Protein 8CK9 (pdb70)

B-factor: mean 19.4, std 9.94, range [6.7, 76.4]

Foldseek 3Di:
DCQLCVLFADAADQQDPQGPDADDDAAFKKKKFFKAWDPVQQPDLQSLLVLVVQLLVLLQVLQVCCRVPAQDPPALCPPGHSQHKGKFKWAACVSCVSNVNNVLDDPLRPDADDFPQAPADVLQEAHGMMIMIGGNDVRSRVRSVVVSVVSNVVTIDTSDMFMFGWDHSNPDPDSPAATAAPLLARPFLPADDPVDPVNCQFFAADQDPDVSHRQQHRWKKKKWWQKFFQVVVSVPDDQVRVCLLAQAHNPACHGQPDDHVNDDNDQCDADPVRATSNHPQHLCVLLPCVNQVNQAWHWDKGKGWPQADPVGGTGIGIGTMTIGNGCVSYVRSSVNSNRPVHRSSSVTMHTHYIYMTIGHGDDPPDGRCRVVSD

Radius of gyration: 20.76 Å; Cα contacts (8 Å, |Δi|>4): 846; chains: 1; bounding box: 67×46×50 Å

Nearest PDB structures (foldseek):
  8ck9-assembly1_A-2  TM=1.003E+00  e=2.961E-86  Thermobifida halotolerans
  4gs1-assembly1_A  TM=9.951E-01  e=9.183E-73  Thermobifida cellulosilytica
  3o72-assembly2_C  TM=8.729E-01  e=5.358E-33  Escherichia coli O157:H7 str. TW14359
  2y4e-assembly1_A  TM=8.913E-01  e=1.241E-31  Escherichia coli K-12
  2y4d-assembly1_B  TM=8.635E-01  e=1.319E-31  Escherichia coli K-12

Organism: NCBI:txid483545

Structure (mmCIF, N/CA/C/O back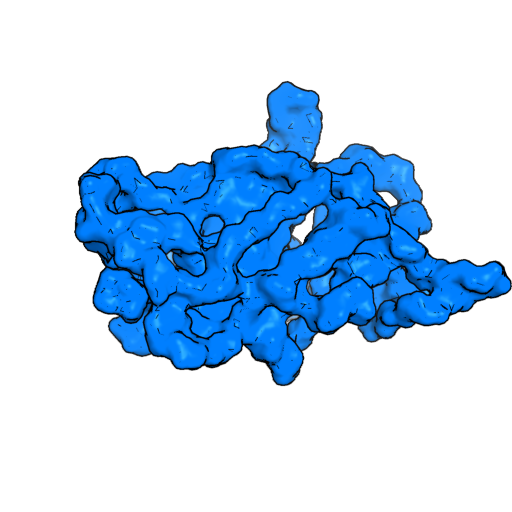bone):
data_8CK9
#
_entry.id   8CK9
#
_cell.length_a   70.358
_cell.length_b   78.370
_cell.length_c   135.649
_cell.angle_alpha   90.00
_cell.angle_beta   90.00
_cell.angle_gamma   90.00
#
_symmetry.space_group_name_H-M   'C 2 2 21'
#
loop_
_entity.id
_entity.type
_entity.pdbx_description
1 polymer Peroxidase
2 non-polymer 'PROTOPORPHYRIN IX CONTAINING FE'
3 non-polymer 'NITRATE ION'
4 water water
#
loop_
_atom_site.group_PDB
_atom_site.id
_atom_site.type_symbol
_atom_site.label_atom_id
_atom_site.label_alt_id
_atom_site.label_comp_id
_atom_site.label_asym_id
_atom_site.label_entity_id
_atom_site.label_seq_id
_atom_site.pdbx_PDB_ins_code
_atom_site.Cartn_x
_atom_site.Cartn_y
_atom_site.Cartn_z
_atom_site.occupancy
_atom_site.B_iso_or_equiv
_atom_site.auth_seq_id
_atom_site.auth_comp_id
_atom_site.auth_asym_id
_atom_site.auth_atom_id
_atom_site.pdbx_PDB_model_num
ATOM 1 N N . ALA A 1 54 ? 5.249 -5.248 -32.149 1.00 32.57 18 ALA A N 1
ATOM 2 C CA . ALA A 1 54 ? 3.894 -4.826 -32.493 1.00 32.08 18 ALA A CA 1
ATOM 3 C C . ALA A 1 54 ? 3.077 -4.461 -31.251 1.00 33.58 18 ALA A C 1
ATOM 4 O O . ALA A 1 54 ? 2.352 -3.461 -31.248 1.00 28.90 18 ALA A O 1
ATOM 6 N N . GLU A 1 55 ? 3.193 -5.274 -30.197 1.00 29.75 19 GLU A N 1
ATOM 7 C CA . GLU A 1 55 ? 2.439 -5.007 -28.973 1.00 35.07 19 GLU A CA 1
ATOM 8 C C . GLU A 1 55 ? 2.816 -3.657 -28.375 1.00 31.30 19 GLU A C 1
ATOM 9 O O . GLU A 1 55 ? 1.942 -2.874 -27.982 1.00 28.85 19 GLU A O 1
ATOM 15 N N . GLU A 1 56 ? 4.117 -3.361 -28.297 1.00 30.01 20 GLU A N 1
ATOM 16 C CA . GLU A 1 56 ? 4.542 -2.078 -27.750 1.00 32.56 20 GLU A CA 1
ATOM 17 C C . GLU A 1 56 ? 4.267 -0.921 -28.702 1.00 27.93 20 GLU A C 1
ATOM 18 O O . GLU A 1 56 ? 4.137 0.221 -28.247 1.00 27.58 20 GLU A O 1
ATOM 24 N N A ARG A 1 57 ? 4.180 -1.184 -30.008 0.51 27.32 21 ARG A N 1
ATOM 25 N N B ARG A 1 57 ? 4.173 -1.182 -30.007 0.49 27.32 21 ARG A N 1
ATOM 26 C CA A ARG A 1 57 ? 3.787 -0.129 -30.937 0.51 25.54 21 ARG A CA 1
ATOM 27 C CA B ARG A 1 57 ? 3.794 -0.125 -30.935 0.49 25.53 21 ARG A CA 1
ATOM 28 C C A ARG A 1 57 ? 2.332 0.275 -30.738 0.51 25.35 21 ARG A C 1
ATOM 29 C C B ARG A 1 57 ? 2.322 0.249 -30.807 0.49 25.35 21 ARG A C 1
ATOM 30 O O A ARG A 1 57 ? 1.974 1.436 -30.969 0.51 24.01 21 ARG A O 1
ATOM 31 O O B ARG A 1 57 ? 1.946 1.373 -31.159 0.49 24.12 21 ARG A O 1
ATOM 46 N N . LEU A 1 58 ? 1.484 -0.657 -30.303 1.00 24.79 22 LEU A N 1
ATOM 47 C CA . LEU A 1 58 ? 0.055 -0.403 -30.164 1.00 27.45 22 LEU A CA 1
ATOM 48 C C . LEU A 1 58 ? -0.379 -0.056 -28.743 1.00 26.01 22 LEU A C 1
ATOM 49 O O . LEU A 1 58 ? -1.489 0.465 -28.568 1.00 23.56 22 LEU A O 1
ATOM 54 N N . ARG A 1 59 ? 0.461 -0.311 -27.734 1.00 25.17 23 ARG A N 1
ATOM 55 C CA . ARG A 1 59 ? 0.016 -0.221 -26.343 1.00 27.11 23 ARG A CA 1
ATOM 56 C C . ARG A 1 59 ? -0.426 1.193 -25.977 1.00 25.84 23 ARG A C 1
ATOM 57 O O . ARG A 1 59 ? -1.484 1.385 -25.365 1.00 23.18 23 ARG A O 1
ATOM 65 N N . MET A 1 60 ? 0.375 2.201 -26.334 1.00 21.73 24 MET A N 1
ATOM 66 C CA . MET A 1 60 ? 0.072 3.561 -25.901 1.00 19.64 24 MET A CA 1
ATOM 67 C C . MET A 1 60 ? -1.245 4.050 -26.485 1.00 21.92 24 MET A C 1
ATOM 68 O O . MET A 1 60 ? -2.010 4.750 -25.811 1.00 21.57 24 MET A O 1
ATOM 73 N N . ALA A 1 61 ? -1.532 3.692 -27.735 1.00 21.66 25 ALA A N 1
ATOM 74 C CA . ALA A 1 61 ? -2.758 4.152 -28.368 1.00 19.48 25 ALA A CA 1
ATOM 75 C C . ALA A 1 61 ? -3.970 3.338 -27.931 1.00 24.81 25 ALA A C 1
ATOM 76 O O . ALA A 1 61 ? -5.095 3.848 -27.990 1.00 23.00 25 ALA A O 1
ATOM 78 N N . GLY A 1 62 ? -3.765 2.108 -27.467 1.00 22.03 26 GLY A N 1
ATOM 79 C CA . GLY A 1 62 ? -4.880 1.220 -27.200 1.00 21.22 26 GLY A CA 1
ATOM 80 C C . GLY A 1 62 ? -5.272 1.061 -25.744 1.00 26.01 26 GLY A C 1
ATOM 81 O O . GLY A 1 62 ? -6.301 0.440 -25.456 1.00 22.50 26 GLY A O 1
ATOM 82 N N . GLN A 1 63 ? -4.475 1.610 -24.813 1.00 20.99 27 GLN A N 1
ATOM 83 C CA . GLN A 1 63 ? -4.703 1.396 -23.389 1.00 21.92 27 GLN A CA 1
ATOM 84 C C . GLN A 1 63 ? -5.020 2.702 -22.671 1.00 22.85 27 GLN A C 1
ATOM 85 O O . GLN A 1 63 ? -4.569 3.767 -23.087 1.00 18.98 27 GLN A O 1
ATOM 91 N N . PRO A 1 64 ? -5.779 2.653 -21.580 1.00 24.86 28 PRO A N 1
ATOM 92 C CA . PRO A 1 64 ? -5.939 3.850 -20.749 1.00 19.23 28 PRO A CA 1
ATOM 93 C C . PRO A 1 64 ? -4.675 4.124 -19.952 1.00 19.70 28 PRO A C 1
ATOM 94 O O . PRO A 1 64 ? -3.858 3.236 -19.696 1.00 23.61 28 PRO A O 1
ATOM 98 N N . ALA A 1 65 ? -4.519 5.385 -19.565 1.00 18.54 29 ALA A N 1
ATOM 99 C CA . ALA A 1 65 ? -3.495 5.752 -18.601 1.00 17.82 29 ALA A CA 1
ATOM 100 C C . ALA A 1 65 ? -3.779 5.090 -17.254 1.00 19.80 29 ALA A C 1
ATOM 101 O O . ALA A 1 65 ? -4.899 4.654 -16.971 1.00 24.30 29 ALA A O 1
ATOM 103 N N . ASP A 1 66 ? -2.745 5.010 -16.418 1.00 22.92 30 ASP A N 1
ATOM 104 C CA . ASP A 1 66 ? -2.912 4.589 -15.026 1.00 18.26 30 ASP A CA 1
ATOM 105 C C . ASP A 1 66 ? -3.443 5.787 -14.245 1.00 22.22 30 ASP A C 1
ATOM 106 O O . ASP A 1 66 ? -2.693 6.705 -13.903 1.00 20.68 30 ASP A O 1
ATOM 111 N N . ALA A 1 67 ? -4.750 5.779 -13.958 1.00 22.80 31 ALA A N 1
ATOM 112 C CA . ALA A 1 67 ? -5.376 6.901 -13.266 1.00 23.59 31 ALA A CA 1
ATOM 113 C C . ALA A 1 67 ? -4.922 7.019 -11.818 1.00 25.75 31 ALA A C 1
ATOM 114 O O . ALA A 1 67 ? -5.126 8.074 -11.203 1.00 25.11 31 ALA A O 1
ATOM 116 N N . ALA A 1 68 ? -4.315 5.970 -11.264 1.00 23.32 32 ALA A N 1
ATOM 117 C CA . ALA A 1 68 ? -3.825 5.977 -9.895 1.00 25.61 32 ALA A CA 1
ATOM 118 C C . ALA A 1 68 ? -2.368 6.419 -9.787 1.00 26.79 32 ALA A C 1
ATOM 119 O O . ALA A 1 68 ? -1.801 6.364 -8.693 1.00 25.83 32 ALA A O 1
ATOM 121 N N . ALA A 1 69 ? -1.749 6.848 -10.888 1.00 22.15 33 ALA A N 1
ATOM 122 C CA . ALA A 1 69 ? -0.365 7.303 -10.830 1.00 19.41 33 ALA A CA 1
ATOM 123 C C . ALA A 1 69 ? -0.246 8.549 -9.959 1.00 24.06 33 ALA A C 1
ATOM 124 O O . ALA A 1 69 ? -1.121 9.425 -9.971 1.00 23.73 33 ALA A O 1
ATOM 126 N N . THR A 1 70 ? 0.844 8.627 -9.201 1.00 24.38 34 THR A N 1
ATOM 127 C CA . THR A 1 70 ? 1.037 9.710 -8.253 1.00 26.08 34 THR A CA 1
ATOM 128 C C . THR A 1 70 ? 2.134 10.659 -8.715 1.00 20.10 34 THR A C 1
ATOM 129 O O . THR A 1 70 ? 3.017 10.272 -9.488 1.00 26.81 34 THR A O 1
ATOM 133 N N . PRO A 1 71 ? 2.102 11.929 -8.280 1.00 24.78 35 PRO A N 1
ATOM 134 C CA . PRO A 1 71 ? 1.084 12.600 -7.441 1.00 23.41 35 PRO A CA 1
ATOM 135 C C . PRO A 1 71 ? -0.288 12.625 -8.111 1.00 19.01 35 PRO A C 1
ATOM 136 O O . PRO A 1 71 ? -1.343 12.521 -7.491 1.00 23.61 35 PRO A O 1
ATOM 140 N N . GLN A 1 72 ? -0.234 12.762 -9.424 1.00 15.17 36 GLN A N 1
ATOM 141 C CA . GLN A 1 72 ? -1.358 12.746 -10.340 1.00 13.77 36 GLN A CA 1
ATOM 142 C C . GLN A 1 72 ? -0.859 12.087 -11.612 1.00 16.04 36 GLN A C 1
ATOM 143 O O . GLN A 1 72 ? 0.352 11.990 -11.819 1.00 16.82 36 GLN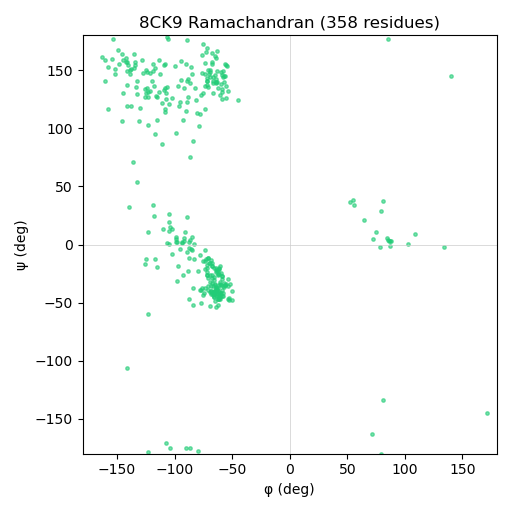 A O 1
ATOM 149 N N . PRO A 1 73 ? -1.759 11.657 -12.497 1.00 11.55 37 PRO A N 1
ATOM 150 C CA . PRO A 1 73 ? -1.320 11.208 -13.824 1.00 12.02 37 PRO A CA 1
ATOM 151 C C . PRO A 1 73 ? -0.571 12.318 -14.545 1.00 14.48 37 PRO A C 1
ATOM 152 O O . PRO A 1 73 ? -0.827 13.504 -14.335 1.00 14.78 37 PRO A O 1
ATOM 156 N N . GLY A 1 74 ? 0.379 11.923 -15.389 1.00 12.96 38 GLY A N 1
ATOM 157 C CA . GLY A 1 74 ? 1.164 12.879 -16.147 1.00 11.61 38 GLY A CA 1
ATOM 158 C C . GLY A 1 74 ? 2.615 13.045 -15.730 1.00 11.27 38 GLY A C 1
ATOM 159 O O . GLY A 1 74 ? 3.274 13.967 -16.230 1.00 11.59 38 GLY A O 1
ATOM 160 N N . ILE A 1 75 ? 3.134 12.198 -14.836 1.00 11.01 39 ILE A N 1
ATOM 161 C CA . ILE A 1 75 ? 4.537 12.270 -14.427 1.00 11.18 39 ILE A CA 1
ATOM 162 C C . ILE A 1 75 ? 5.199 10.923 -14.686 1.00 12.09 39 ILE A C 1
ATOM 163 O O . ILE A 1 75 ? 6.155 10.827 -15.463 1.00 12.90 39 ILE A O 1
ATOM 168 N N . THR A 1 76 ? 4.684 9.867 -14.050 1.00 13.45 40 THR A N 1
ATOM 169 C CA . THR A 1 76 ? 5.234 8.530 -14.204 1.00 12.58 40 THR A CA 1
ATOM 170 C C . THR A 1 76 ? 4.581 7.805 -15.377 1.00 14.85 40 THR A C 1
ATOM 171 O O . THR A 1 76 ? 3.634 8.288 -16.009 1.00 15.16 40 THR A O 1
ATOM 175 N N . GLY A 1 77 ? 5.078 6.601 -15.652 1.00 16.37 41 GLY A N 1
ATOM 176 C CA . GLY A 1 77 ? 4.618 5.830 -16.787 1.00 18.02 41 GLY A CA 1
ATOM 177 C C . GLY A 1 77 ? 5.258 6.305 -18.077 1.00 16.05 41 GLY A C 1
ATOM 178 O O . GLY A 1 77 ? 6.076 7.222 -18.108 1.00 16.10 41 GLY A O 1
ATOM 179 N N . ARG A 1 78 ? 4.886 5.646 -19.167 1.00 17.55 42 ARG A N 1
ATOM 180 C CA . ARG A 1 78 ? 5.351 6.090 -20.470 1.00 17.50 42 ARG A CA 1
ATOM 181 C C . ARG A 1 78 ? 4.663 7.398 -20.844 1.00 14.28 42 ARG A C 1
ATOM 182 O O . ARG A 1 78 ? 3.457 7.566 -20.647 1.00 16.08 42 ARG A O 1
ATOM 190 N N . ALA A 1 79 ? 5.439 8.328 -21.358 1.00 13.66 43 ALA A N 1
ATOM 191 C CA . ALA A 1 79 ? 4.879 9.607 -21.770 1.00 11.53 43 ALA A CA 1
ATOM 192 C C . ALA A 1 79 ? 4.165 9.454 -23.106 1.00 11.39 43 ALA A C 1
ATOM 193 O O . ALA A 1 79 ? 4.749 8.919 -24.055 1.00 13.96 43 ALA A O 1
ATOM 195 N N . PRO A 1 80 ? 2.919 9.902 -23.214 1.00 9.59 44 PRO A N 1
ATOM 196 C CA . PRO A 1 80 ? 2.211 9.834 -24.491 1.00 10.34 44 PRO A CA 1
ATOM 197 C C . PRO A 1 80 ? 2.856 10.723 -25.539 1.00 13.07 44 PRO A C 1
ATOM 198 O O . PRO A 1 80 ? 3.606 11.646 -25.231 1.00 12.34 44 PRO A O 1
ATOM 202 N N . ALA A 1 81 ? 2.510 10.441 -26.800 1.00 10.32 45 ALA A N 1
ATOM 203 C CA . ALA A 1 81 ? 3.101 11.148 -27.933 1.00 10.18 45 ALA A CA 1
ATOM 204 C C . ALA A 1 81 ? 2.697 12.619 -28.013 1.00 10.70 45 ALA A C 1
ATOM 205 O O . ALA A 1 81 ? 3.442 13.421 -28.583 1.00 10.82 45 ALA A O 1
ATOM 207 N N . PHE A 1 82 ? 1.538 13.008 -27.472 1.00 9.28 46 PHE A N 1
ATOM 208 C CA . PHE A 1 82 ? 1.059 14.379 -27.596 1.00 10.12 46 PHE A CA 1
ATOM 209 C C . PHE A 1 82 ? 0.773 14.985 -26.232 1.00 10.86 46 PHE A C 1
ATOM 210 O O . PHE A 1 82 ? 0.401 14.286 -25.287 1.00 10.03 46 PHE A O 1
ATOM 218 N N . VAL A 1 83 ? 0.939 16.305 -26.146 1.00 8.51 47 VAL A N 1
ATOM 219 C CA . VAL A 1 83 ? 0.621 17.053 -24.935 1.00 9.59 47 VAL A CA 1
ATOM 220 C C . VAL A 1 83 ? -0.054 18.359 -25.329 1.00 10.78 47 VAL A C 1
ATOM 221 O O . VAL A 1 83 ? 0.185 18.920 -26.403 1.00 10.29 47 VAL A O 1
ATOM 225 N N . HIS A 1 84 ? -0.921 18.838 -24.445 1.00 9.01 48 HIS A N 1
ATOM 226 C CA . HIS A 1 84 ? -1.450 20.186 -24.533 1.00 10.45 48 HIS A CA 1
ATOM 227 C C . HIS A 1 84 ? -1.265 20.788 -23.155 1.00 11.65 48 HIS A C 1
ATOM 228 O O . HIS A 1 84 ? -1.813 20.271 -22.176 1.00 11.17 48 HIS A O 1
ATOM 235 N N . VAL A 1 85 ? -0.464 21.842 -23.075 1.00 9.24 49 VAL A N 1
ATOM 236 C CA . VAL A 1 85 ? -0.184 22.535 -21.822 1.00 10.18 49 VAL A CA 1
ATOM 237 C C . VAL A 1 85 ? -0.978 23.831 -21.841 1.00 10.40 49 VAL A C 1
ATOM 238 O O . VAL A 1 85 ? -0.824 24.646 -22.760 1.00 11.85 49 VAL A O 1
ATOM 242 N N . LEU A 1 86 ? -1.856 24.015 -20.859 1.00 8.78 50 LEU A N 1
ATOM 243 C CA . LEU A 1 86 ? -2.708 25.198 -20.815 1.00 8.87 50 LEU A CA 1
ATOM 244 C C . LEU A 1 86 ? -2.541 25.895 -19.481 1.00 8.91 50 LEU A C 1
ATOM 245 O O . LEU A 1 86 ? -2.702 25.275 -18.425 1.00 11.43 50 LEU A O 1
ATOM 250 N N . SER A 1 87 ? -2.240 27.188 -19.533 1.00 8.47 51 SER A N 1
ATOM 251 C CA . SER A 1 87 ? -2.134 28.020 -18.346 1.00 8.50 51 SER A CA 1
ATOM 252 C C . SER A 1 87 ? -3.337 28.950 -18.283 1.00 9.44 51 SER A C 1
ATOM 253 O O . SER A 1 87 ? -3.663 29.613 -19.277 1.00 9.76 51 SER A O 1
ATOM 256 N N . PHE A 1 88 ? -3.997 28.986 -17.124 1.00 8.76 52 PHE A N 1
ATOM 257 C CA . PHE A 1 88 ? -5.211 29.765 -16.926 1.00 8.72 52 PHE A CA 1
ATOM 258 C C . PHE A 1 88 ? -5.002 30.806 -15.839 1.00 10.42 52 PHE A C 1
ATOM 259 O O . PHE A 1 88 ? -4.288 30.571 -14.865 1.00 11.52 52 PHE A O 1
ATOM 267 N N . ASP A 1 89 ? -5.697 31.933 -15.975 1.00 10.94 53 ASP A N 1
ATOM 268 C CA . ASP A 1 89 ? -5.815 32.902 -14.896 1.00 11.85 53 ASP A CA 1
ATOM 269 C C . ASP A 1 89 ? -7.256 32.932 -14.415 1.00 12.11 53 ASP A C 1
ATOM 270 O O . ASP A 1 89 ? -8.181 32.733 -15.204 1.00 14.55 53 ASP A O 1
ATOM 275 N N . LEU A 1 90 ? -7.449 33.163 -13.119 1.00 12.28 54 LEU A N 1
ATOM 276 C CA . LEU A 1 90 ? -8.797 33.452 -12.657 1.00 13.05 54 LEU A CA 1
ATOM 277 C C . LEU A 1 90 ? -9.330 34.658 -13.411 1.00 13.25 54 LEU A C 1
ATOM 278 O O . LEU A 1 90 ? -8.598 35.613 -13.684 1.00 13.68 54 LEU A O 1
ATOM 283 N N . ALA A 1 91 ? -10.601 34.596 -13.782 1.00 13.95 55 ALA A N 1
ATOM 284 C CA . ALA A 1 91 ? -11.185 35.675 -14.562 1.00 14.09 55 ALA A CA 1
ATOM 285 C C . ALA A 1 91 ? -11.182 36.973 -13.766 1.00 17.46 55 ALA A C 1
ATOM 286 O O . ALA A 1 91 ? -11.264 36.977 -12.537 1.00 17.20 55 ALA A O 1
ATOM 288 N N . ASP A 1 92 ? -11.074 38.097 -14.478 1.00 19.54 56 ASP A N 1
ATOM 289 C CA . ASP A 1 92 ? -11.062 39.371 -13.769 1.00 20.42 56 ASP A CA 1
ATOM 290 C C . ASP A 1 92 ? -12.361 39.591 -13.012 1.00 18.74 56 ASP A C 1
ATOM 291 O O . ASP A 1 92 ? -12.368 40.262 -11.975 1.00 22.71 56 ASP A O 1
ATOM 296 N N . THR A 1 93 ? -13.453 38.982 -13.474 1.00 20.11 57 THR A N 1
ATOM 297 C CA . THR A 1 93 ? -14.755 39.167 -12.848 1.00 20.48 57 THR A CA 1
ATOM 298 C C . THR A 1 93 ? -14.901 38.456 -11.506 1.00 21.47 57 THR A C 1
ATOM 299 O O . THR A 1 93 ? -15.868 38.736 -10.794 1.00 21.78 57 THR A O 1
ATOM 303 N N . VAL A 1 94 ? -13.988 37.559 -11.128 1.00 15.38 58 VAL A N 1
ATOM 304 C CA . VAL A 1 94 ? -14.123 36.841 -9.862 1.00 16.07 58 VAL A CA 1
ATOM 305 C C . VAL A 1 94 ? -13.162 37.365 -8.797 1.00 15.71 58 VAL A C 1
ATOM 306 O O . VAL A 1 94 ? -13.030 36.748 -7.731 1.00 13.99 58 VAL A O 1
ATOM 310 N N . ARG A 1 95 ? -12.513 38.506 -9.041 1.00 15.68 59 ARG A N 1
ATOM 311 C CA . ARG A 1 95 ? -11.476 39.029 -8.161 1.00 16.50 59 ARG A CA 1
ATOM 312 C C . ARG A 1 95 ? -11.935 40.215 -7.309 1.00 17.41 59 ARG A C 1
ATOM 313 O O . ARG A 1 95 ? -11.101 41.028 -6.898 1.00 17.84 59 ARG A O 1
ATOM 321 N N . GLU A 1 96 ? -13.239 40.329 -7.018 1.00 18.03 60 GLU A N 1
ATOM 322 C CA . GLU A 1 96 ? -13.699 41.370 -6.092 1.00 18.11 60 GLU A CA 1
ATOM 323 C C . GLU A 1 96 ? -12.889 41.355 -4.807 1.00 17.73 60 GLU A C 1
ATOM 324 O O . GLU A 1 96 ? -12.440 42.398 -4.316 1.00 18.78 60 GLU A O 1
ATOM 330 N N . ASN A 1 97 ? -12.719 40.173 -4.231 1.00 14.95 61 ASN A N 1
ATOM 331 C CA . ASN A 1 97 ? -11.965 40.017 -3.001 1.00 13.10 61 ASN A CA 1
ATOM 332 C C . ASN A 1 97 ? -11.410 38.605 -2.987 1.00 12.06 61 ASN A C 1
ATOM 333 O O . ASN A 1 97 ? -11.667 37.807 -3.897 1.00 13.54 61 ASN A O 1
ATOM 338 N N . THR A 1 98 ? -10.623 38.302 -1.955 1.00 12.13 62 THR A N 1
ATOM 339 C CA . THR A 1 98 ? -10.021 36.976 -1.856 1.00 12.37 62 THR A CA 1
ATOM 340 C C . THR A 1 98 ? -11.059 35.877 -1.687 1.00 13.62 62 THR A C 1
ATOM 341 O O . THR A 1 98 ? -10.774 34.720 -2.030 1.00 12.88 62 THR A O 1
ATOM 345 N N . GLY A 1 99 ? -12.249 36.208 -1.181 1.00 12.65 63 GLY A N 1
ATOM 346 C CA . GLY A 1 99 ? -13.299 35.228 -1.016 1.00 14.84 63 GLY A CA 1
ATOM 347 C C . GLY A 1 99 ? -13.961 34.857 -2.328 1.00 13.88 63 GLY A C 1
ATOM 348 O O . GLY A 1 99 ? -14.214 33.676 -2.575 1.00 14.16 63 GLY A O 1
ATOM 349 N N . THR A 1 100 ? -14.256 35.843 -3.180 1.00 12.59 64 THR A N 1
ATOM 350 C CA . THR A 1 100 ? -14.825 35.501 -4.479 1.00 12.24 64 THR A CA 1
ATOM 351 C C . THR A 1 100 ? -13.805 34.762 -5.332 1.00 13.59 64 THR A C 1
ATOM 352 O O . THR A 1 100 ? -14.173 33.850 -6.086 1.00 14.16 64 THR A O 1
ATOM 356 N N . ALA A 1 101 ? -12.518 35.100 -5.189 1.00 11.42 65 ALA A N 1
ATOM 357 C CA . ALA A 1 101 ? -11.489 34.386 -5.936 1.00 9.37 65 ALA A CA 1
ATOM 358 C C . ALA A 1 101 ? -11.363 32.951 -5.443 1.00 10.99 65 ALA A C 1
ATOM 359 O O . ALA A 1 101 ? -11.237 32.020 -6.248 1.00 11.60 65 ALA A O 1
ATOM 361 N N . ARG A 1 102 ? -11.402 32.751 -4.123 1.00 11.12 66 ARG A N 1
ATOM 362 C CA . ARG A 1 102 ? -11.294 31.396 -3.588 1.00 9.87 66 ARG A CA 1
ATOM 363 C C . ARG A 1 102 ? -12.483 30.537 -4.014 1.00 12.32 66 ARG A C 1
ATOM 364 O O . ARG A 1 102 ? -12.320 29.356 -4.347 1.00 12.36 66 ARG A O 1
ATOM 372 N N . GLU A 1 103 ? -13.689 31.113 -4.016 1.00 11.04 67 GLU A N 1
ATOM 373 C CA . GLU A 1 103 ? -14.859 30.355 -4.450 1.00 12.47 67 GLU A CA 1
ATOM 374 C C . GLU A 1 103 ? -14.748 29.977 -5.918 1.00 13.85 67 GLU A C 1
ATOM 375 O O . GLU A 1 103 ? -15.104 28.856 -6.300 1.00 14.95 67 GLU A O 1
ATOM 381 N N . ALA A 1 104 ? -14.231 30.887 -6.754 1.00 13.29 68 ALA A N 1
ATOM 382 C CA . ALA A 1 104 ? -14.015 30.551 -8.160 1.00 12.92 68 ALA A CA 1
ATOM 383 C C . ALA A 1 104 ? -12.999 29.427 -8.310 1.00 12.28 68 ALA A C 1
ATOM 384 O O . ALA A 1 104 ? -13.187 28.507 -9.122 1.00 12.32 68 ALA A O 1
ATOM 386 N N . ALA A 1 105 ? -11.899 29.506 -7.558 1.00 11.51 69 ALA A N 1
ATOM 387 C CA . ALA A 1 105 ? -10.877 28.469 -7.617 1.00 11.86 69 ALA A CA 1
ATOM 388 C C . ALA A 1 105 ? -11.447 27.118 -7.215 1.00 13.16 69 ALA A C 1
ATOM 389 O O . ALA A 1 105 ? -11.168 26.103 -7.862 1.00 12.67 69 ALA A O 1
ATOM 391 N N . ALA A 1 106 ? -12.253 27.086 -6.149 1.00 11.89 70 ALA A N 1
ATOM 392 C CA . ALA A 1 106 ? -12.848 25.827 -5.713 1.00 13.92 70 ALA A CA 1
ATOM 393 C C . ALA A 1 106 ? -13.780 25.266 -6.775 1.00 15.20 70 ALA A C 1
ATOM 394 O O . ALA A 1 106 ? -13.827 24.049 -6.998 1.00 15.24 70 ALA A O 1
ATOM 396 N N . THR A 1 107 ? -14.521 26.145 -7.450 1.00 11.92 71 THR A N 1
ATOM 397 C CA . THR A 1 107 ? -15.457 25.702 -8.475 1.00 12.68 71 THR A CA 1
ATOM 398 C C . THR A 1 107 ? -14.721 25.057 -9.642 1.00 13.17 71 THR A C 1
ATOM 399 O O . THR A 1 107 ? -15.076 23.955 -10.077 1.00 14.24 71 THR A O 1
ATOM 403 N N . VAL A 1 108 ? -13.681 25.716 -10.153 1.00 12.09 72 VAL A N 1
ATOM 404 C CA . VAL A 1 108 ? -13.026 25.179 -11.344 1.00 10.86 72 VAL A CA 1
ATOM 405 C C . VAL A 1 108 ? -12.192 23.949 -11.002 1.00 11.06 72 VAL A C 1
ATOM 406 O O . VAL A 1 108 ? -12.154 22.984 -11.772 1.00 11.44 72 VAL A O 1
ATOM 410 N N . LEU A 1 109 ? -11.532 23.936 -9.839 1.00 10.24 73 LEU A N 1
ATOM 411 C CA . LEU A 1 109 ? -10.732 22.764 -9.497 1.00 10.46 73 LEU A CA 1
ATOM 412 C C . LEU A 1 109 ? -11.602 21.529 -9.290 1.00 11.93 73 LEU A C 1
ATOM 413 O O . LEU A 1 109 ? -11.232 20.431 -9.719 1.00 12.11 73 LEU A O 1
ATOM 418 N N . ARG A 1 110 ? -12.759 21.678 -8.635 1.00 10.39 74 ARG A N 1
ATOM 419 C CA . ARG A 1 110 ? -13.653 20.532 -8.480 1.00 11.68 74 ARG A CA 1
ATOM 420 C C . ARG A 1 110 ? -14.205 20.086 -9.830 1.00 12.77 74 ARG A C 1
ATOM 421 O O . ARG A 1 110 ? -14.285 18.879 -10.105 1.00 13.46 74 ARG A O 1
ATOM 429 N N A SER A 1 111 ? -14.581 21.043 -10.687 0.46 12.14 75 SER A N 1
ATOM 430 N N B SER A 1 111 ? -14.570 21.043 -10.689 0.54 12.14 75 SER A N 1
ATOM 431 C CA A SER A 1 111 ? -15.109 20.704 -12.008 0.46 13.18 75 SER A CA 1
ATOM 432 C CA B SER A 1 111 ? -15.108 20.709 -12.006 0.54 13.17 75 SER A CA 1
ATOM 433 C C A SER A 1 111 ? -14.084 19.928 -12.826 0.46 12.76 75 SER A C 1
ATOM 434 C C B SER A 1 111 ? -14.088 19.938 -12.837 0.54 12.77 75 SER A C 1
ATOM 435 O O A SER A 1 111 ? -14.399 18.886 -13.419 0.46 12.67 75 SER A O 1
ATOM 436 O O B SER A 1 111 ? -14.409 18.907 -13.446 0.54 12.67 75 SER A O 1
ATOM 441 N N . TRP A 1 112 ? -12.847 20.426 -12.870 1.00 11.46 76 TRP A N 1
ATOM 442 C CA . TRP A 1 112 ? -11.807 19.738 -13.621 1.00 10.47 76 TRP A CA 1
ATOM 443 C C . TRP A 1 112 ? -11.566 18.341 -13.069 1.00 11.49 76 TRP A C 1
ATOM 444 O O . TRP A 1 112 ? -11.375 17.394 -13.832 1.00 11.59 76 TRP A O 1
ATOM 455 N N . ALA A 1 113 ? -11.573 18.195 -11.746 1.00 12.01 77 ALA A N 1
ATOM 456 C CA . ALA A 1 113 ? -11.308 16.886 -11.157 1.00 12.57 77 ALA A CA 1
ATOM 457 C C . ALA A 1 113 ? -12.407 15.895 -11.492 1.00 13.11 77 ALA A C 1
ATOM 458 O O . ALA A 1 113 ? -12.126 14.731 -11.798 1.00 12.69 77 ALA A O 1
ATOM 460 N N . GLU A 1 114 ? -13.668 16.332 -11.416 1.00 12.96 78 GLU A N 1
ATOM 461 C CA . GLU A 1 114 ? -14.779 15.453 -11.753 1.00 13.04 78 GLU A CA 1
ATOM 462 C C . GLU A 1 114 ? -14.722 15.037 -13.212 1.00 13.48 78 GLU A C 1
ATOM 463 O O . GLU A 1 114 ? -14.957 13.865 -13.552 1.00 14.35 78 GLU A O 1
ATOM 469 N N . LEU A 1 115 ? -14.415 15.988 -14.092 1.00 12.46 79 LEU A N 1
ATOM 470 C CA . LEU A 1 115 ? -14.314 15.677 -15.509 1.00 13.32 79 LEU A CA 1
ATOM 471 C C . LEU A 1 115 ? -13.103 14.799 -15.794 1.00 11.93 79 LEU A C 1
ATOM 472 O O . LEU A 1 115 ? -13.193 13.855 -16.585 1.00 13.93 79 LEU A O 1
ATOM 477 N N . ALA A 1 116 ? -11.965 15.086 -15.150 1.00 12.56 80 ALA A N 1
ATOM 478 C CA . ALA A 1 116 ? -10.787 14.233 -15.311 1.00 12.95 80 ALA A CA 1
ATOM 479 C C . ALA A 1 116 ? -11.079 12.792 -14.901 1.00 13.82 80 ALA A C 1
ATOM 480 O O . ALA A 1 116 ? -10.654 11.853 -15.583 1.00 14.73 80 ALA A O 1
ATOM 482 N N . THR A 1 117 ? -11.803 12.593 -13.793 1.00 12.81 81 THR A N 1
ATOM 483 C CA . THR A 1 117 ? -12.150 11.235 -13.377 1.00 16.29 81 THR A CA 1
ATOM 484 C C . THR A 1 117 ? -12.946 10.521 -14.460 1.00 16.56 81 THR A C 1
ATOM 485 O O . THR A 1 117 ? -12.660 9.363 -14.789 1.00 16.15 81 THR A O 1
ATOM 489 N N . ARG A 1 118 ? -13.926 11.208 -15.051 1.00 13.47 82 ARG A N 1
ATOM 490 C CA . ARG A 1 118 ? -14.713 10.601 -16.120 1.00 15.95 82 ARG A CA 1
ATOM 491 C C . ARG A 1 118 ? -13.858 10.335 -17.353 1.00 15.61 82 ARG A C 1
ATOM 492 O O . ARG A 1 118 ? -13.996 9.285 -17.997 1.00 18.07 82 ARG A O 1
ATOM 500 N N . LEU A 1 119 ? -12.970 11.272 -17.698 1.00 13.78 83 LEU A N 1
ATOM 501 C CA . 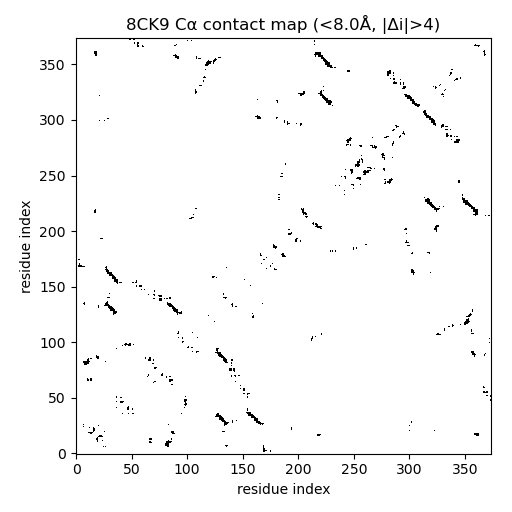LEU A 1 119 ? -12.115 11.087 -18.868 1.00 15.53 83 LEU A CA 1
ATOM 502 C C . LEU A 1 119 ? -11.151 9.927 -18.672 1.00 17.00 83 LEU A C 1
ATOM 503 O O . LEU A 1 119 ? -10.907 9.145 -19.601 1.00 17.63 83 LEU A O 1
ATOM 508 N N . HIS A 1 120 ? -10.567 9.816 -17.478 1.00 13.75 84 HIS A N 1
ATOM 509 C CA . HIS A 1 120 ? -9.657 8.705 -17.227 1.00 13.08 84 HIS A CA 1
ATOM 510 C C . HIS A 1 120 ? -10.390 7.372 -17.295 1.00 18.49 84 HIS A C 1
ATOM 511 O O . HIS A 1 120 ? -9.845 6.385 -17.796 1.00 20.42 84 HIS A O 1
ATOM 518 N N . GLU A 1 121 ? -11.634 7.327 -16.818 1.00 15.49 85 GLU A N 1
ATOM 519 C CA . GLU A 1 121 ? -12.336 6.050 -16.729 1.00 19.17 85 GLU A CA 1
ATOM 520 C C . GLU A 1 121 ? -13.011 5.666 -18.044 1.00 23.01 85 GLU A C 1
ATOM 521 O O . GLU A 1 121 ? -13.031 4.484 -18.406 1.00 26.39 85 GLU A O 1
ATOM 527 N N . ASP A 1 122 ? -13.568 6.635 -18.776 1.00 21.66 86 ASP A N 1
ATOM 528 C CA . ASP A 1 122 ? -14.367 6.344 -19.965 1.00 27.28 86 ASP A CA 1
ATOM 529 C C . ASP A 1 122 ? -13.912 7.046 -21.241 1.00 28.15 86 ASP A C 1
ATOM 530 O O . ASP A 1 122 ? -14.402 6.693 -22.323 1.00 31.29 86 ASP A O 1
ATOM 535 N N . GLY A 1 123 ? -13.025 8.036 -21.159 1.00 25.00 87 GLY A N 1
ATOM 536 C CA . GLY A 1 123 ? -12.628 8.798 -22.323 1.00 22.73 87 GLY A CA 1
ATOM 537 C C . GLY A 1 123 ? -13.571 9.951 -22.609 1.00 25.02 87 GLY A C 1
ATOM 538 O O . GLY A 1 123 ? -14.574 10.146 -21.913 1.00 25.86 87 GLY A O 1
ATOM 539 N N . PRO A 1 124 ? -13.254 10.760 -23.628 1.00 22.32 88 PRO A N 1
ATOM 540 C CA . PRO A 1 124 ? -14.185 11.820 -24.037 1.00 25.97 88 PRO A CA 1
ATOM 541 C C . PRO A 1 124 ? -15.517 11.227 -24.457 1.00 25.06 88 PRO A C 1
ATOM 542 O O . PRO A 1 124 ? -15.590 10.113 -24.977 1.00 27.06 88 PRO A O 1
ATOM 546 N N . ALA A 1 125 ? -16.577 11.991 -24.217 1.00 27.57 89 ALA A N 1
ATOM 547 C CA . ALA A 1 125 ? -17.919 11.460 -24.354 1.00 35.81 89 ALA A CA 1
ATOM 548 C C . ALA A 1 125 ? -18.206 11.058 -25.799 1.00 33.09 89 ALA A C 1
ATOM 549 O O . ALA A 1 125 ? -17.475 11.397 -26.739 1.00 25.95 89 ALA A O 1
ATOM 551 N N . GLU A 1 126 ? -19.287 10.305 -25.966 1.00 29.63 90 GLU A N 1
ATOM 552 C CA . GLU A 1 126 ? -19.894 10.193 -27.280 1.00 26.18 90 GLU A CA 1
ATOM 553 C C . GLU A 1 126 ? -20.242 11.587 -27.784 1.00 25.01 90 GLU A C 1
ATOM 554 O O . GLU A 1 126 ? -20.429 12.526 -27.003 1.00 29.14 90 GLU A O 1
ATOM 560 N N . GLY A 1 127 ? -20.317 11.727 -29.099 1.00 25.83 91 GLY A N 1
ATOM 561 C CA . GLY A 1 127 ? -20.615 13.024 -29.664 1.00 24.97 91 GLY A CA 1
ATOM 562 C C . GLY A 1 127 ? -19.473 14.012 -29.640 1.00 25.99 91 GLY A C 1
ATOM 563 O O . GLY A 1 127 ? -19.695 15.199 -29.905 1.00 29.29 91 GLY A O 1
ATOM 564 N N . THR A 1 128 ? -18.262 13.574 -29.316 1.00 21.44 92 THR A N 1
ATOM 565 C CA . THR A 1 128 ? -17.088 14.425 -29.424 1.00 18.49 92 THR A CA 1
ATOM 566 C C . THR A 1 128 ? -16.250 13.991 -30.620 1.00 16.88 92 THR A C 1
ATOM 567 O O . THR A 1 128 ? -16.568 13.020 -31.318 1.00 20.33 92 THR A O 1
ATOM 571 N N . ALA A 1 129 ? -15.157 14.728 -30.847 1.00 15.84 93 ALA A N 1
ATOM 572 C CA . ALA A 1 129 ? -14.222 14.381 -31.908 1.00 16.11 93 ALA A CA 1
ATOM 573 C C . ALA A 1 129 ? -13.588 13.013 -31.697 1.00 18.46 93 ALA A C 1
ATOM 574 O O . ALA A 1 129 ? -13.086 12.421 -32.659 1.00 22.61 93 ALA A O 1
ATOM 576 N N . ALA A 1 130 ? -13.603 12.489 -30.470 1.00 14.97 94 ALA A N 1
ATOM 577 C CA . ALA A 1 130 ? -12.906 11.252 -30.146 1.00 14.89 94 ALA A CA 1
ATOM 578 C C . ALA A 1 130 ? -13.821 10.034 -30.131 1.00 14.00 94 ALA A C 1
ATOM 579 O O . ALA A 1 130 ? -13.371 8.937 -29.782 1.00 16.83 94 ALA A O 1
ATOM 581 N N . THR A 1 131 ? -15.091 10.193 -30.501 1.00 14.32 95 THR A N 1
ATOM 582 C CA . THR A 1 131 ? -15.973 9.034 -30.574 1.00 15.49 95 THR A CA 1
ATOM 583 C C . THR A 1 131 ? -15.423 8.005 -31.554 1.00 16.55 95 THR A C 1
ATOM 584 O O . THR A 1 131 ? -14.992 8.348 -32.659 1.00 17.38 95 THR A O 1
ATOM 588 N N . GLY A 1 132 ? -15.424 6.738 -31.139 1.00 16.61 96 GLY A N 1
ATOM 589 C CA . GLY A 1 132 ? -14.898 5.668 -31.957 1.00 17.06 96 GLY A CA 1
ATOM 590 C C . GLY A 1 132 ? -13.420 5.402 -31.796 1.00 18.23 96 GLY A C 1
ATOM 591 O O . GLY A 1 132 ? -12.880 4.541 -32.506 1.00 18.58 96 GLY A O 1
ATOM 592 N N . LEU A 1 13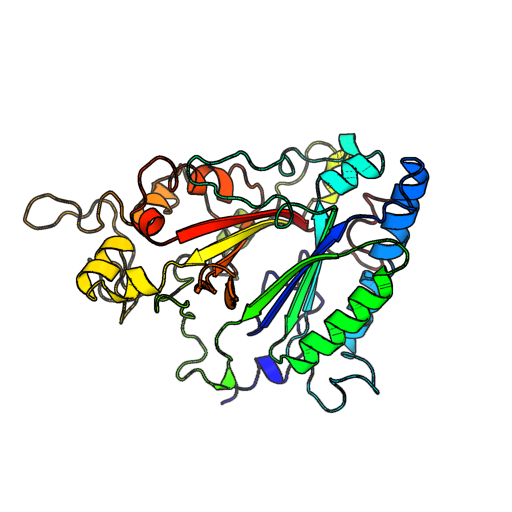3 ? -12.746 6.108 -30.894 1.00 14.67 97 LEU A N 1
ATOM 593 C CA . LEU A 1 133 ? -11.318 5.933 -30.691 1.00 14.13 97 LEU A CA 1
ATOM 594 C C . LEU A 1 133 ? -11.041 5.232 -29.368 1.00 13.45 97 LEU A C 1
ATOM 595 O O . LEU A 1 133 ? -11.830 5.296 -28.423 1.00 16.00 97 LEU A O 1
ATOM 600 N N . LEU A 1 134 ? -9.882 4.576 -29.321 1.00 14.37 98 LEU A N 1
ATOM 601 C CA . LEU A 1 134 ? -9.399 3.892 -28.133 1.00 13.37 98 LEU A CA 1
ATOM 602 C C . LEU A 1 134 ? -8.956 4.927 -27.092 1.00 13.29 98 LEU A C 1
ATOM 603 O O . LEU A 1 134 ? -8.864 6.122 -27.386 1.00 13.88 98 LEU A O 1
ATOM 608 N N . PRO A 1 135 ? -8.683 4.503 -25.855 1.00 12.66 99 PRO A N 1
ATOM 609 C CA . PRO A 1 135 ? -8.405 5.494 -24.799 1.00 14.15 99 PRO A CA 1
ATOM 610 C C . PRO A 1 135 ? -7.131 6.288 -25.014 1.00 13.08 99 PRO A C 1
ATOM 611 O O . PRO A 1 135 ? -7.034 7.428 -24.533 1.00 12.52 99 PRO A O 1
ATOM 615 N N . ALA A 1 136 ? -6.146 5.711 -25.705 1.00 12.12 100 ALA A N 1
ATOM 616 C CA . ALA A 1 136 ? -4.937 6.431 -26.115 1.00 12.39 100 ALA A CA 1
ATOM 617 C C . ALA A 1 136 ? -4.221 7.090 -24.936 1.00 12.10 100 ALA A C 1
ATOM 618 O O . ALA A 1 136 ? -3.688 8.196 -25.047 1.00 11.19 100 ALA A O 1
ATOM 620 N N . SER A 1 137 ? -4.201 6.397 -23.796 1.00 12.89 101 SER A N 1
ATOM 621 C CA . SER A 1 137 ? -3.407 6.809 -22.638 1.00 11.04 101 SER A CA 1
ATOM 622 C C . SER A 1 137 ? -3.739 8.230 -22.178 1.00 11.90 101 SER A C 1
ATOM 623 O O . SER A 1 137 ? -2.860 8.954 -21.718 1.00 11.35 101 SER A O 1
ATOM 626 N N . LEU A 1 138 ? -5.005 8.640 -22.301 1.00 10.75 102 LEU A N 1
ATOM 627 C CA . LEU A 1 138 ? -5.390 9.996 -21.918 1.00 8.50 102 LEU A CA 1
ATOM 628 C C . LEU A 1 138 ? -5.109 10.241 -20.441 1.00 10.63 102 LEU A C 1
ATOM 629 O O . LEU A 1 138 ? -5.510 9.449 -19.582 1.00 11.50 102 LEU A O 1
ATOM 634 N N . MET A 1 139 ? -4.412 11.338 -20.150 1.00 10.37 103 MET A N 1
ATOM 635 C CA . MET A 1 139 ? -4.060 11.676 -18.776 1.00 9.84 103 MET A CA 1
ATOM 636 C C . MET A 1 139 ? -4.166 13.177 -18.555 1.00 10.71 103 MET A C 1
ATOM 637 O O . MET A 1 139 ? -3.739 13.974 -19.401 1.00 9.57 103 MET A O 1
ATOM 642 N N . VAL A 1 140 ? -4.733 13.556 -17.409 1.00 8.51 104 VAL A N 1
ATOM 643 C CA . VAL A 1 140 ? -4.949 14.954 -17.046 1.00 9.23 104 VAL A CA 1
ATOM 644 C C . VAL A 1 140 ? -4.256 15.245 -15.722 1.00 9.00 104 VAL A C 1
ATOM 645 O O . VAL A 1 140 ? -4.518 14.567 -14.719 1.00 11.16 104 VAL A O 1
ATOM 649 N N . THR A 1 141 ? -3.419 16.287 -15.711 1.00 8.32 105 THR A N 1
ATOM 650 C CA . THR A 1 141 ? -2.705 16.782 -14.541 1.00 7.62 105 THR A CA 1
ATOM 651 C C . THR A 1 141 ? -3.137 18.207 -14.236 1.00 9.71 105 THR A C 1
ATOM 652 O O . THR A 1 141 ? -3.197 19.038 -15.145 1.00 8.96 105 THR A O 1
ATOM 656 N N . VAL A 1 142 ? -3.371 18.507 -12.958 1.00 8.58 106 VAL A N 1
ATOM 657 C CA . VAL A 1 142 ? -3.767 19.842 -12.507 1.00 8.60 106 VAL A CA 1
ATOM 658 C C . VAL A 1 142 ? -2.658 20.445 -11.651 1.00 9.72 106 VAL A C 1
ATOM 659 O O . VAL A 1 142 ? -2.168 19.806 -10.709 1.00 9.65 106 VAL A O 1
ATOM 663 N N . GLY A 1 143 ? -2.285 21.695 -11.950 1.00 9.42 107 GLY A N 1
ATOM 664 C CA . GLY A 1 143 ? -1.272 22.385 -11.182 1.00 9.46 107 GLY A CA 1
ATOM 665 C C . GLY A 1 143 ? -1.754 23.750 -10.730 1.00 9.30 107 GLY A C 1
ATOM 666 O O . GLY A 1 143 ? -2.674 24.330 -11.305 1.00 9.71 107 GLY A O 1
ATOM 667 N N . LEU A 1 144 ? -1.101 24.254 -9.677 1.00 9.06 108 LEU A N 1
ATOM 668 C CA . LEU A 1 144 ? -1.480 25.495 -9.006 1.00 8.29 108 LEU A CA 1
ATOM 669 C C . LEU A 1 144 ? -0.290 26.441 -8.982 1.00 9.03 108 LEU A C 1
ATOM 670 O O . LEU A 1 144 ? 0.806 26.043 -8.587 1.00 9.65 108 LEU A O 1
ATOM 675 N N . GLY A 1 145 ? -0.500 27.694 -9.403 1.00 9.24 109 GLY A N 1
ATOM 676 C CA . GLY A 1 145 ? 0.563 28.674 -9.370 1.00 9.33 109 GLY A CA 1
ATOM 677 C C . GLY A 1 145 ? 0.622 29.448 -8.060 1.00 10.94 109 GLY A C 1
ATOM 678 O O . GLY A 1 145 ? -0.369 29.581 -7.342 1.00 10.41 109 GLY A O 1
ATOM 679 N N . GLY A 1 146 ? 1.820 29.962 -7.745 1.00 10.33 110 GLY A N 1
ATOM 680 C CA . GLY A 1 146 ? 1.947 30.845 -6.594 1.00 10.12 110 GLY A CA 1
ATOM 681 C C . GLY A 1 146 ? 0.971 32.003 -6.652 1.00 11.27 110 GLY A C 1
ATOM 682 O O . GLY A 1 146 ? 0.434 32.429 -5.623 1.00 12.46 110 GLY A O 1
ATOM 683 N N . SER A 1 147 ? 0.708 32.511 -7.860 1.00 11.30 111 SER A N 1
ATOM 684 C CA . SER A 1 147 ? -0.207 33.642 -8.009 1.00 11.67 111 SER A CA 1
ATOM 685 C C . SER A 1 147 ? -1.631 33.270 -7.616 1.00 11.53 111 SER A C 1
ATOM 686 O O . SER A 1 147 ? -2.388 34.133 -7.158 1.00 12.47 111 SER A O 1
ATOM 689 N N . LEU A 1 148 ? -2.022 32.007 -7.799 1.00 11.18 112 LEU A N 1
ATOM 690 C CA . LEU A 1 148 ? -3.328 31.573 -7.318 1.00 9.62 112 LEU A CA 1
ATOM 691 C C . LEU A 1 148 ? -3.418 31.736 -5.812 1.00 11.82 112 LEU A C 1
ATOM 692 O O . LEU A 1 148 ? -4.417 32.243 -5.287 1.00 11.96 112 LEU A O 1
ATOM 697 N N . LEU A 1 149 ? -2.383 31.281 -5.096 1.00 10.06 113 LEU A N 1
ATOM 698 C CA . LEU A 1 149 ? -2.410 31.383 -3.646 1.00 11.54 113 LEU A CA 1
ATOM 699 C C . LEU A 1 149 ? -2.471 32.841 -3.207 1.00 13.59 113 LEU A C 1
ATOM 700 O O . LEU A 1 149 ? -3.167 33.178 -2.242 1.00 14.14 113 LEU A O 1
ATOM 705 N N . GLN A 1 150 ? -1.778 33.729 -3.922 1.00 11.87 114 GLN A N 1
ATOM 706 C CA . GLN A 1 150 ? -1.902 35.150 -3.611 1.00 14.76 114 GLN A CA 1
ATOM 707 C C . GLN A 1 150 ? -3.337 35.627 -3.804 1.00 14.44 114 GLN A C 1
ATOM 708 O O . GLN A 1 150 ? -3.892 36.327 -2.941 1.00 16.17 114 GLN A O 1
ATOM 714 N N . ALA A 1 151 ? -3.959 35.233 -4.919 1.00 12.52 115 ALA A N 1
ATOM 715 C CA . ALA A 1 151 ? -5.268 35.759 -5.286 1.00 13.62 115 ALA A CA 1
ATOM 716 C C . ALA A 1 151 ? -6.359 35.313 -4.327 1.00 15.08 115 ALA A C 1
ATOM 717 O O . ALA A 1 151 ? -7.344 36.040 -4.148 1.00 13.96 115 ALA A O 1
ATOM 719 N N . ILE A 1 152 ? -6.213 34.139 -3.706 1.00 13.40 116 ILE A N 1
ATOM 720 C CA . ILE A 1 152 ? -7.265 33.592 -2.843 1.00 12.27 116 ILE A CA 1
ATOM 721 C C . ILE A 1 152 ? -6.990 33.850 -1.368 1.00 14.17 116 ILE A C 1
ATOM 722 O O . ILE A 1 152 ? -7.711 33.331 -0.505 1.00 16.65 116 ILE A O 1
ATOM 727 N N . GLY A 1 153 ? -5.961 34.625 -1.055 1.00 14.71 117 GLY A N 1
ATOM 728 C CA . GLY A 1 153 ? -5.668 34.944 0.328 1.00 16.90 117 GLY A CA 1
ATOM 729 C C . GLY A 1 153 ? -4.950 33.849 1.074 1.00 18.13 117 GLY A C 1
ATOM 730 O O . GLY A 1 153 ? -5.101 33.738 2.293 1.00 22.62 117 GLY A O 1
ATOM 731 N N . ALA A 1 154 ? -4.154 33.037 0.373 1.00 15.89 118 ALA A N 1
ATOM 732 C CA . ALA A 1 154 ? -3.467 31.894 0.964 1.00 19.54 118 ALA A CA 1
ATOM 733 C C . ALA A 1 154 ? -1.949 32.018 0.856 1.00 18.70 118 ALA A C 1
ATOM 734 O O . ALA A 1 154 ? -1.243 31.011 0.721 1.00 17.23 118 ALA A O 1
ATOM 736 N N . ALA A 1 155 ? -1.428 33.248 0.936 1.00 19.69 119 ALA A N 1
ATOM 737 C CA . ALA A 1 155 ? 0.018 33.458 0.880 1.00 22.30 119 ALA A CA 1
ATOM 738 C C . ALA A 1 155 ? 0.757 32.672 1.956 1.00 19.47 119 ALA A C 1
ATOM 739 O O . ALA A 1 155 ? 1.869 32.186 1.712 1.00 23.18 119 ALA A O 1
ATOM 741 N N . ASP A 1 156 ? 0.161 32.516 3.141 1.00 20.86 120 ASP A N 1
ATOM 742 C CA . ASP A 1 156 ? 0.818 31.765 4.204 1.00 22.50 120 ASP A CA 1
ATOM 743 C C . ASP A 1 156 ? 0.805 30.266 3.962 1.00 22.55 120 ASP A C 1
ATOM 744 O O . ASP A 1 156 ? 1.409 29.527 4.750 1.00 25.85 120 ASP A O 1
ATOM 749 N N . ARG A 1 157 ? 0.144 29.796 2.902 1.00 16.45 121 ARG A N 1
ATOM 750 C CA . ARG A 1 157 ? 0.194 28.395 2.522 1.00 15.25 121 ARG A CA 1
ATOM 751 C C . ARG A 1 157 ? 1.243 28.114 1.454 1.00 12.65 121 ARG A C 1
ATOM 752 O O . ARG A 1 157 ? 1.435 26.949 1.091 1.00 14.27 121 ARG A O 1
ATOM 760 N N . ARG A 1 158 ? 1.914 29.141 0.944 1.00 15.41 122 ARG A N 1
ATOM 761 C CA . ARG A 1 158 ? 2.910 28.951 -0.116 1.00 13.45 122 ARG A CA 1
ATOM 762 C C . ARG A 1 158 ? 4.174 28.320 0.444 1.00 15.02 122 ARG A C 1
ATOM 763 O O . ARG A 1 158 ? 4.857 28.958 1.256 1.00 16.09 122 ARG A O 1
ATOM 771 N N . PRO A 1 159 ? 4.553 27.115 0.023 1.00 14.38 123 PRO A N 1
ATOM 772 C CA . PRO A 1 159 ? 5.845 26.570 0.451 1.00 13.27 123 PRO A CA 1
ATOM 773 C C . PRO A 1 159 ? 6.995 27.357 -0.155 1.00 15.54 123 PRO A C 1
ATOM 774 O O . PRO A 1 159 ? 6.864 27.998 -1.199 1.00 14.57 123 PRO A O 1
ATOM 778 N N . ASP A 1 160 ? 8.151 27.274 0.508 1.00 16.80 124 ASP A N 1
ATOM 779 C CA . ASP A 1 160 ? 9.344 27.921 -0.029 1.00 16.98 124 ASP A CA 1
ATOM 780 C C . ASP A 1 160 ? 9.648 27.452 -1.447 1.00 19.40 124 ASP A C 1
ATOM 781 O O . ASP A 1 160 ? 10.117 28.242 -2.275 1.00 16.50 124 ASP A O 1
ATOM 786 N N . ALA A 1 161 ? 9.366 26.184 -1.758 1.00 15.35 125 ALA A N 1
ATOM 787 C CA . ALA A 1 161 ? 9.658 25.663 -3.088 1.00 15.63 125 ALA A CA 1
ATOM 788 C C . ALA A 1 161 ? 8.797 26.289 -4.183 1.00 14.69 125 ALA A C 1
ATOM 789 O O . ALA A 1 161 ? 9.115 26.139 -5.371 1.00 15.55 125 ALA A O 1
ATOM 791 N N . LEU A 1 162 ? 7.703 26.960 -3.827 1.00 12.27 126 LEU A N 1
ATOM 792 C CA . LEU A 1 162 ? 6.866 27.636 -4.809 1.00 12.13 126 LEU A CA 1
ATOM 793 C C . LEU A 1 162 ? 7.293 29.083 -5.033 1.00 15.45 126 LEU A C 1
ATOM 794 O O . LEU A 1 162 ? 6.580 29.844 -5.701 1.00 15.85 126 LEU A O 1
ATOM 799 N N . ALA A 1 163 ? 8.452 29.475 -4.512 1.00 14.71 127 ALA A N 1
ATOM 800 C CA . ALA A 1 163 ? 8.948 30.814 -4.776 1.00 14.30 127 ALA A CA 1
ATOM 801 C C . ALA A 1 163 ? 9.119 31.036 -6.277 1.00 13.28 127 ALA A C 1
ATOM 802 O O . ALA A 1 163 ? 9.469 30.122 -7.027 1.00 15.19 127 ALA A O 1
ATOM 804 N N . ASP A 1 164 ? 8.874 32.269 -6.710 1.00 14.70 128 ASP A N 1
ATOM 805 C CA . ASP A 1 164 ? 9.022 32.598 -8.125 1.00 14.32 128 ASP A CA 1
ATOM 806 C C . ASP A 1 164 ? 10.423 32.262 -8.621 1.00 16.17 128 ASP A C 1
ATOM 807 O O . ASP A 1 164 ? 11.415 32.377 -7.893 1.00 16.72 128 ASP A O 1
ATOM 812 N N . LEU A 1 165 ? 10.497 31.817 -9.869 1.00 13.53 129 LEU A N 1
ATOM 813 C CA . LEU A 1 165 ? 11.795 31.546 -10.464 1.00 15.39 129 LEU A CA 1
ATOM 814 C C . LEU A 1 165 ? 12.561 32.857 -10.634 1.00 13.99 129 LEU A C 1
ATOM 815 O O . LEU A 1 165 ? 11.956 33.901 -10.902 1.00 17.10 129 LEU A O 1
ATOM 820 N N . PRO A 1 166 ? 13.878 32.848 -10.457 1.00 15.17 130 PRO A N 1
ATOM 821 C CA . PRO A 1 166 ? 14.661 34.063 -10.694 1.00 17.10 130 PRO A CA 1
ATOM 822 C C . PRO A 1 166 ? 14.768 34.353 -12.181 1.00 16.33 130 PRO A C 1
ATOM 823 O O . PRO A 1 166 ? 14.461 33.521 -13.033 1.00 15.59 130 PRO A O 1
ATOM 827 N N . GLU A 1 167 ? 15.189 35.572 -12.486 1.00 15.30 131 GLU A N 1
ATOM 828 C CA . GLU A 1 167 ? 15.603 35.886 -13.842 1.00 15.69 131 GLU A CA 1
ATOM 829 C C . GLU A 1 167 ? 16.957 35.245 -14.105 1.00 17.73 131 GLU A C 1
ATOM 830 O O . GLU A 1 167 ? 17.789 35.108 -13.201 1.00 19.86 131 GLU A O 1
ATOM 836 N N . PHE A 1 168 ? 17.172 34.829 -15.347 1.00 14.40 132 PHE A N 1
ATOM 837 C CA . PHE A 1 168 ? 18.471 34.327 -15.763 1.00 15.21 132 PHE A CA 1
ATOM 838 C C . PHE A 1 168 ? 19.022 35.216 -16.868 1.00 15.15 132 PHE A C 1
ATOM 839 O O . PHE A 1 168 ? 18.268 35.875 -17.591 1.00 15.99 132 PHE A O 1
ATOM 847 N N . SER A 1 169 ? 20.352 35.226 -16.994 1.00 15.24 133 SER A N 1
ATOM 848 C CA . SER A 1 169 ? 21.019 36.196 -17.859 1.00 16.02 133 SER A CA 1
ATOM 849 C C . SER A 1 169 ? 20.668 36.021 -19.333 1.00 17.43 133 SER A C 1
ATOM 850 O O . SER A 1 169 ? 20.780 36.980 -20.101 1.00 20.63 133 SER A O 1
ATOM 853 N N . THR A 1 170 ? 20.217 34.837 -19.740 1.00 17.14 134 THR A N 1
ATOM 854 C CA . THR A 1 170 ? 19.880 34.573 -21.132 1.00 14.12 134 THR A CA 1
ATOM 855 C C . THR A 1 170 ? 18.388 34.684 -21.427 1.00 15.81 134 THR A C 1
ATOM 856 O O . THR A 1 170 ? 17.990 34.440 -22.571 1.00 16.33 134 THR A O 1
ATOM 860 N N . ASP A 1 171 ? 17.567 35.042 -20.434 1.00 14.06 135 ASP A N 1
ATOM 861 C CA . ASP A 1 171 ? 16.120 35.149 -20.622 1.00 13.55 135 ASP A CA 1
ATOM 862 C C . ASP A 1 171 ? 15.765 36.088 -21.768 1.00 16.07 135 ASP A C 1
ATOM 863 O O . ASP A 1 171 ? 16.319 37.187 -21.887 1.00 17.00 135 ASP A O 1
ATOM 868 N N . GLU A 1 172 ? 14.801 35.667 -22.589 1.00 13.63 136 GLU A N 1
ATOM 869 C CA . GLU A 1 172 ? 14.120 36.537 -23.557 1.00 15.58 136 GLU A CA 1
ATOM 870 C C . GLU A 1 172 ? 12.612 36.321 -23.455 1.00 14.45 136 GLU A C 1
ATOM 871 O O . GLU A 1 172 ? 11.925 36.032 -24.434 1.00 14.48 136 GLU A O 1
ATOM 877 N N . LEU A 1 173 ? 12.090 36.464 -22.241 1.00 14.36 137 LEU A N 1
ATOM 878 C CA . LEU A 1 173 ? 10.754 35.986 -21.921 1.00 14.88 137 LEU A CA 1
ATOM 879 C C . LEU A 1 173 ? 9.691 36.985 -22.354 1.00 15.74 137 LEU A C 1
ATOM 880 O O . LEU A 1 173 ? 9.827 38.193 -22.125 1.00 19.81 137 LEU A O 1
ATOM 885 N N . ARG A 1 174 ? 8.634 36.471 -22.983 1.00 14.54 138 ARG A N 1
ATOM 886 C CA . ARG A 1 174 ? 7.448 37.275 -23.269 1.00 15.52 138 ARG A CA 1
ATOM 887 C C . ARG A 1 174 ? 6.494 37.176 -22.088 1.00 16.82 138 ARG A C 1
ATOM 888 O O . ARG A 1 174 ? 6.087 36.060 -21.738 1.00 14.53 138 ARG A O 1
ATOM 896 N N . PRO A 1 175 ? 6.095 38.289 -21.461 1.00 16.04 139 PRO A N 1
ATOM 897 C CA . PRO A 1 175 ? 5.223 38.189 -20.278 1.00 18.28 139 PRO A CA 1
ATOM 898 C C . PRO A 1 175 ? 3.919 37.437 -20.513 1.00 15.54 139 PRO A C 1
ATOM 899 O O . PRO A 1 175 ? 3.462 36.730 -19.605 1.00 16.54 139 PRO A O 1
ATOM 903 N N . ARG A 1 176 ? 3.313 37.542 -21.700 1.00 15.57 140 ARG A N 1
ATOM 904 C CA . ARG A 1 176 ? 2.067 36.828 -21.947 1.00 16.18 140 ARG A CA 1
ATOM 905 C C . ARG A 1 176 ? 2.267 35.324 -22.056 1.00 17.18 140 ARG A C 1
ATOM 906 O O . ARG A 1 176 ? 1.277 34.584 -22.044 1.00 20.72 140 ARG A O 1
ATOM 914 N N . TRP A 1 177 ? 3.512 34.861 -22.162 1.00 12.66 141 TRP A N 1
ATOM 915 C CA . TRP A 1 177 ? 3.822 33.438 -22.214 1.00 12.00 141 TRP A CA 1
ATOM 916 C C . TRP A 1 177 ? 4.392 32.936 -20.895 1.00 13.22 141 TRP A C 1
ATOM 917 O O . TRP A 1 177 ? 4.981 31.850 -20.857 1.00 12.01 141 TRP A O 1
ATOM 928 N N . CYS A 1 178 ? 4.256 33.711 -19.819 1.00 12.20 142 CYS A N 1
ATOM 929 C CA . CYS A 1 178 ? 4.833 33.354 -18.533 1.00 12.67 142 CYS A CA 1
ATOM 930 C C . CYS A 1 178 ? 3.762 33.262 -17.459 1.00 13.80 142 CYS A C 1
ATOM 931 O O . CYS A 1 178 ? 2.762 33.984 -17.491 1.00 15.70 142 CYS A O 1
ATOM 934 N N . GLY A 1 179 ? 3.994 32.362 -16.504 1.00 12.43 143 GLY A N 1
ATOM 935 C CA . GLY A 1 179 ? 3.172 32.286 -15.312 1.00 11.02 143 GLY A CA 1
ATOM 936 C C . GLY A 1 179 ? 1.778 31.737 -15.579 1.00 11.66 143 GLY A C 1
ATOM 937 O O . GLY A 1 179 ? 1.501 31.119 -16.604 1.00 11.37 143 GLY A O 1
ATOM 938 N N . GLY A 1 180 ? 0.896 31.984 -14.613 1.00 11.07 144 GLY A N 1
ATOM 939 C CA . GLY A 1 180 ? -0.476 31.522 -14.657 1.00 10.47 144 GLY A CA 1
ATOM 940 C C . GLY A 1 180 ? -0.953 31.049 -13.298 1.00 10.05 144 GLY A C 1
ATOM 941 O O . GLY A 1 180 ? -0.170 30.502 -12.514 1.00 10.92 144 GLY A O 1
ATOM 942 N N . ASP A 1 181 ? -2.233 31.283 -12.997 1.00 9.52 145 ASP A N 1
ATOM 943 C CA . ASP A 1 181 ? -2.798 30.821 -11.733 1.00 10.76 145 ASP A CA 1
ATOM 944 C C . ASP A 1 181 ? -2.968 29.306 -11.704 1.00 10.20 145 ASP A C 1
ATOM 945 O O . ASP A 1 181 ? -2.847 28.689 -10.643 1.00 9.65 145 ASP A O 1
ATOM 950 N N . LEU A 1 182 ? -3.308 28.700 -12.839 1.00 9.01 146 LEU A N 1
ATOM 951 C CA . LEU A 1 182 ? -3.712 27.303 -12.873 1.00 9.27 146 LEU A CA 1
ATOM 952 C C . LEU A 1 182 ? -3.145 26.647 -14.118 1.00 10.36 146 LEU A C 1
ATOM 953 O O . LEU A 1 182 ? -2.974 27.298 -15.153 1.00 9.85 146 LEU A O 1
ATOM 958 N N . LEU A 1 183 ? -2.861 25.351 -14.006 1.00 9.03 147 LEU A N 1
ATOM 959 C CA . LEU A 1 183 ? -2.289 24.555 -15.089 1.00 7.48 147 LEU A CA 1
ATOM 960 C C . LEU A 1 183 ? -3.144 23.333 -15.372 1.00 9.06 147 LEU A C 1
ATOM 961 O O . LEU A 1 183 ? -3.536 22.622 -14.443 1.00 10.31 147 LEU A O 1
ATOM 966 N N . LEU A 1 184 ? -3.409 23.066 -16.651 1.00 7.38 148 LEU A N 1
ATOM 967 C CA . LEU A 1 184 ? -3.787 21.730 -17.089 1.00 8.35 148 LEU A CA 1
ATOM 968 C C . LEU A 1 184 ? -2.698 21.205 -18.004 1.00 7.87 148 LEU A C 1
ATOM 969 O O . LEU A 1 184 ? -2.290 21.887 -18.948 1.00 9.37 148 LEU A O 1
ATOM 974 N N . GLN A 1 185 ? -2.188 20.021 -17.695 1.00 7.74 149 GLN A N 1
ATOM 975 C CA . GLN A 1 185 ? -1.357 19.272 -18.628 1.00 7.89 149 GLN A CA 1
ATOM 976 C C . GLN A 1 185 ? -2.194 18.100 -19.096 1.00 8.74 149 GLN A C 1
ATOM 977 O O . GLN A 1 185 ? -2.613 17.279 -18.277 1.00 9.63 149 GLN A O 1
ATOM 983 N N . ILE A 1 186 ? -2.491 18.054 -20.393 1.00 7.51 150 ILE A N 1
ATOM 984 C CA . ILE A 1 186 ? -3.319 16.996 -20.955 1.00 7.76 150 ILE A CA 1
ATOM 985 C C . ILE A 1 186 ? -2.459 16.210 -21.925 1.00 8.92 150 ILE A C 1
ATOM 986 O O . ILE A 1 186 ? -1.814 16.799 -22.798 1.00 10.17 150 ILE A O 1
ATOM 991 N N . GLY A 1 187 ? -2.427 14.895 -21.766 1.00 8.13 151 GLY A N 1
ATOM 992 C CA . GLY A 1 187 ? -1.621 14.054 -22.629 1.00 9.65 151 GLY A CA 1
ATOM 993 C C . GLY A 1 187 ? -2.448 12.936 -23.224 1.00 8.93 151 GLY A C 1
ATOM 994 O O . GLY A 1 187 ? -3.399 12.445 -22.612 1.00 9.37 151 GLY A O 1
ATOM 995 N N . ALA A 1 188 ? -2.081 12.545 -24.444 1.00 8.18 152 ALA A N 1
ATOM 996 C CA . ALA A 1 188 ? -2.690 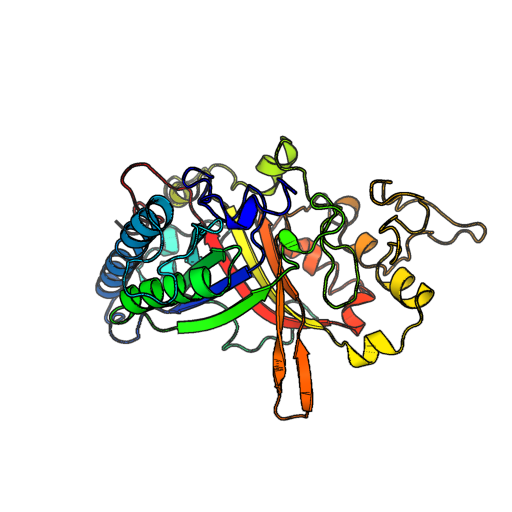11.380 -25.075 1.00 8.97 152 ALA A CA 1
ATOM 997 C C . ALA A 1 188 ? -1.814 10.929 -26.231 1.00 8.33 152 ALA A C 1
ATOM 998 O O . ALA A 1 188 ? -0.966 11.682 -26.726 1.00 11.21 152 ALA A O 1
ATOM 1000 N N . GLU A 1 189 ? -2.021 9.682 -26.648 1.00 8.76 153 GLU A N 1
ATOM 1001 C CA . GLU A 1 189 ? -1.274 9.107 -27.766 1.00 11.81 153 GLU A CA 1
ATOM 1002 C C . GLU A 1 189 ? -1.911 9.437 -29.111 1.00 14.15 153 GLU A C 1
ATOM 1003 O O . GLU A 1 189 ? -1.346 9.106 -30.166 1.00 14.74 153 GLU A O 1
ATOM 1009 N N . ASP A 1 190 ? -3.058 10.103 -29.097 1.00 11.68 154 ASP A N 1
ATOM 1010 C CA . ASP A 1 190 ? -3.788 10.457 -30.292 1.00 10.13 154 ASP A CA 1
ATOM 1011 C C . ASP A 1 190 ? -4.238 11.911 -30.237 1.00 10.14 154 ASP A C 1
ATOM 1012 O O . ASP A 1 190 ? -4.751 12.366 -29.203 1.00 11.31 154 ASP A O 1
ATOM 1017 N N . PRO A 1 191 ? -4.075 12.661 -31.333 1.00 11.20 155 PRO A N 1
ATOM 1018 C CA . PRO A 1 191 ? -4.390 14.097 -31.298 1.00 11.34 155 PRO A CA 1
ATOM 1019 C C . PRO A 1 191 ? -5.871 14.393 -31.242 1.00 12.60 155 PRO A C 1
ATOM 1020 O O . PRO A 1 191 ? -6.253 15.465 -30.761 1.00 12.42 155 PRO A O 1
ATOM 1024 N N . MET A 1 192 ? -6.723 13.495 -31.739 1.00 11.44 156 MET A N 1
ATOM 1025 C CA . MET A 1 192 ? -8.159 13.726 -31.641 1.00 11.04 156 MET A CA 1
ATOM 1026 C C . MET A 1 192 ? -8.675 13.434 -30.243 1.00 10.85 156 MET A C 1
ATOM 1027 O O . MET A 1 192 ? -9.540 14.160 -29.739 1.00 13.16 156 MET A O 1
ATOM 1032 N N . VAL A 1 193 ? -8.160 12.383 -29.597 1.00 10.62 157 VAL A N 1
ATOM 1033 C CA . VAL A 1 193 ? -8.489 12.152 -28.193 1.00 10.39 157 VAL A CA 1
ATOM 1034 C C . VAL A 1 193 ? -8.079 13.359 -27.362 1.00 12.52 157 VAL A C 1
ATOM 1035 O O . VAL A 1 193 ? -8.848 13.855 -26.523 1.00 12.66 157 VAL A O 1
ATOM 1039 N N . LEU A 1 194 ? -6.879 13.881 -27.621 1.00 11.23 158 LEU A N 1
ATOM 1040 C CA . LEU A 1 194 ? -6.392 15.054 -26.903 1.00 11.51 158 LEU A CA 1
ATOM 1041 C C . LEU A 1 194 ? -7.285 16.261 -27.153 1.00 13.58 158 LEU A C 1
ATOM 1042 O O . LEU A 1 194 ? -7.675 16.966 -26.213 1.00 14.35 158 LEU A O 1
ATOM 1047 N N . ALA A 1 195 ? -7.627 16.509 -28.419 1.00 10.46 159 ALA A N 1
ATOM 1048 C CA . ALA A 1 195 ? -8.426 17.684 -28.755 1.00 10.65 159 ALA A CA 1
ATOM 1049 C C . ALA A 1 195 ? -9.793 17.618 -28.091 1.00 12.30 159 ALA A C 1
ATOM 1050 O O . ALA A 1 195 ? -10.304 18.632 -27.606 1.00 13.06 159 ALA A O 1
ATOM 1052 N N . ALA A 1 196 ? -10.401 16.428 -28.059 1.00 10.96 160 ALA A N 1
ATOM 1053 C CA . ALA A 1 196 ? -11.723 16.310 -27.453 1.00 11.24 160 ALA A CA 1
ATOM 1054 C C . ALA A 1 196 ? -11.662 16.544 -25.949 1.00 14.11 160 ALA A C 1
ATOM 1055 O O . ALA A 1 196 ? -12.526 17.224 -25.389 1.00 13.78 160 ALA A O 1
ATOM 1057 N N . ALA A 1 197 ? -10.640 16.002 -25.280 1.00 11.84 161 ALA A N 1
ATOM 1058 C CA . ALA A 1 197 ? -10.513 16.198 -23.837 1.00 11.81 161 ALA A CA 1
ATOM 1059 C C . ALA A 1 197 ? -10.226 17.655 -23.505 1.00 10.53 161 ALA A C 1
ATOM 1060 O O . ALA A 1 197 ? -10.818 18.211 -22.572 1.00 12.52 161 ALA A O 1
ATOM 1062 N N . ALA A 1 198 ? -9.329 18.293 -24.268 1.00 11.10 162 ALA A N 1
ATOM 1063 C CA . ALA A 1 198 ? -9.009 19.693 -24.022 1.00 11.38 162 ALA A CA 1
ATOM 1064 C C . ALA A 1 198 ? -10.242 20.573 -24.192 1.00 12.71 162 ALA A C 1
ATOM 1065 O O . ALA A 1 198 ? -10.463 21.494 -23.398 1.00 13.68 162 ALA A O 1
ATOM 1067 N N . ASP A 1 199 ? -11.065 20.294 -25.210 1.00 12.97 163 ASP A N 1
ATOM 1068 C CA . ASP A 1 199 ? -12.275 21.088 -25.424 1.00 13.83 163 ASP A CA 1
ATOM 1069 C C . ASP A 1 199 ? -13.214 20.991 -24.229 1.00 13.99 163 ASP A C 1
ATOM 1070 O O . ASP A 1 199 ? -13.769 22.002 -23.776 1.00 13.90 163 ASP A O 1
ATOM 1075 N N . GLU A 1 200 ? -13.416 19.774 -23.713 1.00 13.70 164 GLU A N 1
ATOM 1076 C CA . GLU A 1 200 ? -14.300 19.599 -22.563 1.00 12.86 164 GLU A CA 1
ATOM 1077 C C . GLU A 1 200 ? -13.744 20.298 -21.334 1.00 11.18 164 GLU A C 1
ATOM 1078 O O . GLU A 1 200 ? -14.495 20.903 -20.559 1.00 13.49 164 GLU A O 1
ATOM 1084 N N . LEU A 1 201 ? -12.428 20.212 -21.124 1.00 10.55 165 LEU A N 1
ATOM 1085 C CA . LEU A 1 201 ? -11.860 20.787 -19.910 1.00 10.91 165 LEU A CA 1
ATOM 1086 C C . LEU A 1 201 ? -11.879 22.311 -19.958 1.00 10.59 165 LEU A C 1
ATOM 1087 O O . LEU A 1 201 ? -12.148 22.968 -18.946 1.00 11.86 165 LEU A O 1
ATOM 1092 N N . VAL A 1 202 ? -11.605 22.893 -21.129 1.00 11.51 166 VAL A N 1
ATOM 1093 C CA . VAL A 1 202 ? -11.685 24.343 -21.258 1.00 11.95 166 VAL A CA 1
ATOM 1094 C C . VAL A 1 202 ? -13.128 24.804 -21.092 1.00 12.96 166 VAL A C 1
ATOM 1095 O O . VAL A 1 202 ? -13.392 25.822 -20.444 1.00 14.74 166 VAL A O 1
ATOM 1099 N N . ALA A 1 203 ? -14.087 24.054 -21.648 1.00 12.63 167 ALA A N 1
ATOM 1100 C CA . ALA A 1 203 ? -15.487 24.450 -21.513 1.00 14.67 167 ALA A CA 1
ATOM 1101 C C . ALA A 1 203 ? -15.905 24.505 -20.052 1.00 17.50 167 ALA A C 1
ATOM 1102 O O . ALA A 1 203 ? -16.712 25.359 -19.660 1.00 19.62 167 ALA A O 1
ATOM 1104 N N . ALA A 1 204 ? -15.353 23.614 -19.229 1.00 13.37 168 ALA A N 1
ATOM 1105 C CA . ALA A 1 204 ? -15.690 23.566 -17.815 1.00 16.04 168 ALA A CA 1
ATOM 1106 C C . ALA A 1 204 ? -15.135 24.751 -17.048 1.00 19.61 168 ALA A C 1
ATOM 1107 O O . ALA A 1 204 ? -15.529 24.961 -15.900 1.00 21.53 168 ALA A O 1
ATOM 1109 N N . SER A 1 205 ? -14.244 25.525 -17.656 1.00 13.71 169 SER A N 1
ATOM 1110 C CA . SER A 1 205 ? -13.530 26.595 -16.977 1.00 16.32 169 SER A CA 1
ATOM 1111 C C . SER A 1 205 ? -14.014 27.985 -17.373 1.00 18.51 169 SER A C 1
ATOM 1112 O O . SER A 1 205 ? -13.480 28.975 -16.866 1.00 16.19 169 SER A O 1
ATOM 1115 N N . THR A 1 206 ? -15.021 28.091 -18.248 1.00 17.45 170 THR A N 1
ATOM 1116 C CA . THR A 1 206 ? -15.258 29.359 -18.944 1.00 20.36 170 THR A CA 1
ATOM 1117 C C . THR A 1 206 ? -15.750 30.461 -18.012 1.00 23.49 170 THR A C 1
ATOM 1118 O O . THR A 1 206 ? -15.412 31.634 -18.211 1.00 27.29 170 THR A O 1
ATOM 1122 N N . ARG A 1 207 ? -16.566 30.131 -17.013 1.00 21.70 171 ARG A N 1
ATOM 1123 C CA . ARG A 1 207 ? -17.122 31.206 -16.192 1.00 26.18 171 ARG A CA 1
ATOM 1124 C C . ARG A 1 207 ? -16.183 31.666 -15.083 1.00 24.96 171 ARG A C 1
ATOM 1125 O O . ARG A 1 207 ? -16.425 32.714 -14.472 1.00 27.56 171 ARG A O 1
ATOM 1133 N N . THR A 1 208 ? -15.117 30.927 -14.814 1.00 18.23 172 THR A N 1
ATOM 1134 C CA . THR A 1 208 ? -14.240 31.234 -13.702 1.00 16.11 172 THR A CA 1
ATOM 1135 C C . THR A 1 208 ? -12.834 31.624 -14.122 1.00 15.23 172 THR A C 1
ATOM 1136 O O . THR A 1 208 ? -12.121 32.235 -13.321 1.00 15.61 172 THR A O 1
ATOM 1140 N N . THR A 1 209 ? -12.414 31.285 -15.337 1.00 16.81 173 THR A N 1
ATOM 1141 C CA . THR A 1 209 ? -11.027 31.462 -15.737 1.00 13.27 173 THR A CA 1
ATOM 1142 C C . THR A 1 209 ? -10.957 31.916 -17.184 1.00 14.28 173 THR A C 1
ATOM 1143 O O . THR A 1 209 ? -11.931 31.842 -17.939 1.00 16.81 173 THR A O 1
ATOM 1147 N N A THR A 1 210 ? -9.772 32.380 -17.577 0.55 14.23 174 THR A N 1
ATOM 1148 N N B THR A 1 210 ? -9.769 32.373 -17.564 0.45 14.24 174 THR A N 1
ATOM 1149 C CA A THR A 1 210 ? -9.448 32.687 -18.964 0.55 14.91 174 THR A CA 1
ATOM 1150 C CA B THR A 1 210 ? -9.428 32.677 -18.943 0.45 14.93 174 THR A CA 1
ATOM 1151 C C A THR A 1 210 ? -8.113 32.046 -19.307 0.55 14.52 174 THR A C 1
ATOM 1152 C C B THR A 1 210 ? -8.134 31.951 -19.279 0.45 14.54 174 THR A C 1
ATOM 1153 O O A THR A 1 210 ? -7.219 31.972 -18.460 0.55 14.53 174 THR A O 1
ATOM 1154 O O B THR A 1 210 ? -7.307 31.695 -18.401 0.45 14.28 174 THR A O 1
ATOM 1161 N N . VAL A 1 211 ? -7.976 31.582 -20.548 1.00 13.13 175 VAL A N 1
ATOM 1162 C CA . VAL A 1 211 ? -6.717 30.989 -20.978 1.00 14.04 175 VAL A CA 1
ATOM 1163 C C . VAL A 1 211 ? -5.677 32.096 -21.069 1.00 16.29 175 VAL A C 1
ATOM 1164 O O . VAL A 1 211 ? -5.873 33.097 -21.773 1.00 18.13 175 VAL A O 1
ATOM 1168 N N . ARG A 1 212 ? -4.576 31.930 -20.334 1.00 12.60 176 ARG A N 1
ATOM 1169 C CA . ARG A 1 212 ? -3.484 32.893 -20.402 1.00 12.09 176 ARG A CA 1
ATOM 1170 C C . ARG A 1 212 ? -2.561 32.588 -21.576 1.00 14.08 176 ARG A C 1
ATOM 1171 O O . ARG A 1 212 ? -2.268 33.468 -22.394 1.00 15.59 176 ARG A O 1
ATOM 1179 N N . TRP A 1 213 ? -2.089 31.346 -21.666 1.00 12.22 177 TRP A N 1
ATOM 1180 C CA . TRP A 1 213 ? -1.328 30.887 -22.818 1.00 10.79 177 TRP A CA 1
ATOM 1181 C C . TRP A 1 213 ? -1.491 29.379 -22.909 1.00 11.36 177 TRP A C 1
ATOM 1182 O O . TRP A 1 213 ? -1.855 28.717 -21.933 1.00 11.45 177 TRP A O 1
ATOM 1193 N N . ALA A 1 214 ? -1.237 28.838 -24.098 1.00 10.34 178 ALA A N 1
ATOM 1194 C CA . ALA A 1 214 ? -1.362 27.402 -24.298 1.00 9.86 178 ALA A CA 1
ATOM 1195 C C . ALA A 1 214 ? -0.418 26.971 -25.402 1.00 12.70 178 ALA A C 1
ATOM 1196 O O . ALA A 1 214 ? -0.168 27.718 -26.354 1.00 15.03 178 ALA A O 1
ATOM 1198 N N . LEU A 1 215 ? 0.110 25.758 -25.262 1.00 10.51 179 LEU A N 1
ATOM 1199 C CA . LEU A 1 215 ? 1.041 25.245 -26.254 1.00 9.89 179 LEU A CA 1
ATOM 1200 C C . LEU A 1 215 ? 0.827 23.750 -26.412 1.00 12.28 179 LEU A C 1
ATOM 1201 O O . LEU A 1 215 ? 0.758 23.021 -25.414 1.00 12.10 179 LEU A O 1
ATOM 1206 N N . ARG A 1 216 ? 0.699 23.309 -27.660 1.00 12.17 180 ARG A N 1
ATOM 1207 C CA . ARG A 1 216 ? 0.614 21.903 -27.995 1.00 10.57 180 ARG A CA 1
ATOM 1208 C C . ARG A 1 216 ? 2.009 21.394 -28.335 1.00 13.17 180 ARG A C 1
ATOM 1209 O O . ARG A 1 216 ? 2.804 22.103 -28.966 1.00 14.30 180 ARG A O 1
ATOM 1217 N N . GLY A 1 217 ? 2.298 20.164 -27.911 1.00 11.36 181 GLY A N 1
ATOM 1218 C CA . GLY A 1 217 ? 3.593 19.567 -28.148 1.00 13.16 181 GLY A CA 1
ATOM 1219 C C . GLY A 1 217 ? 3.462 18.134 -28.624 1.00 11.11 181 GLY A C 1
ATOM 1220 O O . GLY A 1 217 ? 2.412 17.504 -28.483 1.00 9.62 181 GLY A O 1
ATOM 1221 N N . PHE A 1 218 ? 4.559 17.615 -29.184 1.00 9.96 182 PHE A N 1
ATOM 1222 C CA . PHE A 1 218 ? 4.536 16.263 -29.719 1.00 10.89 182 PHE A CA 1
ATOM 1223 C C . PHE A 1 218 ? 5.900 15.600 -29.589 1.00 10.78 182 PHE A C 1
ATOM 1224 O O . PHE A 1 218 ? 6.940 16.262 -29.490 1.00 11.58 182 PHE A O 1
ATOM 1232 N N . ARG A 1 219 ? 5.856 14.274 -29.560 1.00 11.38 183 ARG A N 1
ATOM 1233 C CA . ARG A 1 219 ? 6.983 13.364 -29.739 1.00 10.94 183 ARG A CA 1
ATOM 1234 C C . ARG A 1 219 ? 6.646 12.438 -30.897 1.00 12.77 183 ARG A C 1
ATOM 1235 O O . ARG A 1 219 ? 5.568 12.518 -31.488 1.00 13.93 183 ARG A O 1
ATOM 1243 N N . HIS A 1 220 ? 7.545 11.513 -31.196 1.00 13.55 184 HIS A N 1
ATOM 1244 C CA . HIS A 1 220 ? 7.145 10.481 -32.136 1.00 13.63 184 HIS A CA 1
ATOM 1245 C C . HIS A 1 220 ? 6.078 9.600 -31.504 1.00 14.27 184 HIS A C 1
ATOM 1246 O O . HIS A 1 220 ? 5.968 9.495 -30.275 1.00 15.87 184 HIS A O 1
ATOM 1253 N N . THR A 1 221 ? 5.271 8.976 -32.356 1.00 12.57 185 THR A N 1
ATOM 1254 C CA . THR A 1 221 ? 4.257 8.046 -31.888 1.00 12.75 185 THR A CA 1
ATOM 1255 C C . THR A 1 221 ? 4.866 6.664 -31.704 1.00 14.40 185 THR A C 1
ATOM 1256 O O . THR A 1 221 ? 5.779 6.259 -32.429 1.00 15.89 185 THR A O 1
ATOM 1260 N N . ALA A 1 222 ? 4.353 5.937 -30.713 1.00 15.77 186 ALA A N 1
ATOM 1261 C CA . ALA A 1 222 ? 4.848 4.588 -30.481 1.00 15.84 186 ALA A CA 1
ATOM 1262 C C . ALA A 1 222 ? 4.691 3.729 -31.727 1.00 17.15 186 ALA A C 1
ATOM 1263 O O . ALA A 1 222 ? 5.554 2.900 -32.032 1.00 17.64 186 ALA A O 1
ATOM 1265 N N . ALA A 1 223 ? 3.603 3.932 -32.474 1.00 16.04 187 ALA A N 1
ATOM 1266 C CA . ALA A 1 223 ? 3.350 3.101 -33.646 1.00 16.20 187 ALA A CA 1
ATOM 1267 C C . ALA A 1 223 ? 4.442 3.244 -34.702 1.00 19.53 187 ALA A C 1
ATOM 1268 O O . ALA A 1 223 ? 4.660 2.320 -35.489 1.00 18.71 187 ALA A O 1
ATOM 1270 N N . ALA A 1 224 ? 5.148 4.371 -34.729 1.00 15.90 188 ALA A N 1
ATOM 1271 C CA . ALA A 1 224 ? 6.160 4.624 -35.750 1.00 13.90 188 ALA A CA 1
ATOM 1272 C C . ALA A 1 224 ? 7.581 4.316 -35.289 1.00 16.79 188 ALA A C 1
ATOM 1273 O O . ALA A 1 224 ? 8.526 4.522 -36.058 1.00 18.71 188 ALA A O 1
ATOM 1275 N N . ALA A 1 225 ? 7.765 3.826 -34.067 1.00 15.54 189 ALA A N 1
ATOM 1276 C CA . ALA A 1 225 ? 9.103 3.566 -33.557 1.00 17.74 189 ALA A CA 1
ATOM 1277 C C . ALA A 1 225 ? 9.604 2.224 -34.076 1.00 22.49 189 ALA A C 1
ATOM 1278 O O . ALA A 1 225 ? 8.949 1.195 -33.876 1.00 22.45 189 ALA A O 1
ATOM 1280 N N . ARG A 1 226 ? 10.761 2.233 -34.739 1.00 19.21 190 ARG A N 1
ATOM 1281 C CA . ARG A 1 226 ? 11.409 0.970 -35.084 1.00 21.88 190 ARG A CA 1
ATOM 1282 C C . ARG A 1 226 ? 11.717 0.163 -33.830 1.00 27.73 190 ARG A C 1
ATOM 1283 O O . ARG A 1 226 ? 11.515 -1.057 -33.798 1.00 30.65 190 ARG A O 1
ATOM 1291 N N . ASN A 1 227 ? 12.186 0.833 -32.782 1.00 26.51 191 ASN A N 1
ATOM 1292 C CA . ASN A 1 227 ? 12.443 0.215 -31.480 1.00 24.74 191 ASN A CA 1
ATOM 1293 C C . ASN A 1 227 ? 11.635 0.977 -30.442 1.00 29.98 191 ASN A C 1
ATOM 1294 O O . ASN A 1 227 ? 12.030 2.082 -30.030 1.00 25.93 191 ASN A O 1
ATOM 1299 N N . PRO A 1 228 ? 10.505 0.435 -29.985 1.00 31.24 192 PRO A N 1
ATOM 1300 C CA . PRO A 1 228 ? 9.606 1.225 -29.127 1.00 38.76 192 PRO A CA 1
ATOM 1301 C C . PRO A 1 228 ? 10.213 1.617 -27.788 1.00 32.70 192 PRO A C 1
ATOM 1302 O O . PRO A 1 228 ? 9.736 2.577 -27.170 1.00 34.49 192 PRO A O 1
ATOM 1306 N N . ASP A 1 229 ? 11.255 0.930 -27.332 1.00 33.19 193 ASP A N 1
ATOM 1307 C CA . ASP A 1 229 ? 11.923 1.284 -26.087 1.00 40.08 193 ASP A CA 1
ATOM 1308 C C . ASP A 1 229 ? 13.023 2.321 -26.268 1.00 32.38 193 ASP A C 1
ATOM 1309 O O . ASP A 1 229 ? 13.617 2.746 -25.273 1.00 28.34 193 ASP A O 1
ATOM 1314 N N . ALA A 1 230 ? 13.310 2.738 -27.497 1.00 26.70 194 ALA A N 1
ATOM 1315 C CA . ALA A 1 230 ? 14.400 3.676 -27.720 1.00 23.41 194 ALA A CA 1
ATOM 1316 C C . ALA A 1 230 ? 14.043 5.059 -27.191 1.00 22.33 194 ALA A C 1
ATOM 1317 O O . ALA A 1 230 ? 12.876 5.456 -27.143 1.00 21.23 194 ALA A O 1
ATOM 1319 N N . THR A 1 231 ? 15.073 5.787 -26.780 1.00 18.88 195 THR A N 1
ATOM 1320 C CA . THR A 1 231 ? 14.901 7.146 -26.294 1.00 15.91 195 THR A CA 1
ATOM 1321 C C . THR A 1 231 ? 14.450 8.054 -27.442 1.00 15.62 195 THR A C 1
ATOM 1322 O O . THR A 1 231 ? 14.951 7.926 -28.563 1.00 17.36 195 THR A O 1
ATOM 1326 N N . PRO A 1 232 ? 13.508 8.969 -27.204 1.00 14.82 196 PRO A N 1
ATOM 1327 C CA . PRO A 1 232 ? 13.047 9.865 -28.277 1.00 14.32 196 PRO A CA 1
ATOM 1328 C C . PRO A 1 232 ? 14.134 10.844 -28.708 1.00 14.03 196 PRO A C 1
ATOM 1329 O O . PRO A 1 232 ? 15.141 11.047 -28.029 1.00 14.93 196 PRO A O 1
ATOM 1333 N N . ARG A 1 233 ? 13.906 11.468 -29.863 1.00 13.47 197 ARG A N 1
ATOM 1334 C CA . ARG A 1 233 ? 14.749 12.551 -30.358 1.00 12.24 197 ARG A CA 1
ATOM 1335 C C . ARG A 1 233 ? 13.977 13.867 -30.379 1.00 13.47 197 ARG A C 1
ATOM 1336 O O . ARG A 1 233 ? 12.744 13.889 -30.388 1.00 16.44 197 ARG A O 1
ATOM 1344 N N . ASN A 1 234 ? 14.720 14.978 -30.380 1.00 11.48 198 ASN A N 1
ATOM 1345 C CA . ASN A 1 234 ? 14.122 16.305 -30.447 1.00 9.92 198 ASN A CA 1
ATOM 1346 C C . ASN A 1 234 ? 14.290 16.864 -31.858 1.00 11.22 198 ASN A C 1
ATOM 1347 O O . ASN A 1 234 ? 14.786 16.184 -32.757 1.00 12.36 198 ASN A O 1
ATOM 1352 N N . LEU A 1 235 ? 13.872 18.121 -32.055 1.00 10.53 199 LEU A N 1
ATOM 1353 C CA . LEU A 1 235 ? 13.878 18.708 -33.391 1.00 10.15 199 LEU A CA 1
ATOM 1354 C C . LEU A 1 235 ? 15.279 19.053 -33.879 1.00 11.95 199 LEU A C 1
ATOM 1355 O O . LEU A 1 235 ? 15.456 19.306 -35.079 1.00 15.32 199 LEU A O 1
ATOM 1360 N N . MET A 1 236 ? 16.268 19.071 -32.987 1.00 10.95 200 MET A N 1
ATOM 1361 C CA . MET A 1 236 ? 17.662 19.179 -33.395 1.00 12.08 200 MET A CA 1
ATOM 1362 C C . MET A 1 236 ? 18.253 17.834 -33.791 1.00 11.95 200 MET A C 1
ATOM 1363 O O . MET A 1 236 ? 19.433 17.780 -34.158 1.00 14.07 200 MET A O 1
ATOM 1368 N N . GLY A 1 237 ? 17.465 16.764 -33.728 1.00 11.07 201 GLY A N 1
ATOM 1369 C CA . GLY A 1 237 ? 17.900 15.427 -34.073 1.00 13.49 201 GLY A CA 1
ATOM 1370 C C . GLY A 1 237 ? 18.598 14.684 -32.962 1.00 11.08 201 GLY A C 1
ATOM 1371 O O . GLY A 1 237 ? 19.082 13.567 -33.196 1.00 13.15 201 GLY A O 1
ATOM 1372 N N . GLN A 1 238 ? 18.644 15.259 -31.762 1.00 10.60 202 GLN A N 1
ATOM 1373 C CA . GLN A 1 238 ? 19.411 14.701 -30.655 1.00 11.25 202 GLN A CA 1
ATOM 1374 C C . GLN A 1 238 ? 18.583 13.706 -29.861 1.00 13.32 202 GLN A C 1
ATOM 1375 O O . GLN A 1 238 ? 17.387 13.910 -29.641 1.00 12.56 202 GLN A O 1
ATOM 1381 N N . ILE A 1 239 ? 19.234 12.640 -29.404 1.00 11.55 203 ILE A N 1
ATOM 1382 C CA . ILE A 1 239 ? 18.591 11.729 -28.470 1.00 12.34 203 ILE A CA 1
ATOM 1383 C C . ILE A 1 239 ? 18.369 12.465 -27.158 1.00 12.44 203 ILE A C 1
ATOM 1384 O O . ILE A 1 239 ? 19.285 13.101 -26.627 1.00 11.43 203 ILE A O 1
ATOM 1389 N N . ASP A 1 240 ? 17.146 12.400 -26.637 1.00 12.33 204 ASP A N 1
ATOM 1390 C CA . ASP A 1 240 ? 16.686 13.316 -25.596 1.00 14.98 204 ASP A CA 1
ATOM 1391 C C . ASP A 1 240 ? 16.055 12.513 -24.466 1.00 14.51 204 ASP A C 1
ATOM 1392 O O . ASP A 1 240 ? 14.936 12.007 -24.614 1.00 18.37 204 ASP A O 1
ATOM 1397 N N . GLY A 1 241 ? 16.760 12.411 -23.334 1.00 11.99 205 GLY A N 1
ATOM 1398 C CA . GLY A 1 241 ? 16.201 11.798 -22.138 1.00 14.63 205 GLY A CA 1
ATOM 1399 C C . GLY A 1 241 ? 17.112 10.808 -21.431 1.00 12.71 205 GLY A C 1
ATOM 1400 O O . GLY A 1 241 ? 16.763 10.270 -20.374 1.00 14.12 205 GLY A O 1
ATOM 1401 N N . THR A 1 242 ? 18.291 10.569 -21.998 1.00 12.94 206 THR A N 1
ATOM 1402 C CA . THR A 1 242 ? 19.168 9.499 -21.527 1.00 12.19 206 THR A CA 1
ATOM 1403 C C . THR A 1 242 ? 19.450 9.562 -20.027 1.00 12.49 206 THR A C 1
ATOM 1404 O O . THR A 1 242 ? 19.390 8.538 -19.331 1.00 13.77 206 THR A O 1
ATOM 1408 N N . ALA A 1 243 ? 19.779 10.747 -19.513 1.00 12.56 207 ALA A N 1
ATOM 1409 C CA . ALA A 1 243 ? 20.254 10.857 -18.138 1.00 11.37 207 ALA A CA 1
ATOM 1410 C C . ALA A 1 243 ? 19.140 10.987 -17.107 1.00 14.96 207 ALA A C 1
ATOM 1411 O O . ALA A 1 243 ? 19.438 11.135 -15.915 1.00 16.19 207 ALA A O 1
ATOM 1413 N N . ASN A 1 244 ? 17.882 10.913 -17.521 1.00 12.72 208 ASN A N 1
ATOM 1414 C CA . ASN A 1 244 ? 16.790 10.926 -16.551 1.00 14.48 208 ASN A CA 1
ATOM 1415 C C . ASN A 1 244 ? 16.935 9.782 -15.553 1.00 16.01 208 ASN A C 1
ATOM 1416 O O . ASN A 1 244 ? 17.366 8.684 -15.925 1.00 15.61 208 ASN A O 1
ATOM 1421 N N . PRO A 1 245 ? 16.567 9.994 -14.290 1.00 13.15 209 PRO A N 1
ATOM 1422 C CA . PRO A 1 245 ? 16.495 8.870 -13.345 1.00 16.04 209 PRO A CA 1
ATOM 1423 C C . PRO A 1 245 ? 15.431 7.869 -13.776 1.00 17.83 209 PRO A C 1
ATOM 1424 O O . PRO A 1 245 ? 14.342 8.249 -14.210 1.00 16.11 209 PRO A O 1
ATOM 1428 N N . ALA A 1 246 ? 15.754 6.579 -13.639 1.00 19.63 210 ALA A N 1
ATOM 1429 C CA . ALA A 1 246 ? 14.818 5.523 -14.001 1.00 20.14 210 ALA A CA 1
ATOM 1430 C C . ALA A 1 246 ? 13.641 5.495 -13.031 1.00 17.78 210 ALA A C 1
ATOM 1431 O O . ALA A 1 246 ? 13.798 5.730 -11.832 1.00 17.68 210 ALA A O 1
ATOM 1433 N N . GLN A 1 247 ? 12.452 5.196 -13.558 1.00 17.21 211 GLN A N 1
ATOM 1434 C CA . GLN A 1 247 ? 11.246 5.329 -12.746 1.00 19.08 211 GLN A CA 1
ATOM 1435 C C . GLN A 1 247 ? 11.148 4.256 -11.670 1.00 24.72 211 GLN A C 1
ATOM 1436 O O . GLN A 1 247 ? 10.500 4.479 -10.642 1.00 24.48 211 GLN A O 1
ATOM 1442 N N . ASP A 1 248 ? 11.767 3.094 -11.877 1.00 22.26 212 ASP A N 1
ATOM 1443 C CA . ASP A 1 248 ? 11.709 2.024 -10.885 1.00 29.78 212 ASP A CA 1
ATOM 1444 C C . ASP A 1 248 ? 12.840 2.118 -9.863 1.00 31.76 212 ASP A C 1
ATOM 1445 O O . ASP A 1 248 ? 13.187 1.114 -9.230 1.00 34.58 212 ASP A O 1
ATOM 1450 N N . HIS A 1 249 ? 13.389 3.312 -9.678 1.00 30.36 213 HIS A N 1
ATOM 1451 C CA . HIS A 1 249 ? 14.621 3.576 -8.951 1.00 22.79 213 HIS A CA 1
ATOM 1452 C C . HIS A 1 249 ? 14.304 4.506 -7.786 1.00 25.08 213 HIS A C 1
ATOM 1453 O O . HIS A 1 249 ? 13.502 5.435 -7.933 1.00 22.40 213 HIS A O 1
ATOM 1460 N N . ALA A 1 250 ? 14.923 4.276 -6.622 1.00 25.14 214 ALA A N 1
ATOM 1461 C CA . ALA A 1 250 ? 14.706 5.202 -5.514 1.00 22.61 214 ALA A CA 1
ATOM 1462 C C . ALA A 1 250 ? 15.167 6.616 -5.853 1.00 18.13 214 ALA A C 1
ATOM 1463 O O . ALA A 1 250 ? 14.651 7.580 -5.280 1.00 20.52 214 ALA A O 1
ATOM 1465 N N . LEU A 1 251 ? 16.123 6.754 -6.778 1.00 19.78 215 LEU A N 1
ATOM 1466 C CA . LEU A 1 251 ? 16.553 8.080 -7.216 1.00 16.41 215 LEU A CA 1
ATOM 1467 C C . LEU A 1 251 ? 15.406 8.874 -7.830 1.00 17.98 215 LEU A C 1
ATOM 1468 O O . LEU A 1 251 ? 15.372 10.104 -7.712 1.00 16.70 215 LEU A O 1
ATOM 1473 N N . PHE A 1 252 ? 14.461 8.203 -8.491 1.00 16.18 216 PHE A N 1
ATOM 1474 C CA . PHE A 1 252 ? 13.358 8.935 -9.115 1.00 13.88 216 PHE A CA 1
ATOM 1475 C C . PHE A 1 252 ? 12.526 9.668 -8.070 1.00 13.70 216 PHE A C 1
ATOM 1476 O O . PHE A 1 252 ? 12.274 10.873 -8.191 1.00 15.20 216 PHE A O 1
ATOM 1484 N N . ASP A 1 253 ? 12.080 8.956 -7.030 1.00 18.47 217 ASP A N 1
ATOM 1485 C CA . ASP A 1 253 ? 11.269 9.614 -6.013 1.00 18.79 217 ASP A CA 1
ATOM 1486 C C . ASP A 1 253 ? 12.065 10.689 -5.279 1.00 16.93 217 ASP A C 1
ATOM 1487 O O . ASP A 1 253 ? 11.527 11.755 -4.966 1.00 16.08 217 ASP A O 1
ATOM 1492 N N . ARG A 1 254 ? 13.355 10.437 -5.007 1.00 14.94 218 ARG A N 1
ATOM 1493 C CA . ARG A 1 254 ? 14.183 11.463 -4.373 1.00 17.63 218 ARG A CA 1
ATOM 1494 C C . ARG A 1 254 ? 14.258 12.718 -5.228 1.00 17.14 218 ARG A C 1
ATOM 1495 O O . ARG A 1 254 ? 14.335 13.834 -4.702 1.00 17.39 218 ARG A O 1
ATOM 1503 N N . THR A 1 255 ? 14.260 12.547 -6.547 1.00 14.95 219 THR A N 1
ATOM 1504 C CA . THR A 1 255 ? 14.397 13.671 -7.462 1.00 13.66 219 THR A CA 1
ATOM 1505 C C . THR A 1 255 ? 13.088 14.442 -7.611 1.00 12.99 219 THR A C 1
ATOM 1506 O O . THR A 1 255 ? 13.100 15.677 -7.680 1.00 13.00 219 THR A O 1
ATOM 1510 N N . VAL A 1 256 ? 11.957 13.734 -7.650 1.00 13.66 220 VAL A N 1
ATOM 1511 C CA . VAL A 1 256 ? 10.694 14.310 -8.119 1.00 10.85 220 VAL A CA 1
ATOM 1512 C C . VAL A 1 256 ? 9.790 14.769 -6.975 1.00 11.42 220 VAL A C 1
ATOM 1513 O O . VAL A 1 256 ? 9.042 15.739 -7.129 1.00 12.71 220 VAL A O 1
ATOM 1517 N N . THR A 1 257 ? 9.849 14.106 -5.825 1.00 12.35 221 THR A N 1
ATOM 1518 C CA . THR A 1 257 ? 8.832 14.291 -4.793 1.00 12.77 221 THR A CA 1
ATOM 1519 C C . THR A 1 257 ? 9.219 15.388 -3.806 1.00 14.51 221 THR A C 1
ATOM 1520 O O . THR A 1 257 ? 10.355 15.426 -3.323 1.00 15.77 221 THR A O 1
ATOM 1524 N N . ALA A 1 258 ? 8.262 16.268 -3.492 1.00 15.67 222 ALA A N 1
ATOM 1525 C CA . ALA A 1 258 ? 8.501 17.318 -2.508 1.00 13.46 222 ALA A CA 1
ATOM 1526 C C . ALA A 1 258 ? 8.935 16.730 -1.175 1.00 18.55 222 ALA A C 1
ATOM 1527 O O . ALA A 1 258 ? 8.490 15.653 -0.781 1.00 18.55 222 ALA A O 1
ATOM 1529 N N . ARG A 1 259 ? 9.819 17.444 -0.488 1.00 19.05 223 ARG A N 1
ATOM 1530 C CA . ARG A 1 259 ? 10.212 17.043 0.853 1.00 20.76 223 ARG A CA 1
ATOM 1531 C C . ARG A 1 259 ? 9.074 17.308 1.828 1.00 20.08 223 ARG A C 1
ATOM 1532 O O . ARG A 1 259 ? 8.422 18.354 1.771 1.00 18.71 223 ARG A O 1
ATOM 1540 N N . GLU A 1 260 ? 8.842 16.345 2.723 1.00 19.96 224 GLU A N 1
ATOM 1541 C CA . GLU A 1 260 ? 7.757 16.438 3.692 1.00 18.75 224 GLU A CA 1
ATOM 1542 C C . GLU A 1 260 ? 7.842 17.745 4.467 1.00 19.42 224 GLU A C 1
ATOM 1543 O O . GLU A 1 260 ? 8.908 18.120 4.969 1.00 21.13 224 GLU A O 1
ATOM 1549 N N . ALA A 1 261 ? 6.707 18.427 4.571 1.00 17.62 225 ALA A N 1
ATOM 1550 C CA . ALA A 1 261 ? 6.686 19.760 5.146 1.00 16.57 225 ALA A CA 1
ATOM 1551 C C . ALA A 1 261 ? 6.903 19.694 6.649 1.00 18.10 225 ALA A C 1
ATOM 1552 O O . ALA A 1 261 ? 6.377 18.811 7.333 1.00 21.85 225 ALA A O 1
ATOM 1554 N N . ARG A 1 262 ? 7.672 20.647 7.164 1.00 21.48 226 ARG A N 1
ATOM 1555 C CA . ARG A 1 262 ? 7.734 20.834 8.607 1.00 20.76 226 ARG A CA 1
ATOM 1556 C C . ARG A 1 262 ? 6.663 21.791 9.110 1.00 22.04 226 ARG A C 1
ATOM 1557 O O . ARG A 1 262 ? 6.291 21.726 10.288 1.00 24.12 226 ARG A O 1
ATOM 1565 N N . ASP A 1 263 ? 6.157 22.667 8.239 1.00 21.07 227 ASP A N 1
ATOM 1566 C CA . ASP A 1 263 ? 5.074 23.579 8.566 1.00 20.74 227 ASP A CA 1
ATOM 1567 C C . ASP A 1 263 ? 3.776 22.953 8.090 1.00 17.72 227 ASP A C 1
ATOM 1568 O O . ASP A 1 263 ? 3.649 22.696 6.885 1.00 16.46 227 ASP A O 1
ATOM 1573 N N . PRO A 1 264 ? 2.806 22.666 8.962 1.00 16.18 228 PRO A N 1
ATOM 1574 C CA . PRO A 1 264 ? 1.571 22.033 8.482 1.00 16.83 228 PRO A CA 1
ATOM 1575 C C . PRO A 1 264 ? 0.827 22.883 7.476 1.00 14.89 228 PRO A C 1
ATOM 1576 O O . PRO A 1 264 ? 0.034 22.340 6.699 1.00 18.19 228 PRO A O 1
ATOM 1580 N N . ALA A 1 265 ? 1.071 24.196 7.448 1.00 14.09 229 ALA A N 1
ATOM 1581 C CA . ALA A 1 265 ? 0.423 25.042 6.451 1.00 15.72 229 ALA A CA 1
ATOM 1582 C C . ALA A 1 265 ? 0.881 24.703 5.046 1.00 15.51 229 ALA A C 1
ATOM 1583 O O . ALA A 1 265 ? 0.190 25.046 4.082 1.00 15.24 229 ALA A O 1
ATOM 1585 N N . HIS A 1 266 ? 2.028 24.044 4.914 1.00 15.13 230 HIS A N 1
ATOM 1586 C CA . HIS A 1 266 ? 2.593 23.682 3.621 1.00 14.37 230 HIS A CA 1
ATOM 1587 C C . HIS A 1 266 ? 2.434 22.208 3.297 1.00 14.29 230 HIS A C 1
ATOM 1588 O O . HIS A 1 266 ? 2.877 21.775 2.222 1.00 15.36 230 HIS A O 1
ATOM 1595 N N . ALA A 1 267 ? 1.819 21.432 4.191 1.00 14.68 231 ALA A N 1
ATOM 1596 C CA . ALA A 1 267 ? 1.718 19.991 4.030 1.00 14.18 231 ALA A CA 1
ATOM 1597 C C . ALA A 1 267 ? 0.807 19.590 2.884 1.00 13.16 231 ALA A C 1
ATOM 1598 O O . ALA A 1 267 ? 0.820 18.417 2.501 1.00 14.51 231 ALA A O 1
ATOM 1600 N N . TRP A 1 268 ? 0.015 20.521 2.345 1.00 13.42 232 TRP A N 1
ATOM 1601 C CA . TRP A 1 268 ? -0.810 20.188 1.190 1.00 13.16 232 TRP A CA 1
ATOM 1602 C C . TRP A 1 268 ? 0.031 19.759 -0.002 1.00 14.93 232 TRP A C 1
ATOM 1603 O O . TRP A 1 268 ? -0.504 19.110 -0.910 1.00 12.89 232 TRP A O 1
ATOM 1614 N N . MET A 1 269 ? 1.326 20.088 -0.019 1.00 12.44 233 MET A N 1
ATOM 1615 C CA . MET A 1 269 ? 2.201 19.617 -1.086 1.00 10.09 233 MET A CA 1
ATOM 1616 C C . MET A 1 269 ? 2.943 18.321 -0.758 1.00 13.13 233 MET A C 1
ATOM 1617 O O . MET A 1 269 ? 3.735 17.863 -1.586 1.00 14.08 233 MET A O 1
ATOM 1622 N N . ASP A 1 270 ? 2.714 17.710 0.406 1.00 13.02 234 ASP A N 1
ATOM 1623 C CA . ASP A 1 270 ? 3.360 16.437 0.711 1.00 12.33 234 ASP A CA 1
ATOM 1624 C C . ASP A 1 270 ? 2.990 15.399 -0.341 1.00 12.14 234 ASP A C 1
ATOM 1625 O O . ASP A 1 270 ? 1.809 15.231 -0.675 1.00 13.43 234 ASP A O 1
ATOM 1630 N N . GLY A 1 271 ? 4.003 14.705 -0.867 1.00 12.27 235 GLY A N 1
ATOM 1631 C CA . GLY A 1 271 ? 3.798 13.750 -1.939 1.00 14.15 235 GLY A CA 1
ATOM 1632 C C . GLY A 1 271 ? 3.623 14.345 -3.322 1.00 13.68 235 GLY A C 1
ATOM 1633 O O . GLY A 1 271 ? 3.464 13.583 -4.288 1.00 13.85 235 GLY A O 1
ATOM 1634 N N . GLY A 1 272 ? 3.620 15.673 -3.450 1.00 12.13 236 GLY A N 1
ATOM 1635 C CA . GLY A 1 272 ? 3.473 16.328 -4.733 1.00 9.52 236 GLY A CA 1
ATOM 1636 C C . GLY A 1 272 ? 4.812 16.577 -5.399 1.00 11.55 236 GLY A C 1
ATOM 1637 O O . GLY A 1 272 ? 5.869 16.155 -4.922 1.00 12.79 236 GLY A O 1
ATOM 1638 N N . SER A 1 273 ? 4.755 17.276 -6.532 1.00 9.87 237 SER A N 1
ATOM 1639 C CA . SER A 1 273 ? 5.957 17.630 -7.270 1.00 9.19 237 SER A CA 1
ATOM 1640 C C . SER A 1 273 ? 5.793 19.033 -7.835 1.00 9.73 237 SER A C 1
ATOM 1641 O O . SER A 1 273 ? 4.679 19.533 -7.987 1.00 9.98 237 SER A O 1
ATOM 1644 N N . TYR A 1 274 ? 6.914 19.662 -8.174 1.00 8.72 238 TYR A N 1
ATOM 1645 C CA . TYR A 1 274 ? 6.910 20.977 -8.803 1.00 8.73 238 TYR A CA 1
ATOM 1646 C C . TYR A 1 274 ? 7.342 20.850 -10.250 1.00 9.19 238 TYR A C 1
ATOM 1647 O O . TYR A 1 274 ? 8.353 20.205 -10.542 1.00 10.11 238 TYR A O 1
ATOM 1656 N N . LEU A 1 275 ? 6.581 21.487 -11.138 1.00 8.80 239 LEU A N 1
ATOM 1657 C CA . LEU A 1 275 ? 6.843 21.483 -12.567 1.00 7.27 239 LEU A CA 1
ATOM 1658 C C . LEU A 1 275 ? 7.358 22.851 -12.991 1.00 8.72 239 LEU A C 1
ATOM 1659 O O . LEU A 1 275 ? 6.704 23.872 -12.733 1.00 8.08 239 LEU A O 1
ATOM 1664 N N . VAL A 1 276 ? 8.524 22.872 -13.643 1.00 7.96 240 VAL A N 1
ATOM 1665 C CA . VAL A 1 276 ? 9.010 24.052 -14.357 1.00 7.88 240 VAL A CA 1
ATOM 1666 C C . VAL A 1 276 ? 8.775 23.839 -15.843 1.00 8.37 240 VAL A C 1
ATOM 1667 O O . VAL A 1 276 ? 9.211 22.826 -16.405 1.00 10.24 240 VAL A O 1
ATOM 1671 N N . ILE A 1 277 ? 8.094 24.793 -16.479 1.00 7.18 241 ILE A N 1
ATOM 1672 C CA . ILE A 1 277 ? 7.892 24.803 -17.923 1.00 7.53 241 ILE A CA 1
ATOM 1673 C C . ILE A 1 277 ? 8.740 25.919 -18.519 1.00 8.35 241 ILE A C 1
ATOM 1674 O O . ILE A 1 277 ? 8.748 27.043 -18.000 1.00 9.55 241 ILE A O 1
ATOM 1679 N N . ARG A 1 278 ? 9.446 25.619 -19.605 1.00 8.56 242 ARG A N 1
ATOM 1680 C CA . ARG A 1 278 ? 10.145 26.642 -20.378 1.00 9.94 242 ARG A CA 1
ATOM 1681 C C . ARG A 1 278 ? 9.833 26.440 -21.849 1.00 11.21 242 ARG A C 1
ATOM 1682 O O . ARG A 1 278 ? 9.941 25.325 -22.367 1.00 10.53 242 ARG A O 1
ATOM 1690 N N . ARG A 1 279 ? 9.424 27.512 -22.513 1.00 8.47 243 ARG A N 1
ATOM 1691 C CA . ARG A 1 279 ? 9.211 27.497 -23.953 1.00 8.44 243 ARG A CA 1
ATOM 1692 C C . ARG A 1 279 ? 10.511 27.951 -24.589 1.00 9.94 243 ARG A C 1
ATOM 1693 O O . ARG A 1 279 ? 10.860 29.130 -24.511 1.00 11.57 243 ARG A O 1
ATOM 1701 N N . ILE A 1 280 ? 11.242 27.016 -25.193 1.00 9.03 244 ILE A N 1
ATOM 1702 C CA . ILE A 1 280 ? 12.605 27.282 -25.663 1.00 8.92 244 ILE A CA 1
ATOM 1703 C C . ILE A 1 280 ? 12.625 27.159 -27.178 1.00 8.91 244 ILE A C 1
ATOM 1704 O O . ILE A 1 280 ? 12.587 26.049 -27.721 1.00 11.08 244 ILE A O 1
ATOM 1709 N N . ARG A 1 281 ? 12.729 28.295 -27.863 1.00 10.00 245 ARG A N 1
ATOM 1710 C CA . ARG A 1 281 ? 12.802 28.278 -29.315 1.00 10.91 245 ARG A CA 1
ATOM 1711 C C . ARG A 1 281 ? 14.176 27.781 -29.740 1.00 12.09 245 ARG A C 1
ATOM 1712 O O . ARG A 1 281 ? 15.193 28.165 -29.162 1.00 12.67 245 ARG A O 1
ATOM 1720 N N . MET A 1 282 ? 14.202 26.898 -30.732 1.00 12.00 246 MET A N 1
ATOM 1721 C CA . MET A 1 282 ? 15.448 26.423 -31.317 1.00 12.18 246 MET A CA 1
ATOM 1722 C C . MET A 1 282 ? 15.755 27.206 -32.582 1.00 13.82 246 MET A C 1
ATOM 1723 O O . MET A 1 282 ? 14.871 27.441 -33.412 1.00 15.35 246 MET A O 1
ATOM 1728 N N . LEU A 1 283 ? 17.021 27.602 -32.722 1.00 14.23 247 LEU A N 1
ATOM 1729 C CA . LEU A 1 283 ? 17.495 28.319 -33.906 1.00 14.80 247 LEU A CA 1
ATOM 1730 C C . LEU A 1 283 ? 17.893 27.283 -34.953 1.00 16.57 247 LEU A C 1
ATOM 1731 O O . LEU A 1 283 ? 19.068 27.029 -35.217 1.00 16.04 247 LEU A O 1
ATOM 1736 N N . LEU A 1 284 ? 16.875 26.681 -35.576 1.00 16.52 248 LEU A N 1
ATOM 1737 C CA . LEU A 1 284 ? 17.114 25.513 -36.423 1.00 16.38 248 LEU A CA 1
ATOM 1738 C C . LEU A 1 284 ? 17.825 25.866 -37.726 1.00 17.89 248 LEU A C 1
ATOM 1739 O O . LEU A 1 284 ? 18.552 25.028 -38.272 1.00 19.03 248 LEU A O 1
ATOM 1744 N N . ASP A 1 285 ? 17.641 27.081 -38.249 1.00 18.02 249 ASP A N 1
ATOM 1745 C CA . ASP A 1 285 ? 18.365 27.447 -39.465 1.00 20.47 249 ASP A CA 1
ATOM 1746 C C . ASP A 1 285 ? 19.859 27.572 -39.197 1.00 20.73 249 ASP A C 1
ATOM 1747 O O . ASP A 1 285 ? 20.682 27.141 -40.016 1.00 24.26 249 ASP A O 1
ATOM 1752 N N . GLU A 1 286 ? 20.227 28.152 -38.053 1.00 18.26 250 GLU A N 1
ATOM 1753 C CA . GLU A 1 286 ? 21.631 28.209 -37.660 1.00 19.18 250 GLU A CA 1
ATOM 1754 C C . GLU A 1 286 ? 22.176 26.814 -37.378 1.00 16.74 250 GLU A C 1
ATOM 1755 O O . GLU A 1 286 ? 23.287 26.470 -37.803 1.00 18.27 250 GLU A O 1
ATOM 1761 N N . TRP A 1 287 ? 21.387 25.990 -36.685 1.00 15.11 251 TRP A N 1
ATOM 1762 C CA . TRP A 1 287 ? 21.799 24.626 -36.380 1.00 14.82 251 TRP A CA 1
ATOM 1763 C C . TRP A 1 287 ? 22.081 23.835 -37.647 1.00 16.18 251 TRP A C 1
ATOM 1764 O O . TRP A 1 287 ? 23.034 23.048 -37.701 1.00 16.06 251 TRP A O 1
ATOM 1775 N N . ARG A 1 288 ? 21.265 24.043 -38.686 1.00 16.83 252 ARG A N 1
ATOM 1776 C CA . ARG A 1 288 ? 21.449 23.347 -39.952 1.00 17.29 252 ARG A CA 1
ATOM 1777 C C . ARG A 1 288 ? 22.808 23.642 -40.574 1.00 17.65 252 ARG A C 1
ATOM 1778 O O . ARG A 1 288 ? 23.322 22.816 -41.335 1.00 21.51 252 ARG A O 1
ATOM 1786 N N . GLY A 1 289 ? 23.419 24.783 -40.241 1.00 19.23 253 GLY A N 1
ATOM 1787 C CA . GLY A 1 289 ? 24.720 25.125 -40.786 1.00 22.86 253 GLY A CA 1
ATOM 1788 C C . GLY A 1 289 ? 25.887 24.367 -40.180 1.00 24.90 253 GLY A C 1
ATOM 1789 O O . GLY A 1 289 ? 26.986 24.400 -40.743 1.00 29.15 253 GLY A O 1
ATOM 1790 N N . LEU A 1 290 ? 25.686 23.693 -39.048 1.00 17.57 254 LEU A N 1
ATOM 1791 C CA . LEU A 1 290 ? 26.779 22.987 -38.385 1.00 18.52 254 LEU A CA 1
ATOM 1792 C C . LEU A 1 290 ? 26.946 21.584 -38.950 1.00 20.71 254 LEU A C 1
ATOM 1793 O O . LEU A 1 290 ? 25.962 20.876 -39.188 1.00 18.34 254 LEU A O 1
ATOM 1798 N N . ASP A 1 291 ? 28.196 21.163 -39.136 1.00 17.16 255 ASP A N 1
ATOM 1799 C CA . ASP A 1 291 ? 28.365 19.761 -39.472 1.00 17.20 255 ASP A CA 1
ATOM 1800 C C . ASP A 1 291 ? 28.157 18.899 -38.223 1.00 17.76 255 ASP A C 1
ATOM 1801 O O . ASP A 1 291 ? 27.981 19.396 -37.102 1.00 16.04 255 ASP A O 1
ATOM 1806 N N . VAL A 1 292 ? 28.129 17.588 -38.432 1.00 16.15 256 VAL A N 1
ATOM 1807 C CA . VAL A 1 292 ? 27.813 16.672 -37.335 1.00 16.50 256 VAL A CA 1
ATOM 1808 C C . VAL A 1 292 ? 28.832 16.762 -36.204 1.00 15.20 256 VAL A C 1
ATOM 1809 O O . VAL A 1 292 ? 28.416 16.846 -35.034 1.00 15.55 256 VAL A O 1
ATOM 1813 N N . PRO A 1 293 ? 30.149 16.755 -36.453 1.00 15.26 257 PRO A N 1
ATOM 1814 C CA . PRO A 1 293 ? 31.080 16.880 -35.319 1.00 15.87 257 PRO A CA 1
ATOM 1815 C C . PRO A 1 293 ? 30.867 18.152 -34.519 1.00 15.89 257 PRO A C 1
ATOM 1816 O O . PRO A 1 293 ? 31.004 18.132 -33.287 1.00 16.63 257 PRO A O 1
ATOM 1820 N N . ALA A 1 294 ? 30.517 19.254 -35.188 1.00 16.68 258 ALA A N 1
ATOM 1821 C CA . ALA A 1 294 ? 30.265 20.505 -34.482 1.00 15.36 258 ALA A CA 1
ATOM 1822 C C . ALA A 1 294 ? 29.009 20.413 -33.631 1.00 15.68 258 ALA A C 1
ATOM 1823 O O . ALA A 1 294 ? 28.986 20.918 -32.503 1.00 14.38 258 ALA A O 1
ATOM 1825 N N . ARG A 1 295 ? 27.959 19.772 -34.148 1.00 12.72 259 ARG A N 1
ATOM 1826 C CA . ARG A 1 295 ? 26.760 19.564 -33.336 1.00 12.71 259 ARG A CA 1
ATOM 1827 C C . ARG A 1 295 ? 27.080 18.733 -32.104 1.00 13.23 259 ARG A C 1
ATOM 1828 O O . ARG A 1 295 ? 26.586 19.014 -31.002 1.00 11.97 259 ARG A O 1
ATOM 1836 N N . GLU A 1 296 ? 27.901 17.697 -32.272 1.00 12.73 260 GLU A N 1
ATOM 1837 C CA . GLU A 1 296 ? 28.224 16.825 -31.149 1.00 11.76 260 GLU A CA 1
ATOM 1838 C C . GLU A 1 296 ? 29.092 17.543 -30.120 1.00 12.90 260 GLU A C 1
ATOM 1839 O O . GLU A 1 296 ? 28.953 17.289 -28.917 1.00 15.18 260 GLU A O 1
ATOM 1845 N N . ARG A 1 297 ? 29.955 18.463 -30.566 1.00 13.04 261 ARG A N 1
ATOM 1846 C CA . ARG A 1 297 ? 30.770 19.239 -29.634 1.00 12.62 261 ARG A CA 1
ATOM 1847 C C . ARG A 1 297 ? 29.911 20.176 -28.788 1.00 14.30 261 ARG A C 1
ATOM 1848 O O . ARG A 1 297 ? 30.201 20.392 -27.609 1.00 14.13 261 ARG A O 1
ATOM 1856 N N . VAL A 1 298 ? 28.851 20.737 -29.376 1.00 11.67 262 VAL A N 1
ATOM 1857 C CA . VAL A 1 298 ? 27.927 21.593 -28.634 1.00 12.33 262 VAL A CA 1
ATOM 1858 C C . VAL A 1 298 ? 27.264 20.819 -27.502 1.00 11.94 262 VAL A C 1
ATOM 1859 O O . VAL A 1 298 ? 27.128 21.320 -26.374 1.00 11.95 262 VAL A O 1
ATOM 1863 N N . LEU A 1 299 ? 26.834 19.586 -27.781 1.00 10.43 263 LEU A N 1
ATOM 1864 C CA . LEU A 1 299 ? 26.060 18.820 -26.808 1.00 9.18 263 LEU A CA 1
ATOM 1865 C C . LEU A 1 299 ? 26.940 18.026 -25.845 1.00 11.54 263 LEU A C 1
ATOM 1866 O O . LEU A 1 299 ? 26.709 18.038 -24.628 1.00 10.61 263 LEU A O 1
ATOM 1871 N N . GLY A 1 300 ? 27.939 17.318 -26.370 1.00 11.30 264 GLY A N 1
ATOM 1872 C CA . GLY A 1 300 ? 28.717 16.397 -25.569 1.00 10.03 264 GLY A CA 1
ATOM 1873 C C . GLY A 1 300 ? 28.349 14.943 -25.767 1.00 10.18 264 GLY A C 1
ATOM 1874 O O . GLY A 1 300 ? 28.939 14.072 -25.117 1.00 11.47 264 GLY A O 1
ATOM 1875 N N . ARG A 1 301 ? 27.378 14.659 -26.634 1.00 10.16 265 ARG A N 1
ATOM 1876 C CA . ARG A 1 301 ? 26.966 13.304 -26.958 1.00 10.20 265 ARG A CA 1
ATOM 1877 C C . ARG A 1 301 ? 26.824 13.179 -28.466 1.00 12.60 265 ARG A C 1
ATOM 1878 O O . ARG A 1 301 ? 26.582 14.164 -29.170 1.00 13.21 265 ARG A O 1
ATOM 1886 N N . ARG A 1 302 ? 26.981 11.946 -28.947 1.00 13.08 266 ARG A N 1
ATOM 1887 C CA . ARG A 1 302 ? 26.981 11.648 -30.373 1.00 13.87 266 ARG A CA 1
ATOM 1888 C C . ARG A 1 302 ? 25.574 11.676 -30.953 1.00 13.25 266 ARG A C 1
ATOM 1889 O O . ARG A 1 302 ? 24.593 11.309 -30.300 1.00 14.19 266 ARG A O 1
ATOM 1897 N N . LEU A 1 303 ? 25.485 12.087 -32.212 1.00 13.45 267 LEU A N 1
ATOM 1898 C CA . LEU A 1 303 ? 24.176 12.194 -32.837 1.00 14.70 267 LEU A CA 1
ATOM 1899 C C . LEU A 1 303 ? 23.621 10.825 -33.226 1.00 17.45 267 LEU A C 1
ATOM 1900 O O . LEU A 1 303 ? 22.416 10.584 -33.084 1.00 21.87 267 LEU A O 1
ATOM 1905 N N . ASP A 1 304 ? 24.467 9.905 -33.699 1.00 18.16 268 ASP A N 1
ATOM 1906 C CA . ASP A 1 304 ? 23.932 8.610 -34.117 1.00 21.24 268 ASP A CA 1
ATOM 1907 C C . ASP A 1 304 ? 23.624 7.705 -32.923 1.00 19.66 268 ASP A C 1
ATOM 1908 O O . ASP A 1 304 ? 22.516 7.170 -32.813 1.00 22.18 268 ASP A O 1
ATOM 1913 N N . THR A 1 305 ? 24.572 7.542 -32.002 1.00 17.28 269 THR A N 1
ATOM 1914 C CA . THR A 1 305 ? 24.408 6.591 -30.907 1.00 16.87 269 THR A CA 1
ATOM 1915 C C . THR A 1 305 ? 23.907 7.215 -29.614 1.00 16.39 269 THR A C 1
ATOM 1916 O O . THR A 1 305 ? 23.431 6.480 -28.736 1.00 19.27 269 THR A O 1
ATOM 1920 N N . GLY A 1 306 ? 24.018 8.532 -29.460 1.00 14.01 270 GLY A N 1
ATOM 1921 C CA . GLY A 1 306 ? 23.773 9.150 -28.170 1.00 11.44 270 GLY A CA 1
ATOM 1922 C C . GLY A 1 306 ? 24.846 8.905 -27.132 1.00 13.29 270 GLY A C 1
ATOM 1923 O O . GLY A 1 306 ? 24.679 9.327 -25.984 1.00 12.15 270 GLY A O 1
ATOM 1924 N N . ALA A 1 307 ? 25.941 8.244 -27.487 1.00 14.07 271 ALA A N 1
ATOM 1925 C CA . ALA A 1 307 ? 26.998 7.999 -26.524 1.00 12.80 271 ALA A CA 1
ATOM 1926 C C . ALA A 1 307 ? 27.704 9.304 -26.154 1.00 11.75 271 ALA A C 1
ATOM 1927 O O . ALA A 1 307 ? 27.797 10.228 -26.968 1.00 13.46 271 ALA A O 1
ATOM 1929 N N . PRO A 1 308 ? 28.231 9.403 -24.938 1.00 12.07 272 PRO A N 1
ATOM 1930 C CA . PRO A 1 308 ? 29.164 10.495 -24.645 1.00 10.47 272 PRO A CA 1
ATOM 1931 C C . PRO A 1 308 ? 30.312 10.455 -25.643 1.00 13.09 272 PRO A C 1
ATOM 1932 O O . PRO A 1 308 ? 30.622 9.408 -26.211 1.00 14.54 272 PRO A O 1
ATOM 1936 N N . LEU A 1 309 ? 30.943 11.612 -25.870 1.00 13.48 273 LEU A N 1
ATOM 1937 C CA . LEU A 1 309 ? 31.956 11.677 -26.926 1.00 11.79 273 LEU A CA 1
ATOM 1938 C C . LEU A 1 309 ? 33.069 10.656 -26.715 1.00 18.07 273 LEU A C 1
ATOM 1939 O O . LEU A 1 309 ? 33.617 10.131 -27.687 1.00 18.68 273 LEU A O 1
ATOM 1944 N N . GLY A 1 310 ? 33.412 10.352 -25.468 1.00 15.68 274 GLY A N 1
ATOM 1945 C CA . GLY A 1 310 ? 34.446 9.361 -25.230 1.00 19.80 274 GLY A CA 1
ATOM 1946 C C . GLY A 1 310 ? 33.965 7.937 -25.068 1.00 24.21 274 GLY A C 1
ATOM 1947 O O . GLY A 1 310 ? 34.785 7.046 -24.810 1.00 25.11 274 GLY A O 1
ATOM 1948 N N . GLY A 1 311 ? 32.663 7.690 -25.222 1.00 20.89 275 GLY A N 1
ATOM 1949 C CA . GLY A 1 311 ? 32.086 6.379 -25.043 1.00 21.48 275 GLY A CA 1
ATOM 1950 C C . GLY A 1 311 ? 31.666 5.728 -26.350 1.00 17.96 275 GLY A C 1
ATOM 1951 O O . GLY A 1 311 ? 31.947 6.212 -27.446 1.00 22.55 275 GLY A O 1
ATOM 1952 N N . ARG A 1 312 ? 30.962 4.601 -26.212 1.00 19.45 276 ARG A N 1
ATOM 1953 C CA . ARG A 1 312 ? 30.557 3.786 -27.348 1.00 17.99 276 ARG A CA 1
ATOM 1954 C C . ARG A 1 312 ? 29.067 3.505 -27.410 1.00 18.62 276 ARG A C 1
ATOM 1955 O O . ARG A 1 312 ? 28.574 3.128 -28.477 1.00 22.70 276 ARG A O 1
ATOM 1963 N N . LYS A 1 313 ? 28.340 3.702 -26.317 1.00 18.03 277 LYS A N 1
ATOM 1964 C CA . LYS A 1 313 ? 26.941 3.324 -26.199 1.00 21.64 277 LYS A CA 1
ATOM 1965 C C . LYS A 1 313 ? 26.200 4.446 -25.483 1.00 16.67 277 LYS A C 1
ATOM 1966 O O . LYS A 1 313 ? 26.789 5.167 -24.673 1.00 16.64 277 LYS A O 1
ATOM 1972 N N . GLU A 1 314 ? 24.902 4.591 -25.791 1.00 15.54 278 GLU A N 1
ATOM 1973 C CA . GLU A 1 314 ? 24.098 5.653 -25.184 1.00 16.61 278 GLU A CA 1
ATOM 1974 C C . GLU A 1 314 ? 24.246 5.671 -23.671 1.00 19.73 278 GLU A C 1
ATOM 1975 O O . GLU A 1 314 ? 24.347 6.742 -23.061 1.00 17.04 278 GLU A O 1
ATOM 1981 N N . THR A 1 315 ? 24.291 4.494 -23.051 1.00 18.50 279 THR A N 1
ATOM 1982 C CA . THR A 1 315 ? 24.282 4.369 -21.598 1.00 21.20 279 THR A CA 1
ATOM 1983 C C . THR A 1 315 ? 25.667 4.429 -20.967 1.00 21.94 279 THR A C 1
ATOM 1984 O O . THR A 1 315 ? 25.777 4.285 -19.743 1.00 21.84 279 THR A O 1
ATOM 1988 N N . ASP A 1 316 ? 26.726 4.624 -21.752 1.00 18.88 280 ASP A N 1
ATOM 1989 C CA . ASP A 1 316 ? 28.039 4.815 -21.155 1.00 17.54 280 ASP A CA 1
ATOM 1990 C C . ASP A 1 316 ? 28.059 6.110 -20.347 1.00 20.04 280 ASP A C 1
ATOM 1991 O O . ASP A 1 316 ? 27.398 7.087 -20.707 1.00 17.75 280 ASP A O 1
ATOM 1996 N N . PRO A 1 317 ? 28.804 6.145 -19.250 1.00 18.42 281 PRO A N 1
ATOM 1997 C CA . PRO A 1 317 ? 28.808 7.348 -18.414 1.00 17.11 281 PRO A CA 1
ATOM 1998 C C . PRO A 1 317 ? 29.517 8.510 -19.090 1.00 16.56 281 PRO A C 1
ATOM 1999 O O . PRO A 1 317 ? 30.474 8.336 -19.852 1.00 16.95 281 PRO A O 1
ATOM 2003 N N . VAL A 1 318 ? 29.025 9.713 -18.811 1.00 16.36 282 VAL A N 1
ATOM 2004 C CA . VAL A 1 318 ? 29.716 10.937 -19.201 1.00 14.58 282 VAL A CA 1
ATOM 2005 C C . VAL A 1 318 ? 30.850 11.131 -18.203 1.00 15.95 282 VAL A C 1
ATOM 2006 O O . VAL A 1 318 ? 30.610 11.370 -17.016 1.00 20.27 282 VAL A O 1
ATOM 2010 N N . VAL A 1 319 ? 32.087 11.000 -18.667 1.00 12.35 283 VAL A N 1
ATOM 2011 C CA . VAL A 1 319 ? 33.245 11.054 -17.785 1.00 13.50 283 VAL A CA 1
ATOM 2012 C C . VAL A 1 319 ? 33.814 12.467 -17.879 1.00 14.85 283 VAL A C 1
ATOM 2013 O O . VAL A 1 319 ? 34.601 12.778 -18.773 1.00 14.91 283 VAL A O 1
ATOM 2017 N N . LEU A 1 320 ? 33.426 13.328 -16.934 1.00 15.51 284 LEU A N 1
ATOM 2018 C CA . LEU A 1 320 ? 33.808 14.733 -17.012 1.00 14.41 284 LEU A CA 1
ATOM 2019 C C . LEU A 1 320 ? 35.287 14.955 -16.719 1.00 15.56 284 LEU A C 1
ATOM 2020 O O . LEU A 1 320 ? 35.821 16.012 -17.071 1.00 14.64 284 LEU A O 1
ATOM 2025 N N . THR A 1 321 ? 35.968 13.985 -16.102 1.00 14.37 285 THR A N 1
ATOM 2026 C CA . THR A 1 321 ? 37.399 14.106 -15.841 1.00 15.13 285 THR A CA 1
ATOM 2027 C C . THR A 1 321 ? 38.274 13.581 -16.968 1.00 17.12 285 THR A C 1
ATOM 2028 O O . THR A 1 321 ? 39.502 13.729 -16.895 1.00 17.70 285 THR A O 1
ATOM 2032 N N . ALA A 1 322 ? 37.687 12.965 -17.990 1.00 14.42 286 ALA A N 1
ATOM 2033 C CA . ALA A 1 322 ? 38.478 12.333 -19.036 1.00 15.58 286 ALA A CA 1
ATOM 2034 C C . ALA A 1 322 ? 39.148 13.388 -19.906 1.00 16.37 286 ALA A C 1
ATOM 2035 O O . ALA A 1 322 ? 38.564 14.430 -20.204 1.00 15.55 286 ALA A O 1
ATOM 2037 N N . ARG A 1 323 ? 40.390 13.119 -20.300 1.00 15.32 287 ARG A N 1
ATOM 2038 C CA . ARG A 1 323 ? 41.164 14.033 -21.127 1.00 16.65 287 ARG A CA 1
ATOM 2039 C C . ARG A 1 323 ? 41.630 13.311 -22.385 1.00 17.88 287 ARG A C 1
ATOM 2040 O O . ARG A 1 323 ? 41.855 12.095 -22.374 1.00 18.30 287 ARG A O 1
ATOM 2048 N N . ASP A 1 324 ? 41.758 14.061 -23.480 1.00 16.11 288 ASP A N 1
ATOM 2049 C CA . ASP A 1 324 ? 42.249 13.480 -24.720 1.00 18.27 288 ASP A CA 1
ATOM 2050 C C . ASP A 1 324 ? 43.778 13.525 -24.737 1.00 19.71 288 ASP A C 1
ATOM 2051 O O . ASP A 1 324 ? 44.424 13.926 -23.765 1.00 21.07 288 ASP A O 1
ATOM 2056 N N . ALA A 1 325 ? 44.367 13.112 -25.861 1.00 21.95 289 ALA A N 1
ATOM 2057 C CA . ALA A 1 325 ? 45.822 13.034 -25.944 1.00 23.91 289 ALA A CA 1
ATOM 2058 C C . ALA A 1 325 ? 46.489 14.395 -25.772 1.00 23.68 289 ALA A C 1
ATOM 2059 O O . ALA A 1 325 ? 47.666 14.450 -25.397 1.00 32.52 289 ALA A O 1
ATOM 2061 N N . SER A 1 326 ? 45.770 15.488 -26.019 1.00 24.64 290 SER A N 1
ATOM 2062 C CA . SER A 1 326 ? 46.316 16.832 -25.862 1.00 23.28 290 SER A CA 1
ATOM 2063 C C . SER A 1 326 ? 46.230 17.352 -24.435 1.00 25.46 290 SER A C 1
ATOM 2064 O O . SER A 1 326 ? 46.727 18.451 -24.163 1.00 27.75 290 SER A O 1
ATOM 2067 N N . GLY A 1 327 ? 45.607 16.612 -23.523 1.00 22.15 291 GLY A N 1
ATOM 2068 C CA . GLY A 1 327 ? 45.390 17.094 -22.179 1.00 21.03 291 GLY A CA 1
ATOM 2069 C C . GLY A 1 327 ? 44.138 17.920 -21.988 1.00 23.88 291 GLY A C 1
ATOM 2070 O O . GLY A 1 327 ? 43.902 18.413 -20.876 1.00 25.24 291 GLY A O 1
ATOM 2071 N N . ARG A 1 328 ? 43.326 18.086 -23.030 1.00 21.61 292 ARG A N 1
ATOM 2072 C CA . ARG A 1 328 ? 42.079 18.829 -22.968 1.00 20.24 292 ARG A CA 1
ATOM 2073 C C . ARG A 1 328 ? 40.913 17.890 -22.700 1.00 15.49 292 ARG A C 1
ATOM 2074 O O . ARG A 1 328 ? 40.996 16.688 -22.966 1.00 15.14 292 ARG A O 1
ATOM 2082 N N . PRO A 1 329 ? 39.807 18.408 -22.169 1.00 14.92 293 PRO A N 1
ATOM 2083 C CA . PRO A 1 329 ? 38.673 17.538 -21.828 1.00 14.88 293 PRO A CA 1
ATOM 2084 C C . PRO A 1 329 ? 38.072 16.854 -23.052 1.00 12.88 293 PRO A C 1
ATOM 2085 O O . PRO A 1 329 ? 37.902 17.460 -24.118 1.00 15.17 293 PRO A O 1
ATOM 2089 N N . VAL A 1 330 ? 37.715 15.579 -22.872 1.00 12.16 294 VAL A N 1
ATOM 2090 C CA . VAL A 1 330 ? 36.967 14.857 -23.899 1.00 9.74 294 VAL A CA 1
ATOM 2091 C C . VAL A 1 330 ? 35.582 15.466 -24.076 1.00 12.70 294 VAL A C 1
ATOM 2092 O O . VAL A 1 330 ? 35.109 15.680 -25.205 1.00 13.58 294 VAL A O 1
ATOM 2096 N N . ILE A 1 331 ? 34.905 15.744 -22.966 1.00 12.39 295 ILE A N 1
ATOM 2097 C CA . ILE A 1 331 ? 33.639 16.471 -22.980 1.00 10.41 295 ILE A CA 1
ATOM 2098 C C . ILE A 1 331 ? 33.973 17.956 -22.863 1.00 10.63 295 ILE A C 1
ATOM 2099 O O . ILE A 1 331 ? 34.499 18.372 -21.822 1.00 13.01 295 ILE A O 1
ATOM 2104 N N . PRO A 1 332 ? 33.696 18.765 -23.875 1.00 11.33 296 PRO A N 1
ATOM 2105 C CA . PRO A 1 332 ? 34.142 20.164 -23.861 1.00 12.68 296 PRO A CA 1
ATOM 2106 C C . PRO A 1 332 ? 33.706 20.936 -22.619 1.00 12.39 296 PRO A C 1
ATOM 2107 O O . PRO A 1 332 ? 32.683 20.639 -21.986 1.00 11.92 296 PRO A O 1
ATOM 2111 N N . GLU A 1 333 ? 34.508 21.957 -22.295 1.00 13.54 297 GLU A N 1
ATOM 2112 C CA . GLU A 1 333 ? 34.265 22.800 -21.134 1.00 15.20 297 GLU A CA 1
ATOM 2113 C C . GLU A 1 333 ? 32.901 23.479 -21.191 1.00 15.24 297 GLU A C 1
ATOM 2114 O O . GLU A 1 333 ? 32.304 23.751 -20.140 1.00 17.16 297 GLU A O 1
ATOM 2120 N N . ASP A 1 334 ? 32.390 23.759 -22.394 1.00 13.42 298 ASP A N 1
ATOM 2121 C CA . ASP A 1 334 ? 31.099 24.424 -22.553 1.00 14.76 298 ASP A CA 1
ATOM 2122 C C . ASP A 1 334 ? 30.023 23.506 -23.122 1.00 13.18 298 ASP A C 1
ATOM 2123 O O . ASP A 1 334 ? 28.967 23.992 -23.540 1.00 13.45 298 ASP A O 1
ATOM 2128 N N . ALA A 1 335 ? 30.261 22.196 -23.159 1.00 11.35 299 ALA A N 1
ATOM 2129 C CA . ALA A 1 335 ? 29.241 21.282 -23.657 1.00 10.71 299 ALA A CA 1
ATOM 2130 C C . ALA A 1 335 ? 28.045 21.261 -22.721 1.00 11.58 299 ALA A C 1
ATOM 2131 O O . ALA A 1 335 ? 28.196 21.280 -21.497 1.00 10.69 299 ALA A O 1
ATOM 2133 N N . HIS A 1 336 ? 26.851 21.200 -23.319 1.00 9.30 300 HIS A N 1
ATOM 2134 C CA . HIS A 1 336 ? 25.610 21.199 -22.552 1.00 9.56 300 HIS A CA 1
ATOM 2135 C C . HIS A 1 336 ? 25.600 20.119 -21.480 1.00 9.11 300 HIS A C 1
ATOM 2136 O O . HIS A 1 336 ? 25.217 20.377 -20.333 1.00 9.68 300 HIS A O 1
ATOM 2143 N N . VAL A 1 337 ? 25.978 18.888 -21.835 1.00 8.53 301 VAL A N 1
ATOM 2144 C CA . VAL A 1 337 ? 25.842 17.825 -20.842 1.00 9.79 301 VAL A CA 1
ATOM 2145 C C . VAL A 1 337 ? 26.869 17.955 -19.729 1.00 10.02 301 VAL A C 1
ATOM 2146 O O . VAL A 1 337 ? 26.659 17.406 -18.644 1.00 12.52 301 VAL A O 1
ATOM 2150 N N . ARG A 1 338 ? 27.969 18.683 -19.947 1.00 8.49 302 ARG A N 1
ATOM 2151 C CA . ARG A 1 338 ? 28.860 18.984 -18.827 1.00 9.69 302 ARG A CA 1
ATOM 2152 C C . ARG A 1 338 ? 28.210 19.962 -17.852 1.00 10.99 302 ARG A C 1
ATOM 2153 O O . ARG A 1 338 ? 28.138 19.700 -16.642 1.00 12.34 302 ARG A O 1
ATOM 2161 N N . LEU A 1 339 ? 27.732 21.098 -18.357 1.00 10.05 303 LEU A N 1
ATOM 2162 C CA . LEU A 1 339 ? 27.211 22.125 -17.466 1.00 9.20 303 LEU A CA 1
ATOM 2163 C C . LEU A 1 339 ? 25.881 21.745 -16.835 1.00 11.40 303 LEU A C 1
ATOM 2164 O O . LEU A 1 339 ? 25.558 22.275 -15.767 1.00 11.60 303 LEU A O 1
ATOM 2169 N N . ALA A 1 340 ? 25.106 20.848 -17.455 1.00 10.28 304 ALA A N 1
ATOM 2170 C CA . ALA A 1 340 ? 23.830 20.422 -16.885 1.00 9.22 304 ALA A CA 1
ATOM 2171 C C . ALA A 1 340 ? 23.957 19.244 -15.917 1.00 10.35 304 ALA A C 1
ATOM 2172 O O . ALA A 1 340 ? 22.994 18.943 -15.202 1.00 10.87 304 ALA A O 1
ATOM 2174 N N . ASN A 1 341 ? 25.112 18.592 -15.874 1.00 10.56 305 ASN A N 1
ATOM 2175 C CA . ASN A 1 341 ? 25.296 17.384 -15.079 1.00 11.73 305 ASN A CA 1
ATOM 2176 C C . ASN A 1 341 ? 25.139 17.696 -13.593 1.00 12.25 305 ASN A C 1
ATOM 2177 O O . ASN A 1 341 ? 25.639 18.723 -13.123 1.00 11.43 305 ASN A O 1
ATOM 2182 N N . PRO A 1 342 ? 24.481 16.824 -12.818 1.00 11.70 306 PRO A N 1
ATOM 2183 C CA . PRO A 1 342 ? 24.449 17.034 -11.362 1.00 11.92 306 PRO A CA 1
ATOM 2184 C C . PRO A 1 342 ? 25.827 17.242 -10.755 1.00 11.26 306 PRO A C 1
ATOM 2185 O O . PRO A 1 342 ? 25.951 18.036 -9.815 1.00 13.00 306 PRO A O 1
ATOM 2189 N N . GLU A 1 343 ? 26.865 16.586 -11.293 1.00 13.66 307 GLU A N 1
ATOM 2190 C CA . GLU A 1 343 ? 28.225 16.738 -10.771 1.00 14.49 307 GLU A CA 1
ATOM 2191 C C . GLU A 1 343 ? 28.749 18.160 -10.903 1.00 16.14 307 GLU A C 1
ATOM 2192 O O . GLU A 1 343 ? 29.671 18.541 -10.175 1.00 16.83 307 GLU A O 1
ATOM 2198 N N . SER A 1 344 ? 28.198 18.943 -11.817 1.00 12.33 308 SER A N 1
ATOM 2199 C CA . SER A 1 344 ? 28.599 20.326 -12.018 1.00 12.50 308 SER A CA 1
ATOM 2200 C C . SER A 1 344 ? 27.738 21.295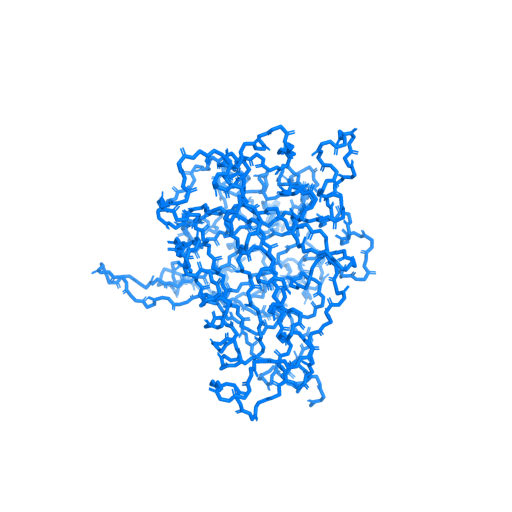 -11.231 1.00 15.16 308 SER A C 1
ATOM 2201 O O . SER A 1 344 ? 27.940 22.512 -11.341 1.00 15.73 308 SER A O 1
ATOM 2204 N N . ASN A 1 345 ? 26.778 20.782 -10.454 1.00 13.11 309 ASN A N 1
ATOM 2205 C CA . ASN A 1 345 ? 25.747 21.601 -9.833 1.00 12.48 309 ASN A CA 1
ATOM 2206 C C . ASN A 1 345 ? 25.459 21.153 -8.406 1.00 14.07 309 ASN A C 1
ATOM 2207 O O . ASN A 1 345 ? 24.316 21.244 -7.950 1.00 15.10 309 ASN A O 1
ATOM 2212 N N . LEU A 1 346 ? 26.476 20.641 -7.704 1.00 14.98 310 LEU A N 1
ATOM 2213 C CA . LEU A 1 346 ? 26.333 20.207 -6.305 1.00 15.40 310 LEU A CA 1
ATOM 2214 C C . LEU A 1 346 ? 25.167 19.232 -6.129 1.00 17.74 310 LEU A C 1
ATOM 2215 O O . LEU A 1 346 ? 24.451 19.257 -5.123 1.00 19.08 310 LEU A O 1
ATOM 2220 N N . GLY A 1 347 ? 24.970 18.365 -7.121 1.00 12.96 311 GLY A N 1
ATOM 2221 C CA . GLY A 1 347 ? 23.980 17.309 -7.058 1.00 13.83 311 GLY A CA 1
ATOM 2222 C C . GLY A 1 347 ? 22.577 17.671 -7.513 1.00 14.59 311 GLY A C 1
ATOM 2223 O O . GLY A 1 347 ? 21.682 16.818 -7.421 1.00 14.92 311 GLY A O 1
ATOM 2224 N N . ALA A 1 348 ? 22.351 18.896 -7.986 1.00 12.78 312 ALA A N 1
ATOM 2225 C CA . ALA A 1 348 ? 21.024 19.278 -8.457 1.00 13.22 312 ALA A CA 1
ATOM 2226 C C . ALA A 1 348 ? 20.600 18.377 -9.605 1.00 11.87 312 ALA A C 1
ATOM 2227 O O . ALA A 1 348 ? 21.396 18.071 -10.493 1.00 13.55 312 ALA A O 1
ATOM 2229 N N . ARG A 1 349 ? 19.336 17.958 -9.584 1.00 11.74 313 ARG A N 1
ATOM 2230 C CA . ARG A 1 349 ? 18.849 16.927 -10.487 1.00 11.81 313 ARG A CA 1
ATOM 2231 C C . ARG A 1 349 ? 17.363 17.161 -10.729 1.00 11.03 313 ARG A C 1
ATOM 2232 O O . ARG A 1 349 ? 16.661 17.713 -9.874 1.00 12.01 313 ARG A O 1
ATOM 2240 N N . MET A 1 350 ? 16.889 16.745 -11.902 1.00 10.94 314 MET A N 1
ATOM 2241 C CA . MET A 1 350 ? 15.472 16.875 -12.233 1.00 9.17 314 MET A CA 1
ATOM 2242 C C . MET A 1 350 ? 15.070 15.737 -13.160 1.00 10.44 314 MET A C 1
ATOM 2243 O O . MET A 1 350 ? 15.914 15.017 -13.696 1.00 11.57 314 MET A O 1
ATOM 2248 N N . PHE A 1 351 ? 13.758 15.571 -13.330 1.00 9.77 315 PHE A N 1
ATOM 2249 C CA . PHE A 1 351 ? 13.201 14.602 -14.266 1.00 10.21 315 PHE A CA 1
ATOM 2250 C C . PHE A 1 351 ? 12.612 15.387 -15.427 1.00 9.26 315 PHE A C 1
ATOM 2251 O O . PHE A 1 351 ? 11.639 16.127 -15.253 1.00 10.23 315 PHE A O 1
ATOM 2259 N N . ARG A 1 352 ? 13.201 15.235 -16.610 1.00 8.00 316 ARG A N 1
ATOM 2260 C CA . ARG A 1 352 ? 12.804 15.996 -17.786 1.00 8.55 316 ARG A CA 1
ATOM 2261 C C . ARG A 1 352 ? 11.809 15.194 -18.627 1.00 8.98 316 ARG A C 1
ATOM 2262 O O . ARG A 1 352 ? 12.111 14.085 -19.071 1.00 12.42 316 ARG A O 1
ATOM 2270 N N . ARG A 1 353 ? 10.616 15.765 -18.857 1.00 8.33 317 ARG A N 1
ATOM 2271 C CA . ARG A 1 353 ? 9.546 15.070 -19.560 1.00 10.27 317 ARG A CA 1
ATOM 2272 C C . ARG A 1 353 ? 8.936 16.066 -20.556 1.00 8.67 317 ARG A C 1
ATOM 2273 O O . ARG A 1 353 ? 7.818 16.570 -20.393 1.00 9.50 317 ARG A O 1
ATOM 2281 N N . GLY A 1 354 ? 9.703 16.376 -21.602 1.00 10.86 318 GLY A N 1
ATOM 2282 C CA . GLY A 1 354 ? 9.385 17.453 -22.511 1.00 11.38 318 GLY A CA 1
ATOM 2283 C C . GLY A 1 354 ? 8.867 16.972 -23.856 1.00 10.06 318 GLY A C 1
ATOM 2284 O O . GLY A 1 354 ? 8.809 15.781 -24.156 1.00 11.94 318 GLY A O 1
ATOM 2285 N N . TYR A 1 355 ? 8.501 17.958 -24.674 1.00 8.77 319 TYR A N 1
ATOM 2286 C CA . TYR A 1 355 ? 7.864 17.742 -25.964 1.00 10.07 319 TYR A CA 1
ATOM 2287 C C . TYR A 1 355 ? 8.414 18.753 -26.954 1.00 11.32 319 TYR A C 1
ATOM 2288 O O . TYR A 1 355 ? 8.906 19.813 -26.576 1.00 12.74 319 TYR A O 1
ATOM 2297 N N . SER A 1 356 ? 8.323 18.419 -28.229 1.00 9.70 320 SER A N 1
ATOM 2298 C CA . SER A 1 356 ? 8.648 19.390 -29.260 1.00 9.16 320 SER A CA 1
ATOM 2299 C C . SER A 1 356 ? 7.417 20.239 -29.566 1.00 10.41 320 SER A C 1
ATOM 2300 O O . SER A 1 356 ? 6.284 19.783 -29.410 1.00 13.90 320 SER A O 1
ATOM 2303 N N . TYR A 1 357 ? 7.635 21.470 -30.027 1.00 10.96 321 TYR A N 1
ATOM 2304 C CA . TYR A 1 357 ? 6.516 22.273 -30.514 1.00 10.36 321 TYR A CA 1
ATOM 2305 C C . TYR A 1 357 ? 6.871 22.929 -31.838 1.00 15.18 321 TYR A C 1
ATOM 2306 O O . TYR A 1 357 ? 8.044 23.135 -32.163 1.00 14.07 321 TYR A O 1
ATOM 2315 N N . ASP A 1 358 ? 5.829 23.277 -32.594 1.00 13.98 322 ASP A N 1
ATOM 2316 C CA . ASP A 1 358 ? 5.991 23.936 -33.889 1.00 14.76 322 ASP A CA 1
ATOM 2317 C C . ASP A 1 358 ? 4.835 24.914 -34.067 1.00 14.78 322 ASP A C 1
ATOM 2318 O O . ASP A 1 358 ? 3.698 24.497 -34.313 1.00 20.55 322 ASP A O 1
ATOM 2323 N N . GLU A 1 359 ? 5.123 26.210 -33.933 1.00 15.30 323 GLU A N 1
ATOM 2324 C CA . GLU A 1 359 ? 4.121 27.260 -34.054 1.00 16.70 323 GLU A CA 1
ATOM 2325 C C . GLU A 1 359 ? 4.238 28.010 -35.374 1.00 20.26 323 GLU A C 1
ATOM 2326 O O . GLU A 1 359 ? 3.750 29.140 -35.488 1.00 26.99 323 GLU A O 1
ATOM 2332 N N . GLY A 1 360 ? 4.891 27.409 -36.360 1.00 15.61 324 GLY A N 1
ATOM 2333 C CA . GLY A 1 360 ? 4.939 27.998 -37.697 1.00 19.54 324 GLY A CA 1
ATOM 2334 C C . GLY A 1 360 ? 5.981 29.083 -37.805 1.00 17.61 324 GLY A C 1
ATOM 2335 O O . GLY A 1 360 ? 7.123 28.914 -37.373 1.00 21.51 324 GLY A O 1
ATOM 2336 N N . TRP A 1 361 ? 5.594 30.202 -38.408 1.00 20.36 325 TRP A N 1
ATOM 2337 C CA . TRP A 1 361 ? 6.489 31.322 -38.652 1.00 20.77 325 TRP A CA 1
ATOM 2338 C C . TRP A 1 361 ? 5.887 32.571 -38.033 1.00 22.55 325 TRP A C 1
ATOM 2339 O O . TRP A 1 361 ? 4.692 32.829 -38.195 1.00 27.22 325 TRP A O 1
ATOM 2350 N N . ARG A 1 362 ? 6.715 33.337 -37.332 1.00 22.88 326 ARG A N 1
ATOM 2351 C CA . ARG A 1 362 ? 6.275 34.597 -36.757 1.00 27.84 326 ARG A CA 1
ATOM 2352 C C . ARG A 1 362 ? 6.272 35.675 -37.833 1.00 28.31 326 ARG A C 1
ATOM 2353 O O . ARG A 1 362 ? 6.597 35.431 -38.996 1.00 29.39 326 ARG A O 1
ATOM 2361 N N . ASP A 1 363 ? 5.928 36.898 -37.426 1.00 34.26 327 ASP A N 1
ATOM 2362 C CA . ASP A 1 363 ? 5.762 37.975 -38.397 1.00 30.87 327 ASP A CA 1
ATOM 2363 C C . ASP A 1 363 ? 7.085 38.399 -39.023 1.00 34.39 327 ASP A C 1
ATOM 2364 O O . ASP A 1 363 ? 7.094 38.908 -40.148 1.00 35.59 327 ASP A O 1
ATOM 2369 N N . ASP A 1 364 ? 8.206 38.199 -38.331 1.00 28.93 328 ASP A N 1
ATOM 2370 C CA . ASP A 1 364 ? 9.512 38.532 -38.885 1.00 31.55 328 ASP A CA 1
ATOM 2371 C C . ASP A 1 364 ? 10.095 37.414 -39.745 1.00 32.96 328 ASP A C 1
ATOM 2372 O O . ASP A 1 364 ? 11.251 37.514 -40.171 1.00 33.16 328 ASP A O 1
ATOM 2377 N N . GLY A 1 365 ? 9.329 36.355 -40.001 1.00 28.69 329 GLY A N 1
ATOM 2378 C CA . GLY A 1 365 ? 9.732 35.314 -40.922 1.00 31.81 329 GLY A CA 1
ATOM 2379 C C . GLY A 1 365 ? 10.574 34.199 -40.342 1.00 27.17 329 GLY A C 1
ATOM 2380 O O . GLY A 1 365 ? 10.938 33.277 -41.082 1.00 31.96 329 GLY A O 1
ATOM 2381 N N . VAL A 1 366 ? 10.907 34.247 -39.062 1.00 29.07 330 VAL A N 1
ATOM 2382 C CA . VAL A 1 366 ? 11.721 33.204 -38.446 1.00 31.19 330 VAL A CA 1
ATOM 2383 C C . VAL A 1 366 ? 10.808 32.105 -37.922 1.00 24.13 330 VAL A C 1
ATOM 2384 O O . VAL A 1 366 ? 9.715 32.370 -37.402 1.00 24.07 330 VAL A O 1
ATOM 2388 N N . ARG A 1 367 ? 11.254 30.865 -38.087 1.00 26.76 331 ARG A N 1
ATOM 2389 C CA . ARG A 1 367 ? 10.507 29.714 -37.608 1.00 24.91 331 ARG A CA 1
ATOM 2390 C C . ARG A 1 367 ? 10.374 29.765 -36.091 1.00 20.46 331 ARG A C 1
ATOM 2391 O O . ARG A 1 367 ? 11.341 30.054 -35.379 1.00 21.94 331 ARG A O 1
ATOM 2399 N N . ASP A 1 368 ? 9.170 29.497 -35.595 1.00 19.11 332 ASP A N 1
ATOM 2400 C CA . ASP A 1 368 ? 8.930 29.416 -34.156 1.00 17.18 332 ASP A CA 1
ATOM 2401 C C . ASP A 1 368 ? 8.646 27.955 -33.820 1.00 17.98 332 ASP A C 1
ATOM 2402 O O . ASP A 1 368 ? 7.494 27.519 -33.775 1.00 17.53 332 ASP A O 1
ATOM 2407 N N . ALA A 1 369 ? 9.716 27.205 -33.581 1.00 15.24 333 ALA A N 1
ATOM 2408 C CA . ALA A 1 369 ? 9.644 25.807 -33.192 1.00 12.77 333 ALA A CA 1
ATOM 2409 C C . ALA A 1 369 ? 10.745 25.567 -32.174 1.00 10.61 333 ALA A C 1
ATOM 2410 O O . ALA A 1 369 ? 11.733 26.302 -32.124 1.00 12.46 333 ALA A O 1
ATOM 2412 N N . GLY A 1 370 ? 10.575 24.541 -31.353 1.00 10.55 334 GLY A N 1
ATOM 2413 C CA . GLY A 1 370 ? 11.595 24.278 -30.359 1.00 10.18 334 GLY A CA 1
ATOM 2414 C C . GLY A 1 370 ? 11.209 23.219 -29.360 1.00 11.17 334 GLY A C 1
ATOM 2415 O O . GLY A 1 370 ? 10.525 22.241 -29.693 1.00 11.69 334 GLY A O 1
ATOM 2416 N N . LEU A 1 371 ? 11.656 23.412 -28.128 1.00 9.22 335 LEU A N 1
ATOM 2417 C CA . LEU A 1 371 ? 11.459 22.446 -27.057 1.00 10.55 335 LEU A CA 1
ATOM 2418 C C . LEU A 1 371 ? 10.485 23.026 -26.048 1.00 8.81 335 LEU A C 1
ATOM 2419 O O . LEU A 1 371 ? 10.738 24.098 -25.487 1.00 9.76 335 LEU A O 1
ATOM 2424 N N . LEU A 1 372 ? 9.380 22.312 -25.822 1.00 10.14 336 LEU A N 1
ATOM 2425 C CA . LEU A 1 372 ? 8.510 22.548 -24.672 1.00 10.25 336 LEU A CA 1
ATOM 2426 C C . LEU A 1 372 ? 9.146 21.771 -23.526 1.00 10.53 336 LEU A C 1
ATOM 2427 O O . LEU A 1 372 ? 8.877 20.588 -23.312 1.00 10.09 336 LEU A O 1
ATOM 2432 N N . PHE A 1 373 ? 10.052 22.456 -22.830 1.00 8.10 337 PHE A N 1
ATOM 2433 C CA . PHE A 1 373 ? 10.810 21.900 -21.724 1.00 7.81 337 PHE A CA 1
ATOM 2434 C C . PHE A 1 373 ? 9.917 21.792 -20.500 1.00 9.07 337 PHE A C 1
ATOM 2435 O O . PHE A 1 373 ? 9.241 22.757 -20.126 1.00 10.51 337 PHE A O 1
ATOM 2443 N N . MET A 1 374 ? 9.919 20.619 -19.874 1.00 7.74 338 MET A N 1
ATOM 2444 C CA . MET A 1 374 ? 9.163 20.401 -18.647 1.00 8.38 338 MET A CA 1
ATOM 2445 C C . MET A 1 374 ? 10.037 19.600 -17.703 1.00 9.85 338 MET A C 1
ATOM 2446 O O . MET A 1 374 ? 10.472 18.496 -18.044 1.00 12.34 338 MET A O 1
ATOM 2451 N N . ALA A 1 375 ? 10.336 20.172 -16.545 1.00 7.48 339 ALA A N 1
ATOM 2452 C CA . ALA A 1 375 ? 11.183 19.514 -15.562 1.00 8.70 339 ALA A CA 1
ATOM 2453 C C . ALA A 1 375 ? 10.412 19.364 -14.267 1.00 9.18 339 ALA A C 1
ATOM 2454 O O . ALA A 1 375 ? 9.784 20.321 -13.801 1.00 9.05 339 ALA A O 1
ATOM 2456 N N . TRP A 1 376 ? 10.456 18.157 -13.707 1.00 8.08 340 TRP A N 1
ATOM 2457 C CA . TRP A 1 376 ? 9.809 17.807 -12.448 1.00 8.96 340 TRP A CA 1
ATOM 2458 C C . TRP A 1 376 ? 10.855 17.656 -11.348 1.00 9.87 340 TRP A C 1
ATOM 2459 O O . TRP A 1 376 ? 11.899 17.032 -11.563 1.00 10.08 340 TRP A O 1
ATOM 2470 N N . GLN A 1 377 ? 10.576 18.214 -10.168 1.00 9.19 341 GLN A N 1
ATOM 2471 C CA . GLN A 1 377 ? 11.511 18.112 -9.051 1.00 9.88 341 GLN A CA 1
ATOM 2472 C C . GLN A 1 377 ? 10.774 18.391 -7.752 1.00 9.84 341 GLN A C 1
ATOM 2473 O O . GLN A 1 377 ? 9.721 19.029 -7.738 1.00 9.91 341 GLN A O 1
ATOM 2479 N N . GLY A 1 378 ? 11.356 17.921 -6.647 1.00 11.17 342 GLY A N 1
ATOM 2480 C CA . GLY A 1 378 ? 10.755 18.212 -5.356 1.00 11.17 342 GLY A CA 1
ATOM 2481 C C . GLY A 1 378 ? 10.950 19.641 -4.895 1.00 13.05 342 GLY A C 1
ATOM 2482 O O . GLY A 1 378 ? 10.180 20.117 -4.058 1.00 14.44 342 GLY A O 1
ATOM 2483 N N . ASP A 1 379 ? 11.957 20.337 -5.428 1.00 12.15 343 ASP A N 1
ATOM 2484 C CA . ASP A 1 379 ? 12.244 21.724 -5.088 1.00 12.16 343 ASP A CA 1
ATOM 2485 C C . ASP A 1 379 ? 13.037 22.342 -6.225 1.00 13.24 343 ASP A C 1
ATOM 2486 O O . ASP A 1 379 ? 14.164 21.903 -6.493 1.00 12.61 343 ASP A O 1
ATOM 2491 N N . PRO A 1 380 ? 12.505 23.355 -6.903 1.00 11.06 344 PRO A N 1
ATOM 2492 C CA . PRO A 1 380 ? 13.282 24.016 -7.964 1.00 11.63 344 PRO A CA 1
ATOM 2493 C C . PRO A 1 380 ? 14.654 24.491 -7.514 1.00 11.45 344 PRO A C 1
ATOM 2494 O O . PRO A 1 380 ? 15.589 24.504 -8.321 1.00 13.52 344 PRO A O 1
ATOM 2498 N N . ALA A 1 381 ? 14.820 24.846 -6.239 1.00 14.34 345 ALA A N 1
ATOM 2499 C CA . ALA A 1 381 ? 16.118 25.316 -5.763 1.00 16.14 345 ALA A CA 1
ATOM 2500 C C . ALA A 1 381 ? 17.188 24.229 -5.774 1.00 17.74 345 ALA A C 1
ATOM 2501 O O . ALA A 1 381 ? 18.383 24.551 -5.732 1.00 17.35 345 ALA A O 1
ATOM 2503 N N . THR A 1 382 ? 16.803 22.954 -5.822 1.00 15.17 346 THR A N 1
ATOM 2504 C CA . THR A 1 382 ? 17.765 21.861 -5.940 1.00 18.45 346 THR A CA 1
ATOM 2505 C C . THR A 1 382 ? 17.553 21.070 -7.227 1.00 16.56 346 THR A C 1
ATOM 2506 O O . THR A 1 382 ? 17.930 19.894 -7.318 1.00 15.77 346 THR A O 1
ATOM 2510 N N . GLY A 1 383 ? 16.963 21.712 -8.229 1.00 12.06 347 GLY A N 1
ATOM 2511 C CA . GLY A 1 383 ? 16.727 21.107 -9.518 1.00 11.16 347 GLY A CA 1
ATOM 2512 C C . GLY A 1 383 ? 16.963 22.123 -10.615 1.00 11.84 347 GLY A C 1
ATOM 2513 O O . GLY A 1 383 ? 18.110 22.507 -10.881 1.00 12.59 347 GLY A O 1
ATOM 2514 N N . PHE A 1 384 ? 15.874 22.605 -11.212 1.00 9.98 348 PHE A N 1
ATOM 2515 C CA . PHE A 1 384 ? 15.970 23.498 -12.362 1.00 10.70 348 PHE A CA 1
ATOM 2516 C C . PHE A 1 384 ? 16.851 24.715 -12.100 1.00 10.71 348 PHE A C 1
ATOM 2517 O O . PHE A 1 384 ? 17.670 25.082 -12.942 1.00 10.75 348 PHE A O 1
ATOM 2525 N N . VAL A 1 385 ? 16.670 25.391 -10.961 1.00 10.87 349 VAL A N 1
ATOM 2526 C CA . VAL A 1 385 ? 17.237 26.737 -10.815 1.00 10.22 349 VAL A CA 1
ATOM 2527 C C . VAL A 1 385 ? 18.765 26.748 -10.853 1.00 11.75 349 VAL A C 1
ATOM 2528 O O . VAL A 1 385 ? 19.332 27.491 -11.671 1.00 12.70 349 VAL A O 1
ATOM 2532 N N . PRO A 1 386 ? 19.483 25.969 -10.036 1.00 11.90 350 PRO A N 1
ATOM 2533 C CA . PRO A 1 386 ? 20.956 26.019 -10.134 1.00 11.80 350 PRO A CA 1
ATOM 2534 C C . PRO A 1 386 ? 21.480 25.521 -11.465 1.00 10.62 350 PRO A C 1
ATOM 2535 O O . PRO A 1 386 ? 22.500 26.036 -11.948 1.00 12.74 350 PRO A O 1
ATOM 2539 N N . VAL A 1 387 ? 20.827 24.523 -12.066 1.00 10.52 351 VAL A N 1
ATOM 2540 C CA . VAL A 1 387 ? 21.284 24.042 -13.368 1.00 9.89 351 VAL A CA 1
ATOM 2541 C C . VAL A 1 387 ? 21.108 25.124 -14.427 1.00 11.85 351 VAL A C 1
ATOM 2542 O O . VAL A 1 387 ? 22.021 25.388 -15.213 1.00 11.70 351 VAL A O 1
ATOM 2546 N N . GLN A 1 388 ? 19.952 25.800 -14.443 1.00 10.52 352 GLN A N 1
ATOM 2547 C CA . GLN A 1 388 ? 19.754 26.851 -15.437 1.00 10.88 352 GLN A CA 1
ATOM 2548 C C . GLN A 1 388 ? 20.720 28.006 -15.219 1.00 12.31 352 GLN A C 1
ATOM 2549 O O . GLN A 1 388 ? 21.177 28.616 -16.190 1.00 13.14 352 GLN A O 1
ATOM 2555 N N . ARG A 1 389 ? 21.061 28.307 -13.962 1.00 11.90 353 ARG A N 1
ATOM 2556 C CA . ARG A 1 389 ? 22.063 29.338 -13.712 1.00 14.44 353 ARG A CA 1
ATOM 2557 C C . ARG A 1 389 ? 23.420 28.925 -14.272 1.00 15.53 353 ARG A C 1
ATOM 2558 O O . ARG A 1 389 ? 24.155 29.760 -14.812 1.00 14.18 353 ARG A O 1
ATOM 2566 N N A SER A 1 390 ? 23.755 27.637 -14.175 0.33 12.66 354 SER A N 1
ATOM 2567 N N B SER A 1 390 ? 23.768 27.641 -14.171 0.67 12.59 354 SER A N 1
ATOM 2568 C CA A SER A 1 390 ? 25.002 27.139 -14.749 0.33 13.40 354 SER A CA 1
ATOM 2569 C CA B SER A 1 390 ? 25.020 27.170 -14.764 0.67 13.34 354 SER A CA 1
ATOM 2570 C C A SER A 1 390 ? 25.009 27.292 -16.267 0.33 13.77 354 SER A C 1
ATOM 2571 C C B SER A 1 390 ? 25.002 27.331 -16.279 0.67 13.75 354 SER A C 1
ATOM 2572 O O A SER A 1 390 ? 25.995 27.755 -16.854 0.33 13.40 354 SER A O 1
ATOM 2573 O O B SER A 1 390 ? 25.968 27.823 -16.877 0.67 13.35 354 SER A O 1
ATOM 2578 N N . LEU A 1 391 ? 23.913 26.901 -16.919 1.00 11.47 355 LEU A N 1
ATOM 2579 C CA . LEU A 1 391 ? 23.833 27.013 -18.371 1.00 10.89 355 LEU A CA 1
ATOM 2580 C C . LEU A 1 391 ? 23.919 28.468 -18.816 1.00 13.53 355 LEU A C 1
ATOM 2581 O O . LEU A 1 391 ? 24.614 28.790 -19.787 1.00 14.15 355 LEU A O 1
ATOM 2586 N N . ALA A 1 392 ? 23.230 29.362 -18.109 1.00 13.20 356 ALA A N 1
ATOM 2587 C CA . ALA A 1 392 ? 23.150 30.757 -18.526 1.00 15.34 356 ALA A CA 1
ATOM 2588 C C . ALA A 1 392 ? 24.451 31.499 -18.255 1.00 18.56 356 ALA A C 1
ATOM 2589 O O . ALA A 1 392 ? 24.902 32.284 -19.099 1.00 21.94 356 ALA A O 1
ATOM 2591 N N . ASP A 1 393 ? 25.071 31.254 -17.095 1.00 15.69 357 ASP A N 1
ATOM 2592 C CA . ASP A 1 393 ? 26.215 32.045 -16.652 1.00 17.81 357 ASP A CA 1
ATOM 2593 C C . ASP A 1 393 ? 27.557 31.462 -17.064 1.00 18.93 357 ASP A C 1
ATOM 2594 O O . ASP A 1 393 ? 28.532 32.214 -17.191 1.00 22.16 357 ASP A O 1
ATOM 2599 N N . ARG A 1 394 ? 27.651 30.146 -17.263 1.00 17.37 358 ARG A N 1
ATOM 2600 C CA . ARG A 1 394 ? 28.927 29.510 -17.559 1.00 16.91 358 ARG A CA 1
ATOM 2601 C C . ARG A 1 394 ? 29.081 29.167 -19.038 1.00 17.34 358 ARG A C 1
ATOM 2602 O O . ARG A 1 394 ? 29.993 28.417 -19.402 1.00 23.06 358 ARG A O 1
ATOM 2610 N N . GLY A 1 395 ? 28.213 29.698 -19.895 1.00 18.30 359 GLY A N 1
ATOM 2611 C CA . GLY A 1 395 ? 28.473 29.705 -21.320 1.00 17.52 359 GLY A CA 1
ATOM 2612 C C . GLY A 1 395 ? 28.165 28.434 -22.072 1.00 16.47 359 GLY A C 1
ATOM 2613 O O . GLY A 1 395 ? 28.904 28.084 -23.000 1.00 18.49 359 GLY A O 1
ATOM 2614 N N . ASP A 1 396 ? 27.083 27.744 -21.712 1.00 14.55 360 ASP A N 1
ATOM 2615 C CA . ASP A 1 396 ? 26.613 26.587 -22.475 1.00 14.64 360 ASP A CA 1
ATOM 2616 C C . ASP A 1 396 ? 26.624 26.888 -23.965 1.00 13.44 360 ASP A C 1
ATOM 2617 O O . ASP A 1 396 ? 26.043 27.882 -24.414 1.00 13.02 360 ASP A O 1
ATOM 2622 N N . ALA A 1 397 ? 27.322 26.040 -24.730 1.00 13.25 361 ALA A N 1
ATOM 2623 C CA . ALA A 1 397 ? 27.363 26.216 -26.174 1.00 12.76 361 ALA A CA 1
ATOM 2624 C C . ALA A 1 397 ? 25.968 26.174 -26.780 1.00 12.80 361 ALA A C 1
ATOM 2625 O O . ALA A 1 397 ? 25.727 26.791 -27.825 1.00 14.14 361 ALA A O 1
ATOM 2627 N N . LEU A 1 398 ? 25.034 25.479 -26.127 1.00 11.11 362 LEU A N 1
ATOM 2628 C CA . LEU A 1 398 ? 23.663 25.415 -26.614 1.00 10.85 362 LEU A CA 1
ATOM 2629 C C . LEU A 1 398 ? 22.954 26.763 -26.524 1.00 13.75 362 LEU A C 1
ATOM 2630 O O . LEU A 1 398 ? 21.948 26.960 -27.220 1.00 14.68 362 LEU A O 1
ATOM 2635 N N . ASN A 1 399 ? 23.457 27.703 -25.705 1.00 12.89 363 ASN A N 1
ATOM 2636 C CA . ASN A 1 399 ? 22.867 29.043 -25.665 1.00 11.95 363 ASN A CA 1
ATOM 2637 C C . ASN A 1 399 ? 22.897 29.716 -27.036 1.00 13.38 363 ASN A C 1
ATOM 2638 O O . ASN A 1 399 ? 22.055 30.574 -27.319 1.00 16.21 363 ASN A O 1
ATOM 2643 N N . ARG A 1 400 ? 23.857 29.355 -27.897 1.00 13.44 364 ARG A N 1
ATOM 2644 C CA . ARG A 1 400 ? 23.953 29.987 -29.207 1.00 16.40 364 ARG A CA 1
ATOM 2645 C C . ARG A 1 400 ? 22.804 29.581 -30.124 1.00 16.52 364 ARG A C 1
ATOM 2646 O O . ARG A 1 400 ? 22.551 30.258 -31.127 1.00 20.32 364 ARG A O 1
ATOM 2654 N N . TYR A 1 401 ? 22.079 28.518 -29.780 1.00 13.14 365 TYR A N 1
ATOM 2655 C CA . TYR A 1 401 ? 21.066 27.945 -30.656 1.00 13.34 365 TYR A CA 1
ATOM 2656 C C . TYR A 1 401 ? 19.694 27.877 -30.007 1.00 13.21 365 TYR A C 1
ATOM 2657 O O . TYR A 1 401 ? 18.786 27.249 -30.568 1.00 14.06 365 TYR A O 1
ATOM 2666 N N . THR A 1 402 ? 19.507 28.516 -28.854 1.00 12.67 366 THR A N 1
ATOM 2667 C CA . THR A 1 402 ? 18.236 28.439 -28.147 1.00 11.38 366 THR A CA 1
ATOM 2668 C C . THR A 1 402 ? 17.879 29.789 -27.543 1.00 13.92 366 THR A C 1
ATOM 2669 O O . THR A 1 402 ? 18.756 30.603 -27.238 1.00 14.40 366 THR A O 1
ATOM 2673 N N . ARG A 1 403 ? 16.576 30.003 -27.346 1.00 11.36 367 ARG A N 1
ATOM 2674 C CA . ARG A 1 403 ? 16.062 31.233 -26.742 1.00 13.12 367 ARG A CA 1
ATOM 2675 C C . ARG A 1 403 ? 14.894 30.891 -25.830 1.00 12.60 367 ARG A C 1
ATOM 2676 O O . ARG A 1 403 ? 13.870 30.381 -26.298 1.00 12.11 367 ARG A O 1
ATOM 2684 N N . HIS A 1 404 ? 15.029 31.197 -24.542 1.00 12.19 368 HIS A N 1
ATOM 2685 C CA . HIS A 1 404 ? 13.950 30.961 -23.583 1.00 12.22 368 HIS A CA 1
ATOM 2686 C C . HIS A 1 404 ? 12.944 32.095 -23.680 1.00 11.16 368 HIS A C 1
ATOM 2687 O O . HIS A 1 404 ? 13.253 33.231 -23.308 1.00 13.78 368 HIS A O 1
ATOM 2694 N N . GLU A 1 405 ? 11.729 31.778 -24.147 1.00 10.46 369 GLU A N 1
ATOM 2695 C CA . GLU A 1 405 ? 10.716 32.785 -24.426 1.00 12.47 369 GLU A CA 1
ATOM 2696 C C . GLU A 1 405 ? 9.455 32.674 -23.576 1.00 13.96 369 GLU A C 1
ATOM 2697 O O . GLU A 1 405 ? 8.665 33.627 -23.561 1.00 12.10 369 GLU A O 1
ATOM 2703 N N . GLY A 1 406 ? 9.253 31.566 -22.858 1.00 11.96 370 GLY A N 1
ATOM 2704 C CA . GLY A 1 406 ? 8.168 31.466 -21.896 1.00 9.73 370 GLY A CA 1
ATOM 2705 C C . GLY A 1 406 ? 8.617 30.642 -20.705 1.00 11.17 370 GLY A C 1
ATOM 2706 O O . GLY A 1 406 ? 9.568 29.865 -20.796 1.00 10.58 370 GLY A O 1
ATOM 2707 N N . SER A 1 407 ? 7.927 30.832 -19.579 1.00 10.52 371 SER A N 1
ATOM 2708 C CA . SER A 1 407 ? 8.367 30.223 -18.324 1.00 9.51 371 SER A CA 1
ATOM 2709 C C . SER A 1 407 ? 7.215 30.165 -17.335 1.00 9.42 371 SER A C 1
ATOM 2710 O O . SER A 1 407 ? 6.434 31.112 -17.238 1.00 11.64 371 SER A O 1
ATOM 2713 N N . ALA A 1 408 ? 7.119 29.060 -16.592 1.00 8.22 372 ALA A N 1
ATOM 2714 C CA . ALA A 1 408 ? 6.132 28.977 -15.526 1.00 8.15 372 ALA A CA 1
ATOM 2715 C C . ALA A 1 408 ? 6.548 27.928 -14.512 1.00 9.27 372 ALA A C 1
ATOM 2716 O O . ALA A 1 408 ? 7.241 26.956 -14.840 1.00 10.15 372 ALA A O 1
ATOM 2718 N N . LEU A 1 409 ? 6.099 28.127 -13.278 1.00 8.35 373 LEU A N 1
ATOM 2719 C CA . LEU A 1 409 ? 6.287 27.171 -12.195 1.00 8.45 373 LEU A CA 1
ATOM 2720 C C . LEU A 1 409 ? 4.922 26.810 -11.647 1.00 8.44 373 LEU A C 1
ATOM 2721 O O . LEU A 1 409 ? 4.125 27.703 -11.346 1.00 9.05 373 LEU A O 1
ATOM 2726 N N . PHE A 1 410 ? 4.658 25.515 -11.500 1.00 7.81 374 PHE A N 1
ATOM 2727 C CA . PHE A 1 410 ? 3.394 25.062 -10.930 1.00 7.81 374 PHE A CA 1
ATOM 2728 C C . PHE A 1 410 ? 3.627 24.009 -9.864 1.00 8.85 374 PHE A C 1
ATOM 2729 O O . PHE A 1 410 ? 4.500 23.144 -10.009 1.00 9.65 374 PHE A O 1
ATOM 2737 N N . ALA A 1 411 ? 2.843 24.098 -8.786 1.00 7.32 375 ALA A N 1
ATOM 2738 C CA . ALA A 1 411 ? 2.794 23.065 -7.755 1.00 7.98 375 ALA A CA 1
ATOM 2739 C C . ALA A 1 411 ? 1.752 22.034 -8.155 1.00 9.68 375 ALA A C 1
ATOM 2740 O O . ALA A 1 411 ? 0.605 22.394 -8.440 1.00 10.66 375 ALA A O 1
ATOM 2742 N N . VAL A 1 412 ? 2.147 20.763 -8.175 1.00 8.22 376 VAL A N 1
ATOM 2743 C CA . VAL A 1 412 ? 1.268 19.680 -8.615 1.00 8.63 376 VAL A CA 1
ATOM 2744 C C . VAL A 1 412 ? 1.050 18.735 -7.436 1.00 11.11 376 VAL A C 1
ATOM 2745 O O . VAL A 1 412 ? 1.892 17.868 -7.146 1.00 10.14 376 VAL A O 1
ATOM 2749 N N . PRO A 1 413 ? -0.030 18.901 -6.688 1.00 10.08 377 PRO A N 1
ATOM 2750 C CA . PRO A 1 413 ? -0.212 18.118 -5.465 1.00 12.01 377 PRO A CA 1
ATOM 2751 C C . PRO A 1 413 ? -0.635 16.686 -5.759 1.00 11.71 377 PRO A C 1
ATOM 2752 O O . PRO A 1 413 ? -1.080 16.347 -6.853 1.00 12.74 377 PRO A O 1
ATOM 2756 N N . ALA A 1 414 ? -0.476 15.838 -4.745 1.00 13.07 378 ALA A N 1
ATOM 2757 C CA . ALA A 1 414 ? -0.868 14.441 -4.869 1.00 17.13 378 ALA A CA 1
ATOM 2758 C C . ALA A 1 414 ? -2.380 14.294 -4.880 1.00 21.71 378 ALA A C 1
ATOM 2759 O O . ALA A 1 414 ? -3.096 15.011 -4.175 1.00 23.55 378 ALA A O 1
ATOM 2761 N N . ALA A 1 415 ? -2.858 13.342 -5.679 1.00 24.90 379 ALA A N 1
ATOM 2762 C CA . ALA A 1 415 ? -4.265 12.979 -5.675 1.00 26.09 379 ALA A CA 1
ATOM 2763 C C . ALA A 1 415 ? -4.627 12.288 -4.366 1.00 29.88 379 ALA A C 1
ATOM 2764 O O . ALA A 1 415 ? -3.806 11.607 -3.746 1.00 34.60 379 ALA A O 1
ATOM 2766 N N . ALA A 1 416 ? -5.871 12.478 -3.943 1.00 30.26 380 ALA A N 1
ATOM 2767 C CA . ALA A 1 416 ? -6.366 11.897 -2.707 1.00 36.48 380 ALA A CA 1
ATOM 2768 C C . ALA A 1 416 ? -7.780 11.385 -2.934 1.00 33.97 380 ALA A C 1
ATOM 2769 O O . ALA A 1 416 ? -8.543 11.959 -3.718 1.00 33.18 380 ALA A O 1
ATOM 2771 N N . ARG A 1 417 ? -8.113 10.294 -2.246 1.00 41.83 381 ARG A N 1
ATOM 2772 C CA . ARG A 1 417 ? -9.392 9.621 -2.445 1.00 42.01 381 ARG A CA 1
ATOM 2773 C C . ARG A 1 417 ? -10.553 10.564 -2.160 1.00 36.61 381 ARG A C 1
ATOM 2774 O O . ARG A 1 417 ? -10.636 11.158 -1.081 1.00 43.25 381 ARG A O 1
ATOM 2782 N N . GLY A 1 418 ? -11.447 10.706 -3.140 1.00 43.58 382 GLY A N 1
ATOM 2783 C CA . GLY A 1 418 ? -12.627 11.534 -2.974 1.00 40.65 382 GLY A CA 1
ATOM 2784 C C . GLY A 1 418 ? -12.344 13.006 -2.789 1.00 38.27 382 GLY A C 1
ATOM 2785 O O . GLY A 1 418 ? -13.189 13.730 -2.257 1.00 40.50 382 GLY A O 1
ATOM 2786 N N . ARG A 1 419 ? -11.172 13.474 -3.210 1.00 35.00 383 ARG A N 1
ATOM 2787 C CA . ARG A 1 419 ? -10.798 14.872 -3.061 1.00 28.69 383 ARG A CA 1
ATOM 2788 C C . ARG A 1 419 ? -10.177 15.370 -4.359 1.00 24.81 383 ARG A C 1
ATOM 2789 O O . ARG A 1 419 ? -9.597 14.596 -5.124 1.00 30.71 383 ARG A O 1
ATOM 2797 N N . TYR A 1 420 ? -10.316 16.668 -4.615 1.00 18.49 384 TYR A N 1
ATOM 2798 C CA . TYR A 1 420 ? -9.754 17.202 -5.843 1.00 18.66 384 TYR A CA 1
ATOM 2799 C C . TYR A 1 420 ? -8.419 17.874 -5.571 1.00 18.20 384 TYR A C 1
ATOM 2800 O O . TYR A 1 420 ? -8.143 18.291 -4.445 1.00 17.28 384 TYR A O 1
ATOM 2809 N N . PRO A 1 421 ? -7.539 17.943 -6.571 1.00 18.99 385 PRO A N 1
ATOM 2810 C CA . PRO A 1 421 ? -6.234 18.580 -6.361 1.00 16.75 385 PRO A CA 1
ATOM 2811 C C . PRO A 1 421 ? -6.372 20.005 -5.851 1.00 17.96 385 PRO A C 1
ATOM 2812 O O . PRO A 1 421 ? -7.065 20.836 -6.446 1.00 19.43 385 PRO A O 1
ATOM 2816 N N . GLY A 1 422 ? -5.709 20.278 -4.731 1.00 20.07 386 GLY A N 1
ATOM 2817 C CA . GLY A 1 422 ? -5.773 21.579 -4.112 1.00 20.84 386 GLY A CA 1
ATOM 2818 C C . GLY A 1 42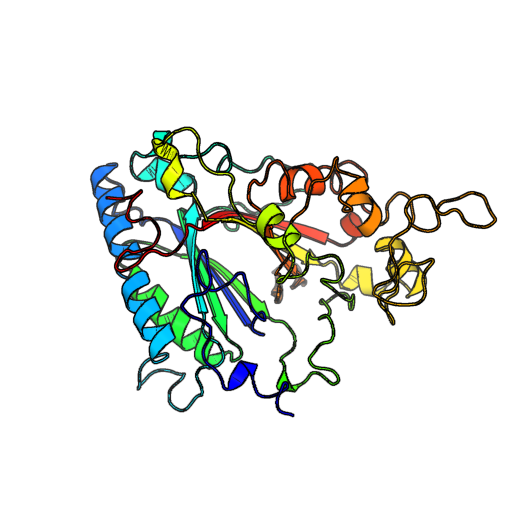2 ? -6.949 21.788 -3.185 1.00 19.32 386 GLY A C 1
ATOM 2819 O O . GLY A 1 422 ? -7.119 22.898 -2.671 1.00 21.57 386 GLY A O 1
ATOM 2820 N N . GLN A 1 423 ? -7.762 20.760 -2.949 1.00 18.39 387 GLN A N 1
ATOM 2821 C CA . GLN A 1 423 ? -8.935 20.953 -2.104 1.00 17.31 387 GLN A CA 1
ATOM 2822 C C . GLN A 1 423 ? -8.534 21.334 -0.687 1.00 19.86 387 GLN A C 1
ATOM 2823 O O . GLN A 1 423 ? -9.160 22.206 -0.072 1.00 18.83 387 GLN A O 1
ATOM 2829 N N . ASP A 1 424 ? -7.501 20.688 -0.147 1.00 22.03 388 ASP A N 1
ATOM 2830 C CA . ASP A 1 424 ? -7.149 20.965 1.239 1.00 25.63 388 ASP A CA 1
ATOM 2831 C C . ASP A 1 424 ? -6.386 22.267 1.368 1.00 21.17 388 ASP A C 1
ATOM 2832 O O . ASP A 1 424 ? -6.156 22.736 2.487 1.00 29.34 388 ASP A O 1
ATOM 2837 N N . LEU A 1 425 ? -5.995 22.847 0.244 1.00 25.03 389 LEU A N 1
ATOM 2838 C CA . LEU A 1 425 ? -5.512 24.210 0.196 1.00 21.91 389 LEU A CA 1
ATOM 2839 C C . LEU A 1 425 ? -6.660 25.202 0.068 1.00 21.07 389 LEU A C 1
ATOM 2840 O O . LEU A 1 425 ? -6.703 26.206 0.786 1.00 24.10 389 LEU A O 1
ATOM 2845 N N A VAL A 1 426 ? -7.630 24.912 -0.807 0.38 24.01 390 VAL A N 1
ATOM 2846 N N B VAL A 1 426 ? -7.611 24.923 -0.820 0.62 24.07 390 VAL A N 1
ATOM 2847 C CA A VAL A 1 426 ? -8.658 25.884 -1.165 0.38 22.01 390 VAL A CA 1
ATOM 2848 C CA B VAL A 1 426 ? -8.647 25.900 -1.127 0.62 21.97 390 VAL A CA 1
ATOM 2849 C C A VAL A 1 426 ? -9.931 25.761 -0.331 0.38 26.64 390 VAL A C 1
ATOM 2850 C C B VAL A 1 426 ? -9.773 25.870 -0.097 0.62 26.80 390 VAL A C 1
ATOM 2851 O O A VAL A 1 426 ? -10.803 26.641 -0.418 0.38 27.10 390 VAL A O 1
ATOM 2852 O O B VAL A 1 426 ? -10.367 26.909 0.208 0.62 26.85 390 VAL A O 1
ATOM 2859 N N . GLU A 1 427 ? -10.072 24.708 0.473 1.00 24.11 391 GLU A N 1
ATOM 2860 C CA . GLU A 1 427 ? -11.206 24.587 1.388 1.00 25.94 391 GLU A CA 1
ATOM 2861 C C . GLU A 1 427 ? -10.756 24.331 2.821 1.00 33.14 391 GLU A C 1
ATOM 2862 O O . GLU A 1 427 ? -9.632 23.897 3.066 1.00 35.51 391 GLU A O 1
#

InterPro domains:
  IPR006311 Twin-arginine translocation pathway, signal sequence [PS51318] (1-40)
  IPR006314 Dyp-type peroxidase [PS51404] (69-428)
  IPR006314 Dyp-type peroxidase [PTHR30521] (72-415)
  IPR006314 Dyp-type peroxidase [TIGR01413] (72-416)
  IPR011008 Dimeric alpha-beta barrel [SSF54909] (70-416)
  IPR048327 Dyp-type peroxidase, N-terminal domain [PF04261] (72-219)
  IPR048328 Dyp-type peroxidase, C-terminal domain [PF20628] (231-415)

Solvent-accessible surface area: 17758 Å² total; per-residue (Å²): 102,148,71,114,121,111,5,35,22,96,72,17,96,52,84,14,89,9,4,9,1,0,39,42,79,17,0,2,37,1,28,0,7,0,0,27,2,10,126,115,23,92,147,87,70,38,42,1,72,128,8,0,18,77,0,2,108,37,0,17,111,23,10,73,90,2,26,128,117,11,20,43,150,79,41,62,6,70,79,86,114,50,2,6,5,13,3,0,4,0,0,1,7,54,1,0,92,22,2,45,1,54,107,58,48,15,130,16,2,59,116,34,48,161,15,89,44,32,78,59,65,106,152,44,26,30,11,5,0,0,0,3,0,4,0,12,40,58,106,1,4,50,5,0,8,100,27,0,43,61,42,3,89,221,16,6,76,71,97,24,41,3,135,4,74,55,70,44,2,43,78,13,245,86,31,110,47,38,30,114,24,59,6,29,11,30,46,21,38,76,34,8,53,77,140,104,71,42,14,87,169,11,4,38,12,217,147,32,237,65,114,29,36,39,12,5,52,36,0,0,2,0,0,3,2,21,14,22,10,22,28,106,97,7,193,68,40,94,72,91,32,48,14,154,15,19,0,25,85,37,108,64,2,0,2,28,63,26,220,122,40,105,38,99,22,72,19,110,33,131,67,120,86,50,154,32,38,2,15,130,59,0,43,24,38,6,28,28,34,136,26,15,190,40,7,82,20,14,79,7,17,3,9,0,66,89,22,175,70,162,99,51,45,68,7,0,0,33,0,29,1,0,0,2,11,48,6,65,90,0,5,18,36,7,8,109,5,21,11,90,127,41,6,21,22,38,180,11,20,66,21,0,1,11,5,20,0,0,0,3,36,57,54,240,78,110,13,15,2,22,68,0,3,113

Secondary structure (DSSP, 8-state):
-HHHHHHHHS---TT-SSSSSSSSPPPSEEEEEEEEE-GGG-SSHHHHHHHHHHHHHHHHHHHHHHHHH-SPTTSTTTT---TT-EEEEEE-HHHHHHTT-GGG--GGGSPPPP-TT----GGGB--SEEEEEEESSHHHHHHHHHHHHHTTTTTEEEEEEEEEE---GGG-SSTTSPPB-TTS-B--TTSPPTTSHHHHHHHSPPPPSSGGGGGGTT-EEEEEEEEEE-HHHHHTS-HHHHHHHHSB-TTT--BTT-SSTTS---TT-B-TTSSBSS-TT-HHHHHSGGGTTT---EE--EEEEEEE-TTS-EEEEEEEEEEES-GGGTHHHHHHHHHHTT-GGGGGEEEEEEEEEEEPPPBTTB-TTHHHH-

Sequence (374 aa):
AEERRLRMAGQPADAAATPQPGITGRAPAFVHVLSFDLADTVRENTGTAREAAATVLRSSWAELATRLHEDGPAEGTAATGLLPASLMVTVGLGGSLLQAIGAADRRPDALADLPEFSTDELRPRWCGGDLLLQIGAEDPMVLAAAADELVAASTRTTTTVRWALRGFRHTAAAARNPDATPRNLMGQIDGTANPAQDHALFDRTVTAREARDPAHAWMDGGSYLVIRRIRMLLDEWRGLDVPARERVLGRRLDTGA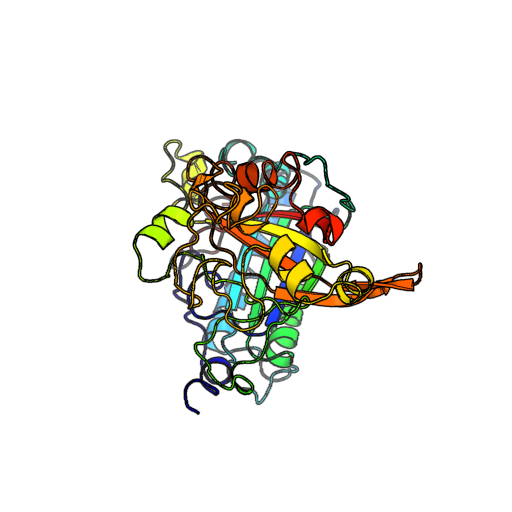PLGGRKETDPVVLTARDASGRPVIPEDAHVRLANPESNLGARMFRRGYSYDEGWRDDGVRDAGLLFMAWQGDPATGFVPVQRSSLADRGDALNRYTRHEGSALFAVPAAARGRYPGQDLVVE